Protein AF-A0A954VQG3-F1 (afdb_monomer_lite)

Radius of gyration: 25.9 Å; chains: 1; bounding box: 72×49×70 Å

Foldseek 3Di:
DLVQLVPFFPWKWKDQDPPHPLIDIDDPPQKAWDCQDPVSQQDDDPPPDQCLLSLLLCCLQPVVSRSDMGGRPPCSPVPDDDDGMDMDGDGNDDDPVCVVVDDPVPDDPPDDDHDQKDKAKWDKDAFAPPDQWAWTARDPVCRQQKEFPDWDWKWKAFPVGDIATADAPPDPCCVVCVPRFKYKYKDKDWDDDDPPHDTDIIIIMGIDGPVRDPDDGGGIIMIIMTMMGRAQVQQVWDADPQPPADDDPDDDPDPGDGDPDRDDHDQDQDDDPNVVVLVVLVVVLLVDPCADFPCNLVSVLSPSVSSNSVPDLLSNLLSVQFPHKHKDWDWDFAPPDPPRDIFIEIEIETEGACVSHDPPPNVSSQVSVLSSVQQSDDARYWYKYFYHYPPDDDTPDTDGIHHHPDDRD

pLDDT: mean 84.69, std 11.33, range [44.84, 97.56]

Sequence (409 aa):
LYELLLTQVVGVGVATSPKSPSARLLPSGAIEPVGFELHQGLVDYPPQSFVGYRLLSEYFAFPQKFLFFDVHLNGTFAKQQGSQLELYFYLKERWQDLEPHIQADSVQLNATPIVNLFSKRAEPIRLTHFDASYTITPDARRPVAHEVYSIDSVDAISSDGEQLEFLPFYSFRHVHEKNSRAFWHATRRVLKSDKEIEFGHELDISFVDLEFNPLEPGSWTIDIETTCTNRNLPSHMPFGGGQPFLQLEVGGAVDRVVCLTKPTPAFRPPIGQALRWKAVSHLSLNHLSLVDDELGATALRELLKVYDFRMDEITANSIIGLINAQSKPILGRIPGDRSGGMCRGLQTTLTFDESKYSAGNMYLFASILDRFLALYCNINSFNQTSALTSKRKGVQYRWPARGGLQRIL

Structure (mmCIF, N/CA/C/O backbone):
data_AF-A0A954VQG3-F1
#
_entry.id   AF-A0A954VQG3-F1
#
loop_
_atom_site.group_PDB
_atom_site.id
_atom_site.type_symbol
_atom_site.label_atom_id
_atom_site.label_alt_id
_atom_site.label_comp_id
_atom_site.label_asym_id
_atom_site.label_entity_id
_atom_site.label_seq_id
_atom_site.pdbx_PDB_ins_code
_atom_site.Cartn_x
_atom_site.Cartn_y
_atom_site.Cartn_z
_atom_site.occupancy
_atom_site.B_iso_or_equiv
_atom_site.auth_seq_id
_atom_site.auth_comp_id
_atom_site.auth_asym_id
_atom_site.auth_atom_id
_atom_site.pdbx_PDB_model_num
ATOM 1 N N . LEU A 1 1 ? -16.570 8.041 11.201 1.00 89.94 1 LEU A N 1
ATOM 2 C CA . LEU A 1 1 ? -17.402 6.828 11.014 1.00 89.94 1 LEU A CA 1
ATOM 3 C C . LEU A 1 1 ? -16.581 5.538 11.091 1.00 89.94 1 LEU A C 1
ATOM 5 O O . LEU A 1 1 ? -16.827 4.772 12.009 1.00 89.94 1 LEU A O 1
ATOM 9 N N . TYR A 1 2 ? -15.596 5.323 10.207 1.00 92.94 2 TYR A N 1
ATOM 10 C CA . TYR A 1 2 ? -14.759 4.106 10.172 1.00 92.94 2 TYR A CA 1
ATOM 11 C C . TYR A 1 2 ? -14.201 3.679 11.545 1.00 92.94 2 TYR A C 1
ATOM 13 O O . TYR A 1 2 ? -14.437 2.561 11.992 1.00 92.94 2 TYR A O 1
ATOM 21 N N . GLU A 1 3 ? -13.552 4.600 12.267 1.00 93.12 3 GLU A N 1
ATOM 22 C CA . GLU A 1 3 ? -13.055 4.354 13.630 1.00 93.12 3 GLU A CA 1
ATOM 23 C C . GLU A 1 3 ? -14.152 3.839 14.578 1.00 93.12 3 GLU A C 1
ATOM 25 O O . GLU A 1 3 ? -13.934 2.888 15.329 1.00 93.12 3 GLU A O 1
ATOM 30 N N . LEU A 1 4 ? -15.344 4.443 14.547 1.00 92.12 4 LEU A N 1
ATOM 31 C CA . LEU A 1 4 ? -16.439 4.068 15.442 1.00 92.12 4 LEU A CA 1
ATOM 32 C C . LEU A 1 4 ? -16.978 2.676 15.117 1.00 92.12 4 LEU A C 1
ATOM 34 O O . LEU A 1 4 ? -17.260 1.913 16.039 1.00 92.12 4 LEU A O 1
ATOM 38 N N . LEU A 1 5 ? -17.071 2.327 13.830 1.00 92.88 5 LEU A N 1
ATOM 39 C CA . LEU A 1 5 ? -17.507 0.997 13.399 1.00 92.88 5 LEU A CA 1
ATOM 40 C C . LEU A 1 5 ? -16.586 -0.108 13.935 1.00 92.88 5 LEU A C 1
ATOM 42 O O . LEU A 1 5 ? -17.060 -1.178 14.300 1.00 92.88 5 LEU A O 1
ATOM 46 N N . LEU A 1 6 ? -15.286 0.170 14.050 1.00 92.88 6 LEU A N 1
ATOM 47 C CA . LEU A 1 6 ? -14.295 -0.815 14.487 1.00 92.88 6 LEU A CA 1
ATOM 48 C C . LEU A 1 6 ? -14.009 -0.808 15.995 1.00 92.88 6 LEU A C 1
ATOM 50 O O . LEU A 1 6 ? -13.458 -1.776 16.514 1.00 92.88 6 LEU A O 1
ATOM 54 N N . THR A 1 7 ? -14.356 0.263 16.714 1.00 91.38 7 THR A N 1
ATOM 55 C CA . THR A 1 7 ? -13.998 0.419 18.142 1.00 91.38 7 THR A CA 1
ATOM 56 C C . THR A 1 7 ? -15.200 0.542 19.080 1.00 91.38 7 THR A C 1
ATOM 58 O O . THR A 1 7 ? -15.137 0.118 20.245 1.00 91.38 7 THR A O 1
ATOM 61 N N . GLN A 1 8 ? -16.306 1.105 18.589 1.00 92.12 8 GLN A N 1
ATOM 62 C CA . GLN A 1 8 ? -17.476 1.458 19.392 1.00 92.12 8 GLN A CA 1
ATOM 63 C C . GLN A 1 8 ? -18.693 0.572 19.132 1.00 92.12 8 GLN A C 1
ATOM 65 O O . GLN A 1 8 ? -19.656 0.677 19.884 1.00 92.12 8 GLN A O 1
ATOM 70 N N . VAL A 1 9 ? -18.681 -0.312 18.130 1.00 93.44 9 VAL A N 1
ATOM 71 C CA . VAL A 1 9 ? -19.806 -1.230 17.891 1.00 93.44 9 VAL A CA 1
ATOM 72 C C . VAL A 1 9 ? -19.902 -2.272 19.011 1.00 93.44 9 VAL A C 1
ATOM 74 O O . VAL A 1 9 ? -18.933 -2.968 19.312 1.00 93.44 9 VAL A O 1
ATOM 77 N N . VAL A 1 10 ? -21.081 -2.384 19.627 1.00 92.81 10 VAL A N 1
ATOM 78 C CA . VAL A 1 10 ? -21.411 -3.422 20.625 1.00 92.81 10 VAL A CA 1
ATOM 79 C C . VAL A 1 10 ? -22.102 -4.632 20.012 1.00 92.81 10 VAL A C 1
ATOM 81 O O . VAL A 1 10 ? -22.046 -5.723 20.572 1.00 92.81 10 VAL A O 1
ATOM 84 N N . GLY A 1 11 ? -22.752 -4.452 18.865 1.00 91.38 11 GLY A N 1
ATOM 85 C CA . GLY A 1 11 ? -23.451 -5.513 18.159 1.00 91.38 11 GLY A CA 1
ATOM 86 C C . GLY A 1 11 ? -23.928 -5.054 16.790 1.00 91.38 11 GLY A C 1
ATOM 87 O O . GLY A 1 11 ? -24.151 -3.863 16.565 1.00 91.38 11 GLY A O 1
ATOM 88 N N . VAL A 1 12 ? -24.093 -6.019 15.888 1.00 92.62 12 VAL A N 1
ATOM 89 C CA . VAL A 1 12 ? -24.641 -5.792 14.549 1.00 92.62 12 VAL A CA 1
ATOM 90 C C . VAL A 1 12 ? -25.935 -6.578 14.422 1.00 92.62 12 VAL A C 1
ATOM 92 O O . VAL A 1 12 ? -25.928 -7.807 14.497 1.00 92.62 12 VAL A O 1
ATOM 95 N N . GLY A 1 13 ? -27.047 -5.867 14.275 1.00 90.25 13 GLY A N 1
ATOM 96 C CA . GLY A 1 13 ? -28.341 -6.450 13.952 1.00 90.25 13 GLY A CA 1
ATOM 97 C C . GLY A 1 13 ? -28.520 -6.545 12.447 1.00 90.25 13 GLY A C 1
ATOM 98 O O . GLY A 1 13 ? -28.106 -5.653 11.713 1.00 90.25 13 GLY A O 1
ATOM 99 N N . VAL A 1 14 ? -29.159 -7.609 11.983 1.00 89.19 14 VAL A N 1
ATOM 100 C CA . VAL A 1 14 ? -29.556 -7.751 10.586 1.00 89.19 14 VAL A CA 1
ATOM 101 C C . VAL A 1 14 ? -31.027 -8.098 10.505 1.00 89.19 14 VAL A C 1
ATOM 103 O O . VAL A 1 14 ? -31.487 -9.011 11.194 1.00 89.19 14 VAL A O 1
ATOM 106 N N . ALA A 1 15 ? -31.757 -7.382 9.656 1.00 87.06 15 ALA A N 1
ATOM 107 C CA . ALA A 1 15 ? -33.180 -7.590 9.438 1.00 87.06 15 ALA A CA 1
ATOM 108 C C . ALA A 1 15 ? -33.575 -7.269 7.990 1.00 87.06 15 ALA A C 1
ATOM 110 O O . ALA A 1 15 ? -32.834 -6.627 7.254 1.00 87.06 15 ALA A O 1
ATOM 111 N N . THR A 1 16 ? -34.762 -7.711 7.577 1.00 83.88 16 THR A N 1
ATOM 112 C CA . THR A 1 16 ? -35.377 -7.327 6.292 1.00 83.88 16 THR A CA 1
ATOM 113 C C . THR A 1 16 ? -36.215 -6.050 6.393 1.00 83.88 16 THR A C 1
ATOM 115 O O . THR A 1 16 ? -36.570 -5.464 5.377 1.00 83.88 16 THR A O 1
ATOM 118 N N . SER A 1 17 ? -36.564 -5.638 7.615 1.00 81.50 17 SER A N 1
ATOM 119 C CA . SER A 1 17 ? -37.231 -4.374 7.936 1.00 81.50 17 SER A CA 1
ATOM 120 C C . SER A 1 17 ? -37.097 -4.072 9.439 1.00 81.50 17 SER A C 1
ATOM 122 O O . SER A 1 17 ? -36.857 -5.007 10.217 1.00 81.50 17 SER A O 1
ATOM 124 N N . PRO A 1 18 ? -37.355 -2.831 9.900 1.00 75.00 18 PRO A N 1
ATOM 125 C CA . PRO A 1 18 ? -37.205 -2.455 11.311 1.00 75.00 18 PRO A CA 1
ATOM 126 C C . PRO A 1 18 ? -38.116 -3.220 12.280 1.00 75.00 18 PRO A C 1
ATOM 128 O O . PRO A 1 18 ? -37.837 -3.301 13.473 1.00 75.00 18 PRO A O 1
ATOM 131 N N . LYS A 1 19 ? -39.228 -3.774 11.781 1.00 76.19 19 LYS A N 1
ATOM 132 C CA . LYS A 1 19 ? -40.198 -4.558 12.566 1.00 76.19 19 LYS A CA 1
ATOM 133 C C . LYS A 1 19 ? -40.144 -6.051 12.243 1.00 76.19 19 LYS A C 1
ATOM 135 O O . LYS A 1 19 ? -41.069 -6.784 12.589 1.00 76.19 19 LYS A O 1
ATOM 140 N N . SER A 1 20 ? -39.105 -6.503 11.541 1.00 73.38 20 SER A N 1
ATOM 141 C CA . SER A 1 20 ? -39.032 -7.887 11.095 1.00 73.38 20 SER A CA 1
ATOM 142 C C . SER A 1 20 ? -38.865 -8.842 12.284 1.00 73.38 20 SER A C 1
ATOM 144 O O . SER A 1 20 ? -37.910 -8.699 13.052 1.00 73.38 20 SER A O 1
ATOM 146 N N . PRO A 1 21 ? -39.728 -9.865 12.427 1.00 70.50 21 PRO A N 1
ATOM 147 C CA . PRO A 1 21 ? -39.576 -10.879 13.470 1.00 70.50 21 PRO A CA 1
ATOM 148 C C . PRO A 1 21 ? -38.350 -11.776 13.235 1.00 70.50 21 PRO A C 1
ATOM 150 O O . PRO A 1 21 ? -37.974 -12.548 14.114 1.00 70.50 21 PRO A O 1
ATOM 153 N N . SER A 1 22 ? -37.722 -11.693 12.056 1.00 74.88 22 SER A N 1
ATOM 154 C CA . SER A 1 22 ? -36.529 -12.456 11.689 1.00 74.88 22 SER A CA 1
ATOM 155 C C . SER A 1 22 ? -35.216 -11.713 11.963 1.00 74.88 22 SER A C 1
ATOM 157 O O . SER A 1 22 ? -34.177 -12.143 11.457 1.00 74.88 22 SER A O 1
ATOM 159 N N . ALA A 1 23 ? -35.243 -10.629 12.751 1.00 81.69 23 ALA A N 1
ATOM 160 C CA . ALA A 1 23 ? -34.042 -9.901 13.142 1.00 81.69 23 ALA A CA 1
ATOM 161 C C . ALA A 1 23 ? -33.058 -10.812 13.898 1.00 81.69 23 ALA A C 1
ATOM 163 O O . ALA A 1 23 ? -33.430 -11.562 14.806 1.00 81.69 23 ALA A O 1
ATOM 164 N N . ARG A 1 24 ? -31.784 -10.765 13.509 1.00 86.38 24 ARG A N 1
ATOM 165 C CA . ARG A 1 24 ? -30.709 -11.585 14.082 1.00 86.38 24 ARG A CA 1
ATOM 166 C C . ARG A 1 24 ? -29.546 -10.694 14.473 1.00 86.38 24 ARG A C 1
ATOM 168 O O . ARG A 1 24 ? -29.220 -9.758 13.754 1.00 86.38 24 ARG A O 1
ATOM 175 N N . LEU A 1 25 ? -28.898 -11.015 15.585 1.00 88.50 25 LEU A N 1
ATOM 176 C CA . LEU A 1 25 ? -27.613 -10.421 15.934 1.00 88.50 25 LEU A CA 1
ATOM 177 C C . LEU A 1 25 ? -26.494 -11.277 15.341 1.00 88.50 25 LEU A C 1
ATOM 179 O O . LEU A 1 25 ? -26.511 -12.502 15.478 1.00 88.50 25 LEU A O 1
ATOM 183 N N . LEU A 1 26 ? -25.535 -10.629 14.687 1.00 89.75 26 LEU A N 1
ATOM 184 C CA . LEU A 1 26 ? -24.295 -11.270 14.267 1.00 89.75 26 LEU A CA 1
ATOM 185 C C . LEU A 1 26 ? -23.403 -11.534 15.491 1.00 89.75 26 LEU A C 1
ATOM 187 O O . LEU A 1 26 ? -23.499 -10.814 16.492 1.00 89.75 26 LEU A O 1
ATOM 191 N N . PRO A 1 27 ? -22.533 -12.557 15.440 1.00 86.81 27 PRO A N 1
ATOM 192 C CA . PRO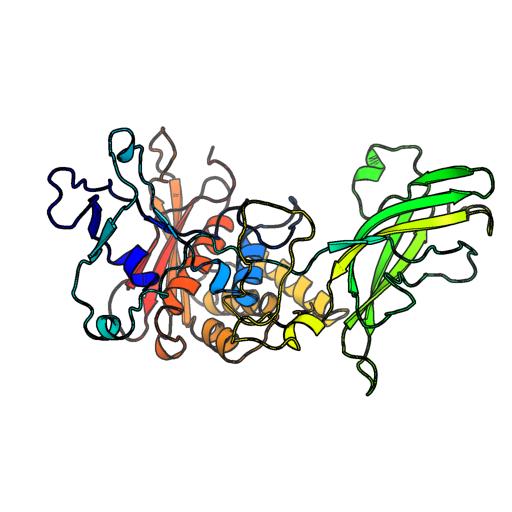 A 1 27 ? -21.599 -12.818 16.527 1.00 86.81 27 PRO A CA 1
ATOM 193 C C . PRO A 1 27 ? -20.593 -11.674 16.704 1.00 86.81 27 PRO A C 1
ATOM 195 O O . PRO A 1 27 ? -20.376 -10.845 15.819 1.00 86.81 27 PRO A O 1
ATOM 198 N N . SER A 1 28 ? -19.936 -11.650 17.864 1.00 83.62 28 SER A N 1
ATOM 199 C CA . SER A 1 28 ? -18.823 -10.735 18.119 1.00 83.62 28 SER A CA 1
ATOM 200 C C . SER A 1 28 ? -17.723 -10.908 17.068 1.00 83.62 28 SER A C 1
ATOM 202 O O . SER A 1 28 ? -17.363 -12.041 16.752 1.00 83.62 28 SER A O 1
ATOM 204 N N . GLY A 1 29 ? -17.164 -9.801 16.574 1.00 83.00 29 GLY A N 1
ATOM 205 C CA . GLY A 1 29 ? -16.139 -9.829 15.524 1.00 83.00 29 GLY A CA 1
ATOM 206 C C . GLY A 1 29 ? -16.697 -9.928 14.102 1.00 83.00 29 GLY A C 1
ATOM 207 O O . GLY A 1 29 ? -15.945 -10.195 13.179 1.00 83.00 29 GLY A O 1
ATOM 208 N N . ALA A 1 30 ? -17.998 -9.697 13.903 1.00 89.31 30 ALA A N 1
ATOM 209 C CA . ALA A 1 30 ? -18.590 -9.692 12.567 1.00 89.31 30 ALA A CA 1
ATOM 210 C C . ALA A 1 30 ? -18.103 -8.549 11.662 1.00 89.31 30 ALA A C 1
ATOM 212 O O . ALA A 1 30 ? -18.365 -8.607 10.471 1.00 89.31 30 ALA A O 1
ATOM 213 N N . ILE A 1 31 ? -17.443 -7.518 12.199 1.00 93.69 31 ILE A N 1
ATOM 214 C CA . ILE A 1 31 ? -16.873 -6.420 11.411 1.00 93.69 31 ILE A CA 1
ATOM 215 C C . ILE A 1 31 ? -15.359 -6.569 11.403 1.00 93.69 31 ILE A C 1
ATOM 217 O O . ILE A 1 31 ? -14.742 -6.593 12.472 1.00 93.69 31 ILE A O 1
ATOM 221 N N . GLU A 1 32 ? -14.767 -6.606 10.216 1.00 92.75 32 GLU A N 1
ATOM 222 C CA . GLU A 1 32 ? -13.321 -6.713 10.054 1.00 92.75 32 GLU A CA 1
ATOM 223 C C . GLU A 1 32 ? -12.779 -5.613 9.138 1.00 92.75 32 GLU A C 1
ATOM 225 O O . GLU A 1 32 ? -13.381 -5.318 8.110 1.00 92.75 32 GLU A O 1
ATOM 230 N N . PRO A 1 33 ? -11.651 -4.972 9.487 1.00 94.62 33 PRO A N 1
ATOM 231 C CA . PRO A 1 33 ? -11.026 -3.993 8.611 1.00 94.62 33 PRO A CA 1
ATOM 232 C C . PRO A 1 33 ? -10.376 -4.673 7.398 1.00 94.62 33 PRO A C 1
ATOM 234 O O . PRO A 1 33 ? -9.734 -5.713 7.532 1.00 94.62 33 PRO A O 1
ATOM 237 N N . VAL A 1 34 ? -10.462 -4.027 6.238 1.00 94.94 34 VAL A N 1
ATOM 238 C CA . VAL A 1 34 ? -9.917 -4.504 4.959 1.00 94.94 34 VAL A CA 1
ATOM 239 C C . VAL A 1 34 ? -8.780 -3.589 4.497 1.00 94.94 34 VAL A C 1
ATOM 241 O O . VAL A 1 34 ? -8.747 -2.399 4.802 1.00 94.94 34 VAL A O 1
ATOM 244 N N . GLY A 1 35 ? -7.822 -4.160 3.767 1.00 92.81 35 GLY A N 1
ATOM 245 C CA . GLY A 1 35 ? -6.674 -3.470 3.171 1.00 92.81 35 GLY A CA 1
ATOM 246 C C . GLY A 1 35 ? -5.320 -3.880 3.757 1.00 92.81 35 GLY A C 1
ATOM 247 O O . GLY A 1 35 ? -4.288 -3.449 3.246 1.00 92.81 35 GLY A O 1
ATOM 248 N N . PHE A 1 36 ? -5.309 -4.714 4.801 1.00 91.88 36 PHE A N 1
ATOM 249 C CA . PHE A 1 36 ? -4.107 -5.078 5.561 1.00 91.88 36 PHE A CA 1
ATOM 250 C C . PHE A 1 36 ? -3.520 -6.447 5.187 1.00 91.88 36 PHE A C 1
ATOM 252 O O . PHE A 1 36 ? -2.353 -6.703 5.483 1.00 91.88 36 PHE A O 1
ATOM 259 N N . GLU A 1 37 ? -4.302 -7.323 4.553 1.00 89.75 37 GLU A N 1
ATOM 260 C CA . GLU A 1 37 ? -3.866 -8.681 4.216 1.00 89.75 37 GLU A CA 1
ATOM 261 C C . GLU A 1 37 ? -2.964 -8.721 2.971 1.00 89.75 37 GLU A C 1
ATOM 263 O O . GLU A 1 37 ? -2.971 -7.821 2.126 1.00 89.75 37 GLU A O 1
ATOM 268 N N . LEU A 1 38 ? -2.189 -9.804 2.817 1.00 87.38 38 LEU A N 1
ATOM 269 C CA . LEU A 1 38 ? -1.230 -9.946 1.712 1.00 87.38 38 LEU A CA 1
ATOM 270 C C . LEU A 1 38 ? -1.899 -9.805 0.332 1.00 87.38 38 LEU A C 1
ATOM 272 O O . LEU A 1 38 ? -1.407 -9.044 -0.504 1.00 87.38 38 LEU A O 1
ATOM 276 N N . HIS A 1 39 ? -3.035 -10.480 0.141 1.00 89.69 39 HIS A N 1
ATOM 277 C CA . HIS A 1 39 ? -3.825 -10.495 -1.097 1.00 89.69 39 HIS A CA 1
ATOM 278 C C . HIS A 1 39 ? -4.609 -9.197 -1.350 1.00 89.69 39 HIS A C 1
ATOM 280 O O . HIS A 1 39 ? -5.166 -9.021 -2.424 1.00 89.69 39 HIS A O 1
ATOM 286 N N . GLN A 1 40 ? -4.649 -8.287 -0.374 1.00 92.06 40 GLN A N 1
ATOM 287 C CA . GLN A 1 40 ? -5.317 -6.988 -0.483 1.00 92.06 40 GLN A CA 1
ATOM 288 C C . GLN A 1 40 ? -4.331 -5.884 -0.901 1.00 92.06 40 GLN A C 1
ATOM 290 O O . GLN A 1 40 ? -4.621 -4.706 -0.723 1.00 92.06 40 GLN A O 1
ATOM 295 N N . GLY A 1 41 ? -3.132 -6.231 -1.386 1.00 91.06 41 GLY A N 1
ATOM 296 C CA . GLY A 1 41 ? -2.134 -5.283 -1.902 1.00 91.06 41 GLY A CA 1
ATOM 297 C C . GLY A 1 41 ? -2.609 -4.542 -3.155 1.00 91.06 41 GLY A C 1
ATOM 298 O O . GLY A 1 41 ? -3.341 -5.110 -3.953 1.00 91.06 41 GLY A O 1
ATOM 299 N N . LEU A 1 42 ? -2.187 -3.287 -3.329 1.00 90.00 42 LEU A N 1
ATOM 300 C CA . LEU A 1 42 ? -2.418 -2.510 -4.558 1.00 90.00 42 LEU A CA 1
ATOM 301 C C . LEU A 1 42 ? -1.263 -2.604 -5.542 1.00 90.00 42 LEU A C 1
ATOM 303 O O . LEU A 1 42 ? -1.464 -2.461 -6.742 1.00 90.00 42 LEU A O 1
ATOM 307 N N . VAL A 1 43 ? -0.053 -2.763 -5.017 1.00 83.12 43 VAL A N 1
ATOM 308 C CA . VAL A 1 43 ? 1.165 -2.836 -5.814 1.00 83.12 43 VAL A CA 1
ATOM 309 C C . VAL A 1 43 ? 1.775 -4.215 -5.675 1.00 83.12 43 VAL A C 1
ATOM 311 O O . VAL A 1 43 ? 1.833 -4.770 -4.567 1.00 83.12 43 VAL A O 1
ATOM 314 N N . ASP A 1 44 ? 2.254 -4.735 -6.799 1.00 77.94 44 ASP A N 1
ATOM 315 C CA . ASP A 1 44 ? 3.060 -5.940 -6.805 1.00 77.94 44 ASP A CA 1
ATOM 316 C C . ASP A 1 44 ? 4.303 -5.703 -5.958 1.00 77.94 44 ASP A C 1
ATOM 318 O O . ASP A 1 44 ? 4.988 -4.680 -6.052 1.00 77.94 44 ASP A O 1
ATOM 322 N N . TYR A 1 45 ? 4.556 -6.644 -5.059 1.00 79.69 45 TYR A N 1
ATOM 323 C CA . TYR A 1 45 ? 5.659 -6.558 -4.123 1.00 79.69 45 TYR A CA 1
ATOM 324 C C . TYR A 1 45 ? 6.435 -7.866 -4.189 1.00 79.69 45 TYR A C 1
ATOM 326 O O . TYR A 1 45 ? 5.815 -8.928 -4.072 1.00 79.69 45 TYR A O 1
ATOM 334 N N . PRO A 1 46 ? 7.765 -7.828 -4.391 1.00 79.75 46 PRO A N 1
ATOM 335 C CA . PRO A 1 46 ? 8.543 -9.048 -4.510 1.00 79.75 46 PRO A CA 1
ATOM 336 C C . PRO A 1 46 ? 8.339 -9.943 -3.278 1.00 79.75 46 PRO A C 1
ATOM 338 O O . PRO A 1 46 ? 8.414 -9.439 -2.155 1.00 79.75 46 PRO A O 1
ATOM 341 N N . PRO A 1 47 ? 8.149 -11.268 -3.439 1.00 74.31 47 PRO A N 1
ATOM 342 C CA . PRO A 1 47 ? 7.947 -12.183 -2.308 1.00 74.31 47 PRO A CA 1
ATOM 343 C C . PRO A 1 47 ? 9.095 -12.173 -1.288 1.00 74.31 47 PRO A C 1
ATOM 345 O O . PRO A 1 47 ? 8.908 -12.508 -0.124 1.00 74.31 47 PRO A O 1
ATOM 348 N N . GLN A 1 48 ? 10.288 -11.783 -1.744 1.00 75.31 48 GLN A N 1
ATOM 349 C CA . GLN A 1 48 ? 11.515 -11.670 -0.954 1.00 75.31 48 GLN A CA 1
ATOM 350 C C . GLN A 1 48 ? 11.533 -10.411 -0.065 1.00 75.31 48 GLN A C 1
ATOM 352 O O . GLN A 1 48 ? 12.406 -10.261 0.787 1.00 75.31 48 GLN A O 1
ATOM 357 N N . SER A 1 49 ? 10.627 -9.457 -0.299 1.00 80.69 49 SER A N 1
ATOM 358 C CA . SER A 1 49 ? 10.606 -8.165 0.380 1.00 80.69 49 SER A CA 1
ATOM 359 C C . SER A 1 49 ? 9.663 -8.175 1.583 1.00 80.69 49 SER A C 1
ATOM 361 O O . SER A 1 49 ? 8.610 -8.809 1.586 1.00 80.69 49 SER A O 1
ATOM 363 N N . PHE A 1 50 ? 10.024 -7.425 2.625 1.00 83.12 50 PHE A N 1
ATOM 364 C CA . PHE A 1 50 ? 9.222 -7.344 3.842 1.00 83.12 50 PHE A CA 1
ATOM 365 C C . PHE A 1 50 ? 7.899 -6.598 3.607 1.00 83.12 50 PHE A C 1
ATOM 367 O O . PHE A 1 50 ? 7.871 -5.386 3.389 1.00 83.12 50 PHE A O 1
ATOM 374 N N . VAL A 1 51 ? 6.784 -7.324 3.706 1.00 84.56 51 VAL A N 1
ATOM 375 C CA . VAL A 1 51 ? 5.424 -6.833 3.406 1.00 84.56 51 VAL A CA 1
ATOM 376 C C . VAL A 1 51 ? 5.011 -5.637 4.272 1.00 84.56 51 VAL A C 1
ATOM 378 O O . VAL A 1 51 ? 4.225 -4.803 3.826 1.00 84.56 51 VAL A O 1
ATOM 381 N N . GLY A 1 52 ? 5.556 -5.487 5.485 1.00 86.50 52 GLY A N 1
ATOM 382 C CA . GLY A 1 52 ? 5.241 -4.337 6.338 1.00 86.50 52 GLY A CA 1
ATOM 383 C C . GLY A 1 52 ? 5.604 -2.995 5.692 1.00 86.50 52 GLY A C 1
ATOM 384 O O . GLY A 1 52 ? 4.877 -2.019 5.858 1.00 86.50 52 GLY A O 1
ATOM 385 N N . TYR A 1 53 ? 6.659 -2.948 4.875 1.00 87.75 53 TYR A N 1
ATOM 386 C CA . TYR A 1 53 ? 7.036 -1.739 4.135 1.00 87.75 53 TYR A CA 1
ATOM 387 C C . TYR A 1 53 ? 6.058 -1.395 3.008 1.00 87.75 53 TYR A C 1
ATOM 389 O O . TYR A 1 53 ? 5.867 -0.216 2.694 1.00 87.75 53 TYR A O 1
ATOM 397 N N . ARG A 1 54 ? 5.389 -2.403 2.433 1.00 91.12 54 ARG A N 1
ATOM 398 C CA . ARG A 1 54 ? 4.297 -2.189 1.478 1.00 91.12 54 ARG A CA 1
ATOM 399 C C . ARG A 1 54 ? 3.143 -1.446 2.147 1.00 91.12 54 ARG A C 1
ATOM 401 O O . ARG A 1 54 ? 2.691 -0.451 1.597 1.00 91.12 54 ARG A O 1
ATOM 408 N N . LEU A 1 55 ? 2.739 -1.858 3.355 1.00 92.38 55 LEU A N 1
ATOM 409 C CA . LEU A 1 55 ? 1.656 -1.196 4.100 1.00 92.38 55 LEU A CA 1
ATOM 410 C C . LEU A 1 55 ? 1.951 0.288 4.354 1.00 92.38 55 LEU A C 1
ATOM 412 O O . LEU A 1 55 ? 1.070 1.123 4.169 1.00 92.38 55 LEU A O 1
ATOM 416 N N . LEU A 1 56 ? 3.191 0.624 4.732 1.00 92.50 56 LEU A N 1
ATOM 417 C CA . LEU A 1 56 ? 3.607 2.020 4.908 1.00 92.50 56 LEU A CA 1
ATOM 418 C C . LEU A 1 56 ? 3.525 2.798 3.589 1.00 92.50 56 LEU A C 1
ATOM 420 O O . LEU A 1 56 ? 2.939 3.877 3.546 1.00 92.50 56 LEU A O 1
ATOM 424 N N . SER A 1 57 ? 4.070 2.228 2.511 1.00 91.31 57 SER A N 1
ATOM 425 C CA . SER A 1 57 ? 4.070 2.849 1.180 1.00 91.31 57 SER A CA 1
ATOM 426 C C . SER A 1 57 ? 2.647 3.110 0.676 1.00 91.31 57 SER A C 1
ATOM 428 O O . SER A 1 57 ? 2.347 4.196 0.189 1.00 91.31 57 SER A O 1
ATOM 430 N N . GLU A 1 58 ? 1.755 2.131 0.828 1.00 93.75 58 GLU A N 1
ATOM 431 C CA . GLU A 1 58 ? 0.351 2.230 0.426 1.00 93.75 58 GLU A CA 1
ATOM 432 C C . GLU A 1 58 ? -0.423 3.230 1.283 1.00 93.75 58 GLU A C 1
ATOM 434 O O . GLU A 1 58 ? -1.236 3.974 0.745 1.00 93.75 58 GLU A O 1
ATOM 439 N N . TYR A 1 59 ? -0.164 3.286 2.594 1.00 93.94 59 TYR A N 1
ATOM 440 C CA . TYR A 1 59 ? -0.810 4.255 3.480 1.00 93.94 59 TYR A CA 1
ATOM 441 C C . TYR A 1 59 ? -0.431 5.686 3.117 1.00 93.94 59 TYR A C 1
ATOM 443 O O . TYR A 1 59 ? -1.311 6.536 2.991 1.00 93.94 59 TYR A O 1
ATOM 451 N N . PHE A 1 60 ? 0.863 5.949 2.918 1.00 92.38 60 PHE A N 1
ATOM 452 C CA . PHE A 1 60 ? 1.298 7.279 2.517 1.00 92.38 60 PHE A CA 1
ATOM 453 C C . PHE A 1 60 ? 0.798 7.618 1.114 1.00 92.38 60 PHE A C 1
ATOM 455 O O . PHE A 1 60 ? 0.319 8.724 0.914 1.00 92.38 60 PHE A O 1
ATOM 462 N N . ALA A 1 61 ? 0.816 6.690 0.155 1.00 91.88 61 ALA A N 1
ATOM 463 C CA . ALA A 1 61 ? 0.337 6.969 -1.199 1.00 91.88 61 ALA A CA 1
ATOM 464 C C . ALA A 1 61 ? -1.190 7.174 -1.270 1.00 91.88 61 ALA A C 1
ATOM 466 O O . ALA A 1 61 ? -1.656 8.168 -1.833 1.00 91.88 61 ALA A O 1
ATOM 467 N N . PHE A 1 62 ? -1.973 6.254 -0.701 1.00 93.25 62 PHE A N 1
ATOM 468 C CA . PHE A 1 62 ? -3.426 6.198 -0.857 1.00 93.25 62 PHE A CA 1
ATOM 469 C C . PHE A 1 62 ? -4.127 5.629 0.397 1.00 93.25 62 PHE A C 1
ATOM 471 O O . PHE A 1 62 ? -4.560 4.471 0.410 1.00 93.25 62 PHE A O 1
ATOM 478 N N . PRO A 1 63 ? -4.292 6.436 1.466 1.00 92.62 63 PRO A N 1
ATOM 479 C CA . PRO A 1 63 ? -4.839 5.967 2.742 1.00 92.62 63 PRO A CA 1
ATOM 480 C C . PRO A 1 63 ? -6.287 5.461 2.639 1.00 92.62 63 PRO A C 1
ATOM 482 O O . PRO A 1 63 ? -6.699 4.615 3.432 1.00 92.62 63 PRO A O 1
ATOM 485 N N . GLN A 1 64 ? -7.054 5.922 1.644 1.00 93.25 64 GLN A N 1
ATOM 486 C CA . GLN A 1 64 ? -8.437 5.498 1.400 1.00 93.25 64 GLN A CA 1
ATOM 487 C C . GLN A 1 64 ? -8.567 3.992 1.147 1.00 93.25 64 GLN A C 1
ATOM 489 O O . GLN A 1 64 ? -9.615 3.422 1.440 1.00 93.25 64 GLN A O 1
ATOM 494 N N . LYS A 1 65 ? -7.500 3.328 0.680 1.00 94.38 65 LYS A N 1
ATOM 495 C CA . LYS A 1 65 ? -7.435 1.865 0.554 1.00 94.38 65 LYS A CA 1
ATOM 496 C C . LYS A 1 65 ? -7.823 1.139 1.849 1.00 94.38 65 LYS A C 1
ATOM 498 O O . LYS A 1 65 ? -8.413 0.068 1.804 1.00 94.38 65 LYS A O 1
ATOM 503 N N . PHE A 1 66 ? -7.486 1.712 3.001 1.00 95.25 66 PHE A N 1
ATOM 504 C CA . PHE A 1 66 ? -7.709 1.096 4.308 1.00 95.25 66 PHE A CA 1
ATOM 505 C C . PHE A 1 66 ? -9.056 1.471 4.936 1.00 95.25 66 PHE A C 1
ATOM 507 O O . PHE A 1 66 ? -9.354 1.044 6.046 1.00 95.25 66 PHE A O 1
ATOM 514 N N . LEU A 1 67 ? -9.883 2.265 4.248 1.00 94.94 67 LEU A N 1
ATOM 515 C CA . LEU A 1 67 ? -11.216 2.664 4.714 1.00 94.94 67 LEU A CA 1
ATOM 516 C C . LEU A 1 67 ? -12.314 1.669 4.304 1.00 94.94 67 LEU A C 1
ATOM 518 O O . LEU A 1 67 ? -13.488 2.028 4.249 1.00 94.94 67 LEU A O 1
ATOM 522 N N . PHE A 1 68 ? -11.936 0.419 4.041 1.00 96.00 68 PHE A N 1
ATOM 523 C CA . PHE A 1 68 ? -12.849 -0.681 3.753 1.00 96.00 68 PHE A CA 1
ATOM 524 C C . PHE A 1 68 ? -13.030 -1.555 4.997 1.00 96.00 68 PHE A C 1
ATOM 526 O O . PHE A 1 68 ? -12.116 -1.705 5.815 1.00 96.00 68 PHE A O 1
ATOM 533 N N . PHE A 1 69 ? -14.216 -2.133 5.145 1.00 95.38 69 PHE A N 1
ATOM 534 C CA . PHE A 1 69 ? -14.512 -3.110 6.183 1.00 95.38 69 PHE A CA 1
ATOM 535 C C . PHE A 1 69 ? -15.485 -4.158 5.647 1.00 95.38 69 PHE A C 1
ATOM 537 O O . PHE A 1 69 ? -16.399 -3.829 4.891 1.00 95.38 69 PHE A O 1
ATOM 544 N N . ASP A 1 70 ? -15.299 -5.397 6.078 1.00 94.69 70 ASP A N 1
ATOM 545 C CA . ASP A 1 70 ? -16.186 -6.510 5.778 1.00 94.69 70 ASP A CA 1
ATOM 546 C C . ASP A 1 70 ? -17.178 -6.712 6.920 1.00 94.69 70 ASP A C 1
ATOM 548 O O . ASP A 1 70 ? -16.867 -6.476 8.091 1.00 94.69 70 ASP A O 1
ATOM 552 N N . VAL A 1 71 ? -18.382 -7.171 6.571 1.00 93.44 71 VAL A N 1
ATOM 553 C CA . VAL A 1 71 ? -19.392 -7.619 7.532 1.00 93.44 71 VAL A CA 1
ATOM 554 C C . VAL A 1 71 ? -19.686 -9.096 7.289 1.00 93.44 71 VAL A C 1
ATOM 556 O O . VAL A 1 71 ? -20.325 -9.470 6.306 1.00 93.44 71 VAL A O 1
ATOM 559 N N . HIS A 1 72 ? -19.238 -9.947 8.207 1.00 90.69 72 HIS A N 1
ATOM 560 C CA . HIS A 1 72 ? -19.393 -11.396 8.129 1.00 90.69 72 HIS A CA 1
ATOM 561 C C . HIS A 1 72 ? -20.809 -11.825 8.487 1.00 90.69 72 HIS A C 1
ATOM 563 O O . HIS A 1 72 ? -21.234 -11.850 9.643 1.00 90.69 72 HIS A O 1
ATOM 569 N N . LEU A 1 73 ? -21.542 -12.206 7.449 1.00 86.44 73 LEU A N 1
ATOM 570 C CA . LEU A 1 73 ? -22.956 -12.551 7.499 1.00 86.44 73 LEU A CA 1
ATOM 571 C C . LEU A 1 73 ? -23.242 -14.001 7.949 1.00 86.44 73 LEU A C 1
ATOM 573 O O . LEU A 1 73 ? -24.406 -14.346 8.148 1.00 86.44 73 LEU A O 1
ATOM 577 N N . ASN A 1 74 ? -22.220 -14.852 8.118 1.00 74.88 74 ASN A N 1
ATOM 578 C CA . ASN A 1 74 ? -22.260 -16.202 8.723 1.00 74.88 74 ASN A CA 1
ATOM 579 C C . ASN A 1 74 ? -23.461 -17.093 8.348 1.00 74.88 74 ASN A C 1
ATOM 581 O O . ASN A 1 74 ? -24.022 -17.791 9.190 1.00 74.88 74 ASN A O 1
ATOM 585 N N . GLY A 1 75 ? -23.889 -17.069 7.083 1.00 68.56 75 GLY A N 1
ATOM 586 C CA . GLY A 1 75 ? -24.984 -17.921 6.603 1.00 68.56 75 GLY A CA 1
ATOM 587 C C . GLY A 1 75 ? -26.355 -17.619 7.225 1.00 68.56 75 GLY A C 1
ATOM 588 O O . GLY A 1 75 ? -27.309 -18.362 6.994 1.00 68.56 75 GLY A O 1
ATOM 589 N N . THR A 1 76 ? -26.491 -16.508 7.958 1.00 65.19 76 THR A N 1
ATOM 590 C CA . THR A 1 76 ? -27.720 -16.105 8.673 1.00 65.19 76 THR A CA 1
ATOM 591 C C . THR A 1 76 ? -28.917 -15.867 7.727 1.00 65.19 76 THR A C 1
ATOM 593 O O . THR A 1 76 ? -30.057 -15.716 8.168 1.00 65.19 76 THR A O 1
ATOM 596 N N . PHE A 1 77 ? -28.665 -15.882 6.412 1.00 64.06 77 PHE A N 1
ATOM 597 C CA . PHE A 1 77 ? -29.574 -15.489 5.334 1.00 64.06 77 PHE A CA 1
ATOM 598 C C . PHE A 1 77 ? -30.121 -16.642 4.500 1.00 64.06 77 PHE A C 1
ATOM 600 O O . PHE A 1 77 ? -31.015 -16.404 3.696 1.00 64.06 77 PHE A O 1
ATOM 607 N N . ALA A 1 78 ? -29.670 -17.887 4.705 1.00 59.78 78 ALA A N 1
ATOM 608 C CA . ALA A 1 78 ? -30.028 -19.023 3.842 1.00 59.78 78 ALA A CA 1
ATOM 609 C C . ALA A 1 78 ? -31.544 -19.338 3.762 1.00 59.78 78 ALA A C 1
ATOM 611 O O . ALA A 1 78 ? -31.952 -20.202 2.992 1.00 59.78 78 ALA A O 1
ATOM 612 N N . LYS A 1 79 ? -32.389 -18.664 4.559 1.00 61.03 79 LYS A N 1
ATOM 613 C CA . LYS A 1 79 ? -33.851 -18.842 4.600 1.00 61.03 79 LYS A CA 1
ATOM 614 C C . LYS A 1 79 ? -34.663 -17.540 4.482 1.00 61.03 79 LYS A C 1
ATOM 616 O O . LYS A 1 79 ? -35.874 -17.582 4.675 1.00 61.03 79 LYS A O 1
ATOM 621 N N . GLN A 1 80 ? -34.035 -16.390 4.232 1.00 64.00 80 GLN A N 1
ATOM 622 C CA . GLN A 1 80 ? -34.745 -15.104 4.144 1.00 64.00 80 GLN A CA 1
ATOM 623 C C . GLN A 1 80 ? -35.272 -14.892 2.713 1.00 64.00 80 GLN A C 1
ATOM 625 O O . GLN A 1 80 ? -34.535 -15.086 1.751 1.00 64.00 80 GLN A O 1
ATOM 630 N N . GLN A 1 81 ? -36.540 -14.499 2.571 1.00 62.69 81 GLN A N 1
ATOM 631 C CA . GLN A 1 81 ? -37.148 -14.105 1.294 1.00 62.69 81 GLN A CA 1
ATOM 632 C C . GLN A 1 81 ? -37.216 -12.575 1.211 1.00 62.69 81 GLN A C 1
ATOM 634 O O . GLN A 1 81 ? -37.664 -11.934 2.161 1.00 62.69 81 GLN A O 1
ATOM 639 N N . GLY A 1 82 ? -36.787 -11.990 0.090 1.00 72.25 82 GLY A N 1
ATOM 640 C CA . GLY A 1 82 ? -36.865 -10.547 -0.160 1.00 72.25 82 GLY A CA 1
ATOM 641 C C . GLY A 1 82 ? -35.687 -10.001 -0.969 1.00 72.25 82 GLY A C 1
ATOM 642 O O . GLY A 1 82 ? -34.725 -10.716 -1.237 1.00 72.25 82 GLY A O 1
ATOM 643 N N . SER A 1 83 ? -35.775 -8.726 -1.351 1.00 79.69 83 SER A N 1
ATOM 644 C CA . SER A 1 83 ? -34.757 -8.000 -2.130 1.00 79.69 83 SER A CA 1
ATOM 645 C C . SER A 1 83 ? -34.020 -6.919 -1.329 1.00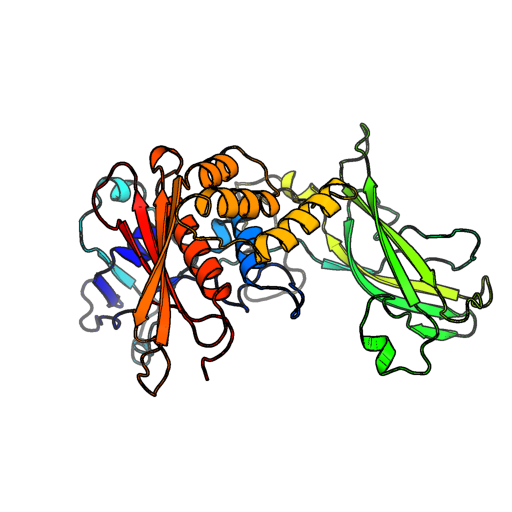 79.69 83 SER A C 1
ATOM 647 O O . SER A 1 83 ? -33.208 -6.194 -1.895 1.00 79.69 83 SER A O 1
ATOM 649 N N . GLN A 1 84 ? -34.316 -6.777 -0.034 1.00 84.31 84 GLN A N 1
ATOM 650 C CA . GLN A 1 84 ? -33.754 -5.739 0.829 1.00 84.31 84 GLN A CA 1
ATOM 651 C C . GLN A 1 84 ? -33.208 -6.342 2.121 1.00 84.31 84 GLN A C 1
ATOM 653 O O . GLN A 1 84 ? -33.809 -7.242 2.714 1.00 84.31 84 GLN A O 1
ATOM 658 N N . LEU A 1 85 ? -32.068 -5.806 2.550 1.00 85.69 85 LEU A N 1
ATOM 659 C CA . LEU A 1 85 ? -31.402 -6.153 3.791 1.00 85.69 85 LEU A CA 1
ATOM 660 C C . LEU A 1 85 ? -30.973 -4.878 4.514 1.00 85.69 85 LEU A C 1
ATOM 662 O O . LEU A 1 85 ? -30.382 -3.990 3.906 1.00 85.69 85 LEU A O 1
ATOM 666 N N . GLU A 1 86 ? -31.245 -4.807 5.810 1.00 89.38 86 GLU A N 1
ATOM 667 C CA . GLU A 1 86 ? -30.879 -3.687 6.670 1.00 89.38 86 GLU A CA 1
ATOM 668 C C . GLU A 1 86 ? -29.892 -4.155 7.740 1.00 89.38 86 GLU A C 1
ATOM 670 O O . GLU A 1 86 ? -30.151 -5.116 8.473 1.00 89.38 86 GLU A O 1
ATOM 675 N N . LEU A 1 87 ? -28.755 -3.460 7.825 1.00 91.00 87 LEU A N 1
ATOM 676 C CA . LEU A 1 87 ? -27.728 -3.662 8.843 1.00 91.00 87 LEU A CA 1
ATOM 677 C C . LEU A 1 87 ? -27.813 -2.543 9.884 1.00 91.00 87 LEU A C 1
ATOM 679 O O . LEU A 1 87 ? -27.747 -1.361 9.554 1.00 91.00 87 LEU A O 1
ATOM 683 N N . TYR A 1 88 ? -27.921 -2.931 11.150 1.00 92.19 88 TYR A N 1
ATOM 684 C CA . TYR A 1 88 ? -28.017 -2.042 12.300 1.00 92.19 88 TYR A CA 1
ATOM 685 C C . TYR A 1 88 ? -26.733 -2.126 13.116 1.00 92.19 88 TYR A C 1
ATOM 687 O O . TYR A 1 88 ? -26.453 -3.150 13.737 1.00 92.19 88 TYR A O 1
ATOM 695 N N . PHE A 1 89 ? -25.962 -1.044 13.143 1.00 92.94 89 PHE A N 1
ATOM 696 C CA . PHE A 1 89 ? -24.728 -0.950 13.921 1.00 92.94 89 PHE A CA 1
ATOM 697 C C . PHE A 1 89 ? -25.012 -0.249 15.249 1.00 92.94 89 PHE A C 1
ATOM 699 O O . PHE A 1 89 ? -25.194 0.967 15.292 1.00 92.94 89 PHE A O 1
ATOM 706 N N . TYR A 1 90 ? -25.058 -1.009 16.343 1.00 92.38 90 TYR A N 1
ATOM 707 C CA . TYR A 1 90 ? -25.282 -0.445 17.673 1.00 92.38 90 TYR A CA 1
ATOM 708 C C . TYR A 1 90 ? -23.956 0.033 18.259 1.00 92.38 90 TYR A C 1
ATOM 710 O O . TYR A 1 90 ? -23.031 -0.763 18.413 1.00 92.38 90 TYR A O 1
ATOM 718 N N . LEU A 1 91 ? -23.858 1.322 18.590 1.00 92.56 91 LEU A N 1
ATOM 719 C CA . LEU A 1 91 ? -22.669 1.926 19.197 1.00 92.56 91 LEU A CA 1
ATOM 720 C C . LEU A 1 91 ? -22.791 1.975 20.730 1.00 92.56 91 LEU A C 1
ATOM 722 O O . LEU A 1 91 ? -23.894 2.092 21.258 1.00 92.56 91 LEU A O 1
ATOM 726 N N . LYS A 1 92 ? -21.655 1.915 21.439 1.00 92.38 92 LYS A N 1
ATOM 727 C CA . LYS A 1 92 ? -21.567 2.026 22.912 1.00 92.38 92 LYS A CA 1
ATOM 728 C C . LYS A 1 92 ? -22.167 3.326 23.442 1.00 92.38 92 LYS A C 1
ATOM 730 O O . LYS A 1 92 ? -22.805 3.332 24.488 1.00 92.38 92 LYS A O 1
ATOM 735 N N . GLU A 1 93 ? -21.931 4.415 22.721 1.00 89.62 93 GLU A N 1
ATOM 736 C CA . GLU A 1 93 ? -22.296 5.772 23.113 1.00 89.62 93 GLU A CA 1
ATOM 737 C C . GLU A 1 93 ? -22.924 6.514 21.933 1.00 89.62 93 GLU A C 1
ATOM 739 O O . GLU A 1 93 ? -22.733 6.151 20.767 1.00 89.62 93 GLU A O 1
ATOM 744 N N . ARG A 1 94 ? -23.677 7.573 22.240 1.00 86.62 94 ARG A N 1
ATOM 745 C CA . ARG A 1 94 ? -24.266 8.450 21.228 1.00 86.62 94 ARG A CA 1
ATOM 746 C C . ARG A 1 94 ? -23.247 9.497 20.781 1.00 86.62 94 ARG A C 1
ATOM 748 O O . ARG A 1 94 ? -22.719 10.232 21.605 1.00 86.62 94 ARG A O 1
ATOM 755 N N . TRP A 1 95 ? -23.071 9.631 19.469 1.00 86.12 95 TRP A N 1
ATOM 756 C CA . TRP A 1 95 ? -22.158 10.595 18.850 1.00 86.12 95 TRP A CA 1
ATOM 757 C C . TRP A 1 95 ? -22.939 11.695 18.125 1.00 86.12 95 TRP A C 1
ATOM 759 O O . TRP A 1 95 ? -23.150 11.616 16.916 1.00 86.12 95 TRP A O 1
ATOM 769 N N . GLN A 1 96 ? -23.392 12.708 18.873 1.00 84.88 96 GLN A N 1
ATOM 770 C CA . GLN A 1 96 ? -24.243 13.788 18.345 1.00 84.88 96 GLN A CA 1
ATOM 771 C C . GLN A 1 96 ? -23.572 14.578 17.213 1.00 84.88 96 GLN A C 1
ATOM 773 O O . GLN A 1 96 ? -24.243 14.945 16.257 1.00 84.88 96 GLN A O 1
ATOM 778 N N . ASP A 1 97 ? -22.251 14.762 17.267 1.00 84.88 97 ASP A N 1
ATOM 779 C CA . ASP A 1 97 ? -21.508 15.497 16.234 1.00 84.88 97 ASP A CA 1
ATOM 780 C C . ASP A 1 97 ? -21.424 14.742 14.898 1.00 84.88 97 ASP A C 1
ATOM 782 O O . ASP A 1 97 ? -21.253 15.347 13.839 1.00 84.88 97 ASP A O 1
ATOM 786 N N . LEU A 1 98 ? -21.545 13.409 14.920 1.00 84.75 98 LEU A N 1
ATOM 787 C CA . LEU A 1 98 ? -21.483 12.589 13.710 1.00 84.75 98 LEU A CA 1
ATOM 788 C C . LEU A 1 98 ? -22.837 12.512 12.995 1.00 84.75 98 LEU A C 1
ATOM 790 O O . LEU A 1 98 ? -22.858 12.409 11.773 1.00 84.75 98 LEU A O 1
ATOM 794 N N . GLU A 1 99 ? -23.946 12.575 13.737 1.00 85.12 99 GLU A N 1
ATOM 795 C CA . GLU A 1 99 ? -25.315 12.396 13.227 1.00 85.12 99 GLU A CA 1
ATOM 796 C C . GLU A 1 99 ? -25.629 13.279 11.994 1.00 85.12 99 GLU A C 1
ATOM 798 O O . GLU A 1 99 ? -26.107 12.730 11.001 1.00 85.12 99 GLU A O 1
ATOM 803 N N . PRO A 1 100 ? -25.267 14.582 11.951 1.00 89.31 100 PRO A N 1
ATOM 804 C CA . PRO A 1 100 ? -25.514 15.441 10.785 1.00 89.31 100 PRO A CA 1
ATOM 805 C C . PRO A 1 100 ? -24.647 15.128 9.557 1.00 89.31 100 PRO A C 1
ATOM 807 O O . PRO A 1 100 ? -24.952 15.581 8.456 1.00 89.31 100 PRO A O 1
ATOM 810 N N . HIS A 1 101 ? -23.543 14.400 9.739 1.00 88.56 101 HIS A N 1
ATOM 811 C CA . HIS A 1 101 ? -22.562 14.114 8.690 1.00 88.56 101 HIS A CA 1
ATOM 812 C C . HIS A 1 101 ? -22.787 12.754 8.017 1.00 88.56 101 HIS A C 1
ATOM 814 O O . HIS A 1 101 ? -22.109 12.445 7.039 1.00 88.56 101 HIS A O 1
ATOM 820 N N . ILE A 1 102 ? -23.709 11.932 8.529 1.00 90.94 102 ILE A N 1
ATOM 821 C CA . ILE A 1 102 ? -24.054 10.644 7.923 1.00 90.94 102 ILE A CA 1
ATOM 822 C C . ILE A 1 102 ? -25.094 10.880 6.828 1.00 90.94 102 ILE A C 1
ATOM 824 O O . ILE A 1 102 ? -26.205 11.337 7.081 1.00 90.94 102 ILE A O 1
ATOM 828 N N . GLN A 1 103 ? -24.724 10.525 5.606 1.00 92.88 103 GLN A N 1
ATOM 829 C CA . GLN A 1 103 ? -25.547 10.622 4.407 1.00 92.88 103 GLN A CA 1
ATOM 830 C C . GLN A 1 103 ? -25.710 9.242 3.760 1.00 92.88 103 GLN A C 1
ATOM 832 O O . GLN A 1 103 ? -24.986 8.297 4.080 1.00 92.88 103 GLN A O 1
ATOM 837 N N . ALA A 1 104 ? -26.663 9.116 2.834 1.00 90.69 104 ALA A N 1
ATOM 838 C CA . ALA A 1 104 ? -26.929 7.857 2.131 1.00 90.69 104 ALA A CA 1
ATOM 839 C C . ALA A 1 104 ? -25.715 7.342 1.334 1.00 90.69 104 ALA A C 1
ATOM 841 O O . ALA A 1 104 ? -25.607 6.147 1.085 1.00 90.69 104 ALA A O 1
ATOM 842 N N . ASP A 1 105 ? -24.797 8.232 0.961 1.00 89.56 105 ASP A N 1
ATOM 843 C CA . ASP A 1 105 ? -23.575 7.936 0.220 1.00 89.56 105 ASP A CA 1
ATOM 844 C C . ASP A 1 105 ? -22.329 7.762 1.110 1.00 89.56 105 ASP A C 1
ATOM 846 O O . ASP A 1 105 ? -21.248 7.487 0.588 1.00 89.56 105 ASP A O 1
ATOM 850 N N . SER A 1 106 ? -22.470 7.860 2.440 1.00 91.69 106 SER A N 1
ATOM 851 C CA . SER A 1 106 ? -21.363 7.708 3.401 1.00 91.69 106 SER A CA 1
ATOM 852 C C . SER A 1 106 ? -20.764 6.301 3.440 1.00 91.69 106 SER A C 1
ATOM 854 O O . SER A 1 106 ? -19.642 6.123 3.913 1.00 91.69 106 SER A O 1
ATOM 856 N N . VAL A 1 107 ? -21.509 5.301 2.966 1.00 93.19 107 VAL A N 1
ATOM 857 C CA . VAL A 1 107 ? -21.042 3.926 2.779 1.00 93.19 107 VAL A CA 1
ATOM 858 C C . VAL A 1 107 ? -21.398 3.512 1.359 1.00 93.19 107 VAL A C 1
ATOM 860 O O . VAL A 1 107 ? -22.557 3.578 0.963 1.00 93.19 107 VAL A O 1
ATOM 863 N N . GLN A 1 108 ? -20.396 3.083 0.599 1.00 92.88 108 GLN A N 1
ATOM 864 C CA . GLN A 1 108 ? -20.555 2.628 -0.778 1.00 92.88 108 GLN A CA 1
ATOM 865 C C . GLN A 1 108 ? -20.267 1.132 -0.856 1.00 92.88 108 GLN A C 1
ATOM 867 O O . GLN A 1 108 ? -19.271 0.654 -0.312 1.00 92.88 108 GLN A O 1
ATOM 872 N N . LEU A 1 109 ? -21.135 0.402 -1.550 1.00 91.88 109 LEU A N 1
ATOM 873 C CA . LEU A 1 109 ? -20.894 -0.986 -1.940 1.00 91.88 109 LEU A CA 1
ATOM 874 C C . LEU A 1 109 ? -20.309 -1.017 -3.357 1.00 91.88 109 LEU A C 1
ATOM 876 O O . LEU A 1 109 ? -20.435 -0.048 -4.102 1.00 91.88 109 LEU A O 1
ATOM 880 N N . ASN A 1 110 ? -19.699 -2.140 -3.746 1.00 91.69 110 ASN A N 1
ATOM 881 C CA . ASN A 1 110 ? -19.111 -2.330 -5.082 1.00 91.69 110 ASN A CA 1
ATOM 882 C C . ASN A 1 110 ? -18.024 -1.297 -5.436 1.00 91.69 110 ASN A C 1
ATOM 884 O O . ASN A 1 110 ? -17.835 -0.949 -6.600 1.00 91.69 110 ASN A O 1
ATOM 888 N N . ALA A 1 111 ? -17.310 -0.802 -4.427 1.00 92.31 111 ALA A N 1
ATOM 889 C CA . ALA A 1 111 ? -16.155 0.061 -4.605 1.00 92.31 111 ALA A CA 1
ATOM 890 C C . ALA A 1 111 ? -14.871 -0.769 -4.507 1.00 92.31 111 ALA A C 1
ATOM 892 O O . ALA A 1 111 ? -14.765 -1.663 -3.671 1.00 92.31 111 ALA A O 1
ATOM 893 N N . THR A 1 112 ? -13.880 -0.450 -5.334 1.00 93.12 112 THR A N 1
ATOM 894 C CA . THR A 1 112 ? -12.530 -1.008 -5.223 1.00 93.12 112 THR A CA 1
ATOM 895 C C . THR A 1 112 ? -11.508 0.074 -5.557 1.00 93.12 112 THR A C 1
ATOM 897 O O . THR A 1 112 ? -11.755 0.882 -6.459 1.00 93.12 112 THR A O 1
ATOM 900 N N . PRO A 1 113 ? -10.364 0.135 -4.854 1.00 94.50 113 PRO A N 1
ATOM 901 C CA . PRO A 1 113 ? -9.231 0.919 -5.326 1.00 94.50 113 PRO A CA 1
ATOM 902 C C . PRO A 1 113 ? -8.752 0.386 -6.685 1.00 94.50 113 PRO A C 1
ATOM 904 O O . PRO A 1 113 ? -8.826 -0.813 -6.953 1.00 94.50 113 PRO A O 1
ATOM 907 N N . ILE A 1 114 ? -8.251 1.286 -7.529 1.00 91.94 114 ILE A N 1
ATOM 908 C CA . ILE A 1 114 ? -7.656 0.959 -8.829 1.00 91.94 114 ILE A CA 1
ATOM 909 C C . ILE A 1 114 ? -6.285 1.623 -8.941 1.00 91.94 114 ILE A C 1
ATOM 911 O O . ILE A 1 114 ? -6.077 2.721 -8.421 1.00 91.94 114 ILE A O 1
ATOM 915 N N . VAL A 1 115 ? -5.358 0.965 -9.631 1.00 93.00 115 VAL A N 1
ATOM 916 C CA . VAL A 1 115 ? -4.025 1.498 -9.933 1.00 93.00 115 VAL A CA 1
ATOM 917 C C . VAL A 1 115 ? -3.900 1.620 -11.444 1.00 93.00 115 VAL A C 1
ATOM 919 O O . VAL A 1 115 ? -4.318 0.731 -12.178 1.00 93.00 115 VAL A O 1
ATOM 922 N N . ASN A 1 116 ? -3.346 2.736 -11.916 1.00 93.44 116 ASN A N 1
ATOM 923 C CA . ASN A 1 116 ? -3.179 2.981 -13.343 1.00 93.44 116 ASN A CA 1
ATOM 924 C C . ASN A 1 116 ? -1.949 2.247 -13.904 1.00 93.44 116 ASN A C 1
ATOM 926 O O . ASN A 1 116 ? -0.900 2.867 -14.111 1.00 93.44 116 ASN A O 1
ATOM 930 N N . LEU A 1 117 ? -2.091 0.939 -14.106 1.00 94.06 117 LEU A N 1
ATOM 931 C CA . LEU A 1 117 ? -1.109 0.061 -14.736 1.00 94.06 117 LEU A CA 1
ATOM 932 C C . LEU A 1 117 ? -1.792 -0.754 -15.836 1.00 94.06 117 LEU A C 1
ATOM 934 O O . LEU A 1 117 ? -2.889 -1.268 -15.634 1.00 94.06 117 LEU A O 1
ATOM 938 N N . PHE A 1 118 ? -1.148 -0.863 -16.992 1.00 94.00 118 PHE A N 1
ATOM 939 C CA . PHE A 1 118 ? -1.644 -1.638 -18.128 1.00 94.00 118 PHE A CA 1
ATOM 940 C C . PHE A 1 118 ? -0.478 -2.237 -18.913 1.00 94.00 118 PHE A C 1
ATOM 942 O O . PHE A 1 118 ? 0.593 -1.632 -18.997 1.00 94.00 118 PHE A O 1
ATOM 949 N N . SER A 1 119 ? -0.692 -3.409 -19.507 1.00 95.56 119 SER A N 1
ATOM 950 C CA . SER A 1 119 ? 0.296 -4.030 -20.390 1.00 95.56 119 SER A CA 1
ATOM 951 C C . SER A 1 119 ? 0.361 -3.284 -21.724 1.00 95.56 119 SER A C 1
ATOM 953 O O . SER A 1 119 ? -0.662 -2.874 -22.281 1.00 95.56 119 SER A O 1
ATOM 955 N N . LYS A 1 120 ? 1.574 -3.072 -22.228 1.00 95.88 120 LYS A N 1
ATOM 956 C CA . LYS A 1 120 ? 1.839 -2.471 -23.531 1.00 95.88 120 LYS A CA 1
ATOM 957 C C . LYS A 1 120 ? 3.158 -2.994 -24.088 1.00 95.88 120 LYS A C 1
ATOM 959 O O . LYS A 1 120 ? 4.190 -2.972 -23.418 1.00 95.88 120 LYS A O 1
ATOM 964 N N . ARG A 1 121 ? 3.127 -3.412 -25.349 1.00 96.94 121 ARG A N 1
ATOM 965 C CA . ARG A 1 121 ? 4.329 -3.728 -26.121 1.00 96.94 121 ARG A CA 1
ATOM 966 C C . ARG A 1 121 ? 5.042 -2.433 -26.505 1.00 96.94 121 ARG A C 1
ATOM 968 O O . ARG A 1 121 ? 4.387 -1.510 -26.993 1.00 96.94 121 ARG A O 1
ATOM 975 N N . ALA A 1 122 ? 6.340 -2.354 -26.231 1.00 97.00 122 ALA A N 1
ATOM 976 C CA . ALA A 1 122 ? 7.155 -1.200 -26.592 1.00 97.00 122 ALA A CA 1
ATOM 977 C C . ALA A 1 122 ? 7.508 -1.203 -28.089 1.00 97.00 122 ALA A C 1
ATOM 979 O O . ALA A 1 122 ? 7.355 -2.208 -28.781 1.00 97.00 122 ALA A O 1
ATOM 980 N N . GLU A 1 123 ? 7.987 -0.066 -28.587 1.00 96.62 123 GLU A N 1
ATOM 981 C CA . GLU A 1 123 ? 8.525 0.049 -29.939 1.00 96.62 123 GLU A CA 1
ATOM 982 C C . GLU A 1 123 ? 9.734 -0.890 -30.108 1.00 96.62 123 GLU A C 1
ATOM 984 O O . GLU A 1 123 ? 10.604 -0.922 -29.229 1.00 96.62 123 GLU A O 1
ATOM 989 N N . PRO A 1 124 ? 9.815 -1.639 -31.222 1.00 95.19 124 PRO A N 1
ATOM 990 C CA . PRO A 1 124 ? 10.878 -2.610 -31.435 1.00 95.19 124 PRO A CA 1
ATOM 991 C C . PRO A 1 124 ? 12.241 -1.925 -31.546 1.00 95.19 124 PRO A C 1
ATOM 993 O O . PRO A 1 124 ? 12.398 -0.906 -32.225 1.00 95.19 124 PRO A O 1
ATOM 996 N N . ILE A 1 125 ? 13.255 -2.517 -30.917 1.00 93.19 125 ILE A N 1
ATOM 997 C CA . ILE A 1 125 ? 14.619 -1.980 -30.905 1.00 93.19 125 ILE A CA 1
ATOM 998 C C . ILE A 1 125 ? 15.488 -2.833 -31.820 1.00 93.19 125 ILE A C 1
ATOM 1000 O O . ILE A 1 125 ? 15.681 -4.022 -31.583 1.00 93.19 125 ILE A O 1
ATOM 1004 N N . ARG A 1 126 ? 16.068 -2.233 -32.861 1.00 90.69 126 ARG A N 1
ATOM 1005 C CA . ARG A 1 126 ? 17.063 -2.928 -33.683 1.00 90.69 126 ARG A CA 1
ATOM 1006 C C . ARG A 1 126 ? 18.398 -2.979 -32.943 1.00 90.69 126 ARG A C 1
ATOM 1008 O O . ARG A 1 126 ? 18.988 -1.933 -32.668 1.00 90.69 126 ARG A O 1
ATOM 1015 N N . LEU A 1 127 ? 18.898 -4.181 -32.667 1.00 86.69 127 LEU A N 1
ATOM 1016 C CA . LEU A 1 127 ? 20.153 -4.363 -31.945 1.00 86.69 127 LEU A CA 1
ATOM 1017 C C . LEU A 1 127 ? 21.343 -4.149 -32.892 1.00 86.69 127 LEU A C 1
ATOM 1019 O O . LEU A 1 127 ? 21.655 -4.986 -33.740 1.00 86.69 127 LEU A O 1
ATOM 1023 N N . THR A 1 128 ? 21.992 -2.992 -32.772 1.00 82.44 128 THR A N 1
ATOM 1024 C CA . THR A 1 128 ? 23.129 -2.606 -33.630 1.00 82.44 128 THR A CA 1
ATOM 1025 C C . THR A 1 128 ? 24.477 -2.649 -32.913 1.00 82.44 128 THR A C 1
ATOM 1027 O O . THR A 1 128 ? 25.511 -2.646 -33.571 1.00 82.44 128 THR A O 1
ATOM 1030 N N . HIS A 1 129 ? 24.468 -2.685 -31.578 1.00 80.00 129 HIS A N 1
ATOM 1031 C CA . HIS A 1 129 ? 25.641 -2.565 -30.703 1.00 80.00 129 HIS A CA 1
ATOM 1032 C C . HIS A 1 129 ? 26.460 -1.268 -30.878 1.00 80.00 129 HIS A C 1
ATOM 1034 O O . HIS A 1 129 ? 27.581 -1.190 -30.380 1.00 80.00 129 HIS A O 1
ATOM 1040 N N . PHE A 1 130 ? 25.909 -0.233 -31.528 1.00 82.31 130 PHE A N 1
ATOM 1041 C CA . PHE A 1 130 ? 26.545 1.092 -31.582 1.00 82.31 130 PHE A CA 1
ATOM 1042 C C . PHE A 1 130 ? 26.367 1.887 -30.286 1.00 82.31 130 PHE A C 1
ATOM 1044 O O . PHE A 1 130 ? 27.255 2.650 -29.911 1.00 82.31 130 PHE A O 1
ATOM 1051 N N . ASP A 1 131 ? 25.252 1.666 -29.589 1.00 84.81 131 ASP A N 1
ATOM 1052 C CA . ASP A 1 131 ? 24.945 2.295 -28.310 1.00 84.81 131 ASP A CA 1
ATOM 1053 C C . ASP A 1 131 ? 25.093 1.297 -27.156 1.00 84.81 131 ASP A C 1
ATOM 1055 O O . ASP A 1 131 ? 24.747 0.117 -27.269 1.00 84.81 131 ASP A O 1
ATOM 1059 N N . ALA A 1 132 ? 25.578 1.786 -26.011 1.00 85.81 132 ALA A N 1
ATOM 1060 C CA . ALA A 1 132 ? 25.709 0.988 -24.788 1.00 85.81 132 ALA A CA 1
ATOM 1061 C C . ALA A 1 132 ? 24.351 0.658 -24.136 1.00 85.81 132 ALA A C 1
ATOM 1063 O O . ALA A 1 132 ? 24.233 -0.288 -23.352 1.00 85.81 132 ALA A O 1
ATOM 1064 N N . SER A 1 133 ? 23.325 1.455 -24.428 1.00 91.94 133 SER A N 1
ATOM 1065 C CA . SER A 1 133 ? 21.974 1.303 -23.897 1.00 91.94 133 SER A CA 1
ATOM 1066 C C . SER A 1 133 ? 20.957 1.913 -24.852 1.00 91.94 133 SER A C 1
ATOM 1068 O O . SER A 1 133 ? 21.240 2.934 -25.474 1.00 91.94 133 SER A O 1
ATOM 1070 N N . TYR A 1 134 ? 19.761 1.340 -24.896 1.00 93.44 134 TYR A N 1
ATOM 1071 C CA . TYR A 1 134 ? 18.660 1.768 -25.754 1.00 93.44 134 TYR A CA 1
ATOM 1072 C C . TYR A 1 134 ? 17.484 2.232 -24.897 1.00 93.44 134 TYR A C 1
ATOM 1074 O O . TYR A 1 134 ? 17.146 1.579 -23.913 1.00 93.44 134 TYR A O 1
ATOM 1082 N N . THR A 1 135 ? 16.831 3.336 -25.254 1.00 94.00 135 THR A N 1
ATOM 1083 C CA . THR A 1 135 ? 15.655 3.814 -24.513 1.00 94.00 135 THR A CA 1
ATOM 1084 C C . THR A 1 135 ? 14.416 3.006 -24.885 1.00 94.00 135 THR A C 1
ATOM 1086 O O . THR A 1 135 ? 14.033 2.938 -26.053 1.00 94.00 135 THR A O 1
ATOM 1089 N N . ILE A 1 136 ? 13.743 2.440 -23.884 1.00 95.38 136 ILE A N 1
ATOM 1090 C CA . ILE A 1 136 ? 12.474 1.741 -24.080 1.00 95.38 136 ILE A CA 1
ATOM 1091 C C . ILE A 1 136 ? 11.371 2.779 -24.276 1.00 95.38 136 ILE A C 1
ATOM 1093 O O . ILE A 1 136 ? 11.054 3.553 -23.370 1.00 95.38 136 ILE A O 1
ATOM 1097 N N . THR A 1 137 ? 10.760 2.765 -25.459 1.00 94.75 137 THR A N 1
ATOM 1098 C CA . THR A 1 137 ? 9.689 3.695 -25.832 1.00 94.75 137 THR A CA 1
ATOM 1099 C C . THR A 1 137 ? 8.368 2.937 -25.945 1.00 94.75 137 THR A C 1
ATOM 1101 O O . THR A 1 137 ? 8.229 2.141 -26.863 1.00 94.75 137 THR A O 1
ATOM 1104 N N . PRO A 1 138 ? 7.373 3.162 -25.064 1.00 94.19 138 PRO A N 1
ATOM 1105 C CA . PRO A 1 138 ? 6.093 2.454 -25.157 1.00 94.19 138 PRO A CA 1
ATOM 1106 C C . PRO A 1 138 ? 5.251 2.812 -26.387 1.00 94.19 138 PRO A C 1
ATOM 1108 O O . PRO A 1 138 ? 4.508 1.978 -26.886 1.00 94.19 138 PRO A O 1
ATOM 1111 N N . ASP A 1 139 ? 5.279 4.075 -26.821 1.00 92.75 139 ASP A N 1
ATOM 1112 C CA . ASP A 1 139 ? 4.534 4.562 -27.992 1.00 92.75 139 ASP A CA 1
ATOM 1113 C C . ASP A 1 139 ? 5.258 5.776 -28.575 1.00 92.75 139 ASP A C 1
ATOM 1115 O O . ASP A 1 139 ? 5.229 6.863 -27.984 1.00 92.75 139 ASP A O 1
ATOM 1119 N N . ALA A 1 140 ? 5.896 5.615 -29.734 1.00 90.88 140 ALA A N 1
ATOM 1120 C CA . ALA A 1 140 ? 6.670 6.689 -30.358 1.00 90.88 140 ALA A CA 1
ATOM 1121 C C . ALA A 1 140 ? 5.800 7.889 -30.766 1.00 90.88 140 ALA A C 1
ATOM 1123 O O . ALA A 1 140 ? 6.290 9.014 -30.865 1.00 90.88 140 ALA A O 1
ATOM 1124 N N . ARG A 1 141 ? 4.491 7.685 -30.971 1.00 91.50 141 ARG A N 1
ATOM 1125 C CA . ARG A 1 141 ? 3.556 8.760 -31.347 1.00 91.50 141 ARG A CA 1
ATOM 1126 C C . ARG A 1 141 ? 3.135 9.603 -30.149 1.00 91.50 141 ARG A C 1
ATOM 1128 O O . ARG A 1 141 ? 2.600 10.696 -30.325 1.00 91.50 141 ARG A O 1
ATOM 1135 N N . ARG A 1 142 ? 3.307 9.080 -28.931 1.00 86.94 142 ARG A N 1
ATOM 1136 C CA . ARG A 1 142 ? 2.914 9.728 -27.673 1.00 86.94 142 ARG A CA 1
ATOM 1137 C C . ARG A 1 142 ? 4.000 9.548 -26.601 1.00 86.94 142 ARG A C 1
ATOM 1139 O O . ARG A 1 142 ? 3.717 8.986 -25.540 1.00 86.94 142 ARG A O 1
ATOM 1146 N N . PRO A 1 143 ? 5.219 10.073 -26.824 1.00 79.25 143 PRO A N 1
ATOM 1147 C CA . PRO A 1 143 ? 6.379 9.797 -25.970 1.00 79.25 143 PRO A CA 1
ATOM 1148 C C . PRO A 1 143 ? 6.209 10.293 -24.525 1.00 79.25 143 PRO A C 1
ATOM 1150 O O . PRO A 1 143 ? 6.742 9.704 -23.590 1.00 79.25 143 PRO A O 1
ATOM 1153 N N . VAL A 1 144 ? 5.411 11.344 -24.314 1.00 80.44 144 VAL A N 1
ATOM 1154 C CA . VAL A 1 144 ? 5.139 11.909 -22.980 1.00 80.44 144 VAL A CA 1
ATOM 1155 C C . VAL A 1 144 ? 3.905 11.315 -22.294 1.00 80.44 144 VAL A C 1
ATOM 1157 O O . VAL A 1 144 ? 3.656 11.617 -21.131 1.00 80.44 144 VAL A O 1
ATOM 1160 N N . ALA A 1 145 ? 3.116 10.480 -22.978 1.00 85.62 145 ALA A N 1
ATOM 1161 C CA . ALA A 1 145 ? 1.863 9.963 -22.422 1.00 85.62 145 ALA A CA 1
ATOM 1162 C C . ALA A 1 145 ? 2.056 8.730 -21.536 1.00 85.62 145 ALA A C 1
ATOM 1164 O O . ALA A 1 145 ? 1.183 8.422 -20.724 1.00 85.62 145 ALA A O 1
ATOM 1165 N N . HIS A 1 146 ? 3.167 8.014 -21.713 1.00 90.88 146 HIS A N 1
ATOM 1166 C CA . HIS A 1 146 ? 3.422 6.739 -21.061 1.00 90.88 146 HIS A CA 1
ATOM 1167 C C . HIS A 1 146 ? 4.766 6.740 -20.334 1.00 90.88 146 HIS A C 1
ATOM 1169 O O . HIS A 1 146 ? 5.732 7.382 -20.748 1.00 90.88 146 HIS A O 1
ATOM 1175 N N . GLU A 1 147 ? 4.822 6.030 -19.217 1.00 92.19 147 GLU A N 1
ATOM 1176 C CA . GLU A 1 147 ? 6.049 5.737 -18.478 1.00 92.19 147 GLU A CA 1
ATOM 1177 C C . GLU A 1 147 ? 6.088 4.240 -18.192 1.00 92.19 147 GLU A C 1
ATOM 1179 O O . GLU A 1 147 ? 5.087 3.666 -17.759 1.00 92.19 147 GLU A O 1
ATOM 1184 N N . VAL A 1 148 ? 7.237 3.618 -18.463 1.00 94.31 148 VAL A N 1
ATOM 1185 C CA . VAL A 1 148 ? 7.455 2.189 -18.218 1.00 94.31 148 VAL A CA 1
ATOM 1186 C C . VAL A 1 148 ? 7.543 1.959 -16.711 1.00 94.31 148 VAL A C 1
ATOM 1188 O O . VAL A 1 148 ? 8.441 2.486 -16.046 1.00 94.31 148 VAL A O 1
ATOM 1191 N N . TYR A 1 149 ? 6.626 1.166 -16.165 1.00 93.44 149 TYR A N 1
ATOM 1192 C CA . TYR A 1 149 ? 6.632 0.732 -14.771 1.00 93.44 149 TYR A CA 1
ATOM 1193 C C . TYR A 1 149 ? 7.599 -0.444 -14.581 1.00 93.44 149 TYR A C 1
ATOM 1195 O O . TYR A 1 149 ? 8.570 -0.306 -13.832 1.00 93.44 149 TYR A O 1
ATOM 1203 N N . SER A 1 150 ? 7.409 -1.530 -15.334 1.00 93.31 150 SER A N 1
ATOM 1204 C CA . SER A 1 150 ? 8.267 -2.723 -15.349 1.00 93.31 150 SER A CA 1
ATOM 1205 C C . SER A 1 150 ? 8.499 -3.235 -16.769 1.00 93.31 150 SER A C 1
ATOM 1207 O O . SER A 1 150 ? 7.730 -2.945 -17.685 1.00 93.31 150 SER A O 1
ATOM 1209 N N . ILE A 1 151 ? 9.594 -3.978 -16.928 1.00 95.19 151 ILE A N 1
ATOM 1210 C CA . ILE A 1 151 ? 9.846 -4.830 -18.090 1.00 95.19 151 ILE A CA 1
ATOM 1211 C C . ILE A 1 151 ? 9.381 -6.226 -17.695 1.00 95.19 151 ILE A C 1
ATOM 1213 O O . ILE A 1 151 ? 9.834 -6.739 -16.667 1.00 95.19 151 ILE A O 1
ATOM 1217 N N . ASP A 1 152 ? 8.492 -6.803 -18.493 1.00 94.12 152 ASP A N 1
ATOM 1218 C CA . ASP A 1 152 ? 7.826 -8.064 -18.179 1.00 94.12 152 ASP A CA 1
ATOM 1219 C C . ASP A 1 152 ? 8.484 -9.227 -18.944 1.00 94.12 152 ASP A C 1
ATOM 1221 O O . ASP A 1 152 ? 8.790 -10.256 -18.338 1.00 94.12 152 ASP A O 1
ATOM 1225 N N . SER A 1 153 ? 8.812 -9.028 -20.228 1.00 94.81 153 SER A N 1
ATOM 1226 C CA . SER A 1 153 ? 9.649 -9.933 -21.032 1.00 94.81 153 SER A CA 1
ATOM 1227 C C . SER A 1 153 ? 10.518 -9.166 -22.035 1.00 94.81 153 SER A C 1
ATOM 1229 O O . SER A 1 153 ? 10.248 -8.005 -22.360 1.00 94.81 153 SER A O 1
ATOM 1231 N N . VAL A 1 154 ? 11.593 -9.812 -22.491 1.00 95.38 154 VAL A N 1
ATOM 1232 C CA . VAL A 1 154 ? 12.510 -9.285 -23.507 1.00 95.38 154 VAL A CA 1
ATOM 1233 C C . VAL A 1 154 ? 12.890 -10.425 -24.436 1.00 95.38 154 VAL A C 1
ATOM 1235 O O . VAL A 1 154 ? 13.615 -11.334 -24.037 1.00 95.38 154 VAL A O 1
ATOM 1238 N N . ASP A 1 155 ? 12.441 -10.340 -25.678 1.00 93.44 155 ASP A N 1
ATOM 1239 C CA . ASP A 1 155 ? 12.628 -11.371 -26.689 1.00 93.44 155 ASP A CA 1
ATOM 1240 C C . ASP A 1 155 ? 13.341 -10.775 -27.902 1.00 93.44 155 ASP A C 1
ATOM 1242 O O . ASP A 1 155 ? 13.097 -9.635 -28.290 1.00 93.44 155 ASP A O 1
ATOM 1246 N N . ALA A 1 156 ? 14.243 -11.527 -28.518 1.00 91.12 156 ALA A N 1
ATOM 1247 C CA . ALA A 1 156 ? 14.920 -11.130 -29.742 1.00 91.12 156 ALA A CA 1
ATOM 1248 C C . ALA A 1 156 ? 14.516 -12.042 -30.889 1.00 91.12 156 ALA A C 1
ATOM 1250 O O . ALA A 1 156 ? 14.483 -13.261 -30.742 1.00 91.12 156 ALA A O 1
ATOM 1251 N N . ILE A 1 157 ? 14.244 -11.440 -32.042 1.00 91.31 157 ILE A N 1
ATOM 1252 C CA . ILE A 1 157 ? 13.838 -12.134 -33.262 1.00 91.31 157 ILE A CA 1
ATOM 1253 C C . ILE A 1 157 ? 14.871 -11.835 -34.347 1.00 91.31 157 ILE A C 1
ATOM 1255 O O . ILE A 1 157 ? 15.138 -10.662 -34.636 1.00 91.31 157 ILE A O 1
ATOM 1259 N N . SER A 1 158 ? 15.459 -12.878 -34.933 1.00 88.50 158 SER A N 1
ATOM 1260 C CA . SER A 1 158 ? 16.399 -12.742 -36.044 1.00 88.50 158 SER A CA 1
ATOM 1261 C C . SER A 1 158 ? 15.677 -12.580 -37.386 1.00 88.50 158 SER A C 1
ATOM 1263 O O . SER A 1 158 ? 14.498 -12.916 -37.523 1.00 88.50 158 SER A O 1
ATOM 1265 N N . SER A 1 159 ? 16.386 -12.107 -38.416 1.00 84.19 159 SER A N 1
ATOM 1266 C CA . SER A 1 159 ? 15.864 -12.073 -39.794 1.00 84.19 159 SER A CA 1
ATOM 1267 C C . SER A 1 159 ? 15.444 -13.446 -40.325 1.00 84.19 159 SER A C 1
ATOM 1269 O O . SER A 1 159 ? 14.547 -13.525 -41.163 1.00 84.19 159 SER A O 1
ATOM 1271 N N . ASP A 1 160 ? 16.069 -14.507 -39.816 1.00 84.81 160 ASP A N 1
ATOM 1272 C CA . ASP A 1 160 ? 15.843 -15.891 -40.237 1.00 84.81 160 ASP A CA 1
ATOM 1273 C C . ASP A 1 160 ? 14.743 -16.575 -39.402 1.00 84.81 160 ASP A C 1
ATOM 1275 O O . ASP A 1 160 ? 14.421 -17.743 -39.618 1.00 84.81 160 ASP A O 1
ATOM 1279 N N . GLY A 1 161 ? 14.130 -15.834 -38.469 1.00 83.62 161 GLY A N 1
ATOM 1280 C CA . GLY A 1 161 ? 13.040 -16.298 -37.614 1.00 83.62 161 GLY A CA 1
ATOM 1281 C C . GLY A 1 161 ? 13.491 -17.017 -36.342 1.00 83.62 161 GLY A C 1
ATOM 1282 O O . GLY A 1 161 ? 12.644 -17.560 -35.632 1.00 83.62 161 GLY A O 1
ATOM 1283 N N . GLU A 1 162 ? 14.789 -17.020 -36.030 1.00 85.94 162 GLU A N 1
ATOM 1284 C CA . GLU A 1 162 ? 15.267 -17.511 -34.737 1.00 85.94 162 GLU A CA 1
ATOM 1285 C C . GLU A 1 162 ? 14.779 -16.592 -33.616 1.00 85.94 162 GLU A C 1
ATOM 1287 O O . GLU A 1 162 ? 14.730 -15.370 -33.773 1.00 85.94 162 GLU A O 1
ATOM 1292 N N . GLN A 1 163 ? 14.417 -17.186 -32.481 1.00 88.31 163 GLN A N 1
ATOM 1293 C CA . GLN A 1 163 ? 13.959 -16.467 -31.299 1.00 88.31 163 GLN A CA 1
ATOM 1294 C C . GLN A 1 163 ? 14.878 -16.758 -30.121 1.00 88.31 163 GLN A C 1
ATOM 1296 O O . GLN A 1 163 ? 15.271 -17.904 -29.898 1.00 88.31 163 GLN A O 1
ATOM 1301 N N . LEU A 1 164 ? 15.201 -15.714 -29.367 1.00 87.62 164 LEU A N 1
ATOM 1302 C CA . LEU A 1 164 ? 16.066 -15.787 -28.200 1.00 87.62 164 LEU A CA 1
ATOM 1303 C C . LEU A 1 164 ? 15.485 -14.933 -27.072 1.00 87.62 164 LEU A C 1
ATOM 1305 O O . LEU A 1 164 ? 15.379 -13.717 -27.211 1.00 87.62 164 LEU A O 1
ATOM 1309 N N . GLU A 1 165 ? 15.143 -15.560 -25.950 1.00 89.69 165 GLU A N 1
ATOM 1310 C CA . GLU A 1 165 ? 14.720 -14.852 -24.738 1.00 89.69 165 GLU A CA 1
ATOM 1311 C C . GLU A 1 165 ? 15.949 -14.273 -24.019 1.00 89.69 165 GLU A C 1
ATOM 1313 O O . GLU A 1 165 ? 16.951 -14.965 -23.812 1.00 89.69 165 GLU A O 1
ATOM 1318 N N . PHE A 1 166 ? 15.868 -13.007 -23.603 1.00 89.25 166 PHE A N 1
ATOM 1319 C CA . PHE A 1 166 ? 16.856 -12.391 -22.727 1.00 89.25 166 PHE A CA 1
ATOM 1320 C C . PHE A 1 166 ? 16.366 -12.408 -21.278 1.00 89.25 166 PHE A C 1
ATOM 1322 O O . PHE A 1 166 ? 15.296 -11.893 -20.946 1.00 89.25 166 PHE A O 1
ATOM 1329 N N . LEU A 1 167 ? 17.209 -12.897 -20.371 1.00 89.44 167 LEU A N 1
ATOM 1330 C CA . LEU A 1 167 ? 16.882 -12.960 -18.948 1.00 89.44 167 LEU A CA 1
ATOM 1331 C C . LEU A 1 167 ? 17.356 -11.715 -18.177 1.00 89.44 167 LEU A C 1
ATOM 1333 O O . LEU A 1 167 ? 18.407 -11.149 -18.486 1.00 89.44 167 LEU A O 1
ATOM 1337 N N . PRO A 1 168 ? 16.667 -11.301 -17.097 1.00 88.88 168 PRO A N 1
ATOM 1338 C CA . PRO A 1 168 ? 17.138 -10.195 -16.269 1.00 88.88 168 PRO A CA 1
ATOM 1339 C C . PRO A 1 168 ? 18.479 -10.532 -15.599 1.00 88.88 168 PRO A C 1
ATOM 1341 O O . PRO A 1 168 ? 18.589 -11.533 -14.884 1.00 88.88 168 PRO A O 1
ATOM 1344 N N . PHE A 1 169 ? 19.480 -9.661 -15.751 1.00 84.19 169 PHE A N 1
ATOM 1345 C CA . PHE A 1 169 ? 20.852 -9.870 -15.271 1.00 84.19 169 PHE A CA 1
ATOM 1346 C C . PHE A 1 169 ? 20.950 -10.084 -13.752 1.00 84.19 169 PHE A C 1
ATOM 1348 O O . PHE A 1 169 ? 21.765 -10.877 -13.296 1.00 84.19 169 PHE A O 1
ATOM 1355 N N . TYR A 1 170 ? 20.090 -9.451 -12.952 1.00 76.06 170 TYR A N 1
ATOM 1356 C CA . TYR A 1 170 ? 20.060 -9.630 -11.491 1.00 76.06 170 TYR A CA 1
ATOM 1357 C C . TYR A 1 170 ? 19.020 -10.659 -11.009 1.00 76.06 170 TYR A C 1
ATOM 1359 O O . TYR A 1 170 ? 18.570 -10.596 -9.865 1.00 76.06 170 TYR A O 1
ATOM 1367 N N . SER A 1 171 ? 18.607 -11.603 -11.860 1.00 70.31 171 SER A N 1
ATOM 1368 C CA . SER A 1 171 ? 17.684 -12.673 -11.466 1.00 70.31 171 SER A CA 1
ATOM 1369 C C . SER A 1 171 ? 18.412 -13.911 -10.921 1.00 70.31 171 SER A C 1
ATOM 1371 O O . SER A 1 171 ? 19.534 -14.222 -11.298 1.00 70.31 171 SER A O 1
ATOM 1373 N N . PHE A 1 172 ? 17.751 -14.673 -10.043 1.00 58.75 172 PHE A N 1
ATOM 1374 C CA . PHE A 1 172 ? 18.254 -15.977 -9.579 1.00 58.75 172 PHE A CA 1
ATOM 1375 C C . PHE A 1 172 ? 18.018 -17.113 -10.598 1.00 58.75 172 PHE A C 1
ATOM 1377 O O . PHE A 1 172 ? 18.402 -18.253 -10.336 1.00 58.75 172 PHE A O 1
ATOM 1384 N N . ARG A 1 173 ? 17.394 -16.829 -11.756 1.00 56.28 173 ARG A N 1
ATOM 1385 C CA . ARG A 1 173 ? 17.084 -17.835 -12.793 1.00 56.28 173 ARG A CA 1
ATOM 1386 C C . ARG A 1 173 ? 18.344 -18.407 -13.458 1.00 56.28 173 ARG A C 1
ATOM 1388 O O . ARG A 1 173 ? 18.333 -19.558 -13.886 1.00 56.28 173 ARG A O 1
ATOM 1395 N N . HIS A 1 174 ? 19.455 -17.667 -13.411 1.00 55.25 174 HIS A N 1
ATOM 1396 C CA . HIS A 1 174 ? 20.765 -18.041 -13.969 1.00 55.25 174 HIS A CA 1
ATOM 1397 C C . HIS A 1 174 ? 21.315 -19.376 -13.469 1.00 55.25 174 HIS A C 1
ATOM 1399 O O . HIS A 1 174 ? 22.122 -20.010 -14.139 1.00 55.25 174 HIS A O 1
ATOM 1405 N N . VAL A 1 175 ? 20.904 -19.811 -12.275 1.00 52.62 175 VAL A N 1
ATOM 1406 C CA . VAL A 1 175 ? 21.427 -21.039 -11.657 1.00 52.62 175 VAL A CA 1
ATOM 1407 C C . VAL A 1 175 ? 20.842 -22.299 -12.308 1.00 52.62 175 VAL A C 1
ATOM 1409 O O . VAL A 1 175 ? 21.485 -23.350 -12.294 1.00 52.62 175 VAL A O 1
ATOM 1412 N N . HIS A 1 176 ? 19.646 -22.209 -12.895 1.00 52.75 176 HIS A N 1
ATOM 1413 C CA . HIS A 1 176 ? 18.953 -23.360 -13.478 1.00 52.75 176 HIS A CA 1
ATOM 1414 C C . HIS A 1 176 ? 19.135 -23.479 -14.996 1.00 52.75 176 HIS A C 1
ATOM 1416 O O . HIS A 1 176 ? 19.119 -24.594 -15.516 1.00 52.75 176 HIS A O 1
ATOM 1422 N N . GLU A 1 177 ? 19.404 -22.376 -15.694 1.00 57.91 177 GLU A N 1
ATOM 1423 C CA . GLU A 1 177 ? 19.603 -22.359 -17.145 1.00 57.91 177 GLU A CA 1
ATOM 1424 C C . GLU A 1 177 ? 21.083 -22.221 -17.509 1.00 57.91 177 GLU A C 1
ATOM 1426 O O . GLU A 1 177 ? 21.567 -21.157 -17.882 1.00 57.91 177 GLU A O 1
ATOM 1431 N N . LYS A 1 178 ? 21.818 -23.338 -17.443 1.00 53.50 178 LYS A N 1
ATOM 1432 C CA . LYS A 1 178 ? 23.257 -23.402 -17.779 1.00 53.50 178 LYS A CA 1
ATOM 1433 C C . LYS A 1 178 ? 23.615 -22.976 -19.215 1.00 53.50 178 LYS A C 1
ATOM 1435 O O . LYS A 1 178 ? 24.798 -22.857 -19.511 1.00 53.50 178 LYS A O 1
ATOM 1440 N N . ASN A 1 179 ? 22.624 -22.764 -20.083 1.00 57.12 179 ASN A N 1
ATOM 1441 C CA . ASN A 1 179 ? 22.808 -22.415 -21.492 1.00 57.12 179 ASN A CA 1
ATOM 1442 C C . ASN A 1 179 ? 22.295 -21.014 -21.863 1.00 57.12 179 ASN A C 1
ATOM 1444 O O . ASN A 1 179 ? 22.414 -20.645 -23.030 1.00 57.12 179 ASN A O 1
ATOM 1448 N N . SER A 1 180 ? 21.729 -20.237 -20.930 1.00 62.91 180 SER A N 1
ATOM 1449 C CA . SER A 1 180 ? 21.300 -18.874 -21.261 1.00 62.91 180 SER A CA 1
ATOM 1450 C C . SER A 1 180 ? 22.523 -17.957 -21.359 1.00 62.91 180 SER A C 1
ATOM 1452 O O . SER A 1 180 ? 23.292 -17.828 -20.406 1.00 62.91 180 SER A O 1
ATOM 1454 N N . ARG A 1 181 ? 22.737 -17.375 -22.544 1.00 73.31 181 ARG A N 1
ATOM 1455 C CA . ARG A 1 181 ? 23.867 -16.480 -22.871 1.00 73.31 181 ARG A CA 1
ATOM 1456 C C . ARG A 1 181 ? 23.437 -15.022 -23.052 1.00 73.31 181 ARG A C 1
ATOM 1458 O O . ARG A 1 181 ? 24.260 -14.163 -23.337 1.00 73.31 181 ARG A O 1
ATOM 1465 N N . ALA A 1 182 ? 22.146 -14.735 -22.912 1.00 84.62 182 ALA A N 1
ATOM 1466 C CA . ALA A 1 182 ? 21.567 -13.447 -23.258 1.00 84.62 182 ALA A CA 1
ATOM 1467 C C . ALA A 1 182 ? 20.888 -12.832 -22.036 1.00 84.62 182 ALA A C 1
ATOM 1469 O O . ALA A 1 182 ? 19.874 -13.327 -21.544 1.00 84.62 182 ALA A O 1
ATOM 1470 N N . PHE A 1 183 ? 21.460 -11.739 -21.538 1.00 88.00 183 PHE A N 1
ATOM 1471 C CA . PHE A 1 183 ? 20.966 -11.040 -20.362 1.00 88.00 183 PHE A CA 1
ATOM 1472 C C . PHE A 1 183 ? 20.657 -9.587 -20.667 1.00 88.00 183 PHE A C 1
ATOM 1474 O O . PHE A 1 183 ? 21.293 -8.958 -21.511 1.00 88.00 183 PHE A O 1
ATOM 1481 N N . TRP A 1 184 ? 19.707 -9.023 -19.934 1.00 91.06 184 TRP A N 1
ATOM 1482 C CA . TRP A 1 184 ? 19.421 -7.598 -19.984 1.00 91.06 184 TRP A CA 1
ATOM 1483 C C . TRP A 1 184 ? 19.538 -6.949 -18.611 1.00 91.06 184 TRP A C 1
ATOM 1485 O O . TRP A 1 184 ? 19.257 -7.542 -17.568 1.00 91.06 184 TRP A O 1
ATOM 1495 N N . HIS A 1 185 ? 19.939 -5.686 -18.610 1.00 91.50 185 HIS A N 1
ATOM 1496 C CA . HIS A 1 185 ? 19.951 -4.827 -17.439 1.00 91.50 185 HIS A CA 1
ATOM 1497 C C . HIS A 1 185 ? 19.300 -3.494 -17.794 1.00 91.50 185 HIS A C 1
ATOM 1499 O O . HIS A 1 185 ? 19.628 -2.898 -18.816 1.00 91.50 185 HIS A O 1
ATOM 1505 N N . ALA A 1 186 ? 18.398 -3.012 -16.940 1.00 93.00 186 ALA A N 1
ATOM 1506 C CA . ALA A 1 186 ? 17.690 -1.762 -17.165 1.00 93.00 186 ALA A CA 1
ATOM 1507 C C . ALA A 1 186 ? 18.077 -0.703 -16.130 1.00 93.00 186 ALA A C 1
ATOM 1509 O O . ALA A 1 186 ? 18.128 -0.975 -14.931 1.00 93.00 186 ALA A O 1
ATOM 1510 N N . THR A 1 187 ? 18.300 0.525 -16.592 1.00 91.25 187 THR A N 1
ATOM 1511 C CA . THR A 1 187 ? 18.602 1.681 -15.744 1.00 91.25 187 THR A CA 1
ATOM 1512 C C . THR A 1 187 ? 17.529 2.739 -15.917 1.00 91.25 187 THR A C 1
ATOM 1514 O O . THR A 1 187 ? 17.190 3.134 -17.029 1.00 91.25 187 THR A O 1
ATOM 1517 N N . ARG A 1 188 ? 16.991 3.228 -14.798 1.00 90.56 188 ARG A N 1
ATOM 1518 C CA . ARG A 1 188 ? 15.987 4.291 -14.800 1.00 90.56 188 ARG A CA 1
ATOM 1519 C C . ARG A 1 188 ? 16.662 5.655 -14.708 1.00 90.56 188 ARG A C 1
ATOM 1521 O O . ARG A 1 188 ? 17.454 5.888 -13.792 1.00 90.56 188 ARG A O 1
ATOM 1528 N N . ARG A 1 189 ? 16.314 6.569 -15.613 1.00 87.75 189 ARG A N 1
ATOM 1529 C CA . ARG A 1 189 ? 16.809 7.951 -15.630 1.00 87.75 189 ARG A CA 1
ATOM 1530 C C . ARG A 1 189 ? 15.683 8.958 -15.451 1.00 87.75 189 ARG A C 1
ATOM 1532 O O . ARG A 1 189 ? 14.549 8.735 -15.864 1.00 87.75 189 ARG A O 1
ATOM 1539 N N . VAL A 1 190 ? 16.011 10.076 -14.812 1.00 84.00 190 VAL A N 1
ATOM 1540 C CA . VAL A 1 190 ? 15.074 11.178 -14.584 1.00 84.00 190 VAL A CA 1
ATOM 1541 C C . VAL A 1 190 ? 15.021 12.057 -15.825 1.00 84.00 190 VAL A C 1
ATOM 1543 O O . VAL A 1 190 ? 16.043 12.609 -16.234 1.00 84.00 190 VAL A O 1
ATOM 1546 N N . LEU A 1 191 ? 13.826 12.239 -16.377 1.00 78.25 191 LEU A N 1
ATOM 1547 C CA . LEU A 1 191 ? 13.549 13.330 -17.300 1.00 78.25 191 LEU A CA 1
ATOM 1548 C C . LEU A 1 191 ? 13.363 14.605 -16.483 1.00 78.25 191 LEU A C 1
ATOM 1550 O O . LEU A 1 191 ? 12.410 14.733 -15.708 1.00 78.25 191 LEU A O 1
ATOM 1554 N N . LYS A 1 192 ? 14.287 15.554 -16.639 1.00 67.50 192 LYS A N 1
ATOM 1555 C CA . LYS A 1 192 ? 14.078 16.898 -16.099 1.00 67.50 192 LYS A CA 1
ATOM 1556 C C . LYS A 1 192 ? 12.927 17.539 -16.860 1.00 67.50 192 LYS A C 1
ATOM 1558 O O . LYS A 1 192 ? 12.883 17.454 -18.083 1.00 67.50 192 LYS A O 1
ATOM 1563 N N . SER A 1 193 ? 12.016 18.168 -16.124 1.00 65.44 193 SER A N 1
ATOM 1564 C CA . SER A 1 193 ? 10.966 18.948 -16.758 1.00 65.44 193 SER A CA 1
ATOM 1565 C C . SER A 1 193 ? 11.598 20.129 -17.489 1.00 65.44 193 SER A C 1
ATOM 1567 O O . SER A 1 193 ? 12.353 20.895 -16.890 1.00 65.44 193 SER A O 1
ATOM 1569 N N . ASP A 1 194 ? 11.295 20.242 -18.776 1.00 62.19 194 ASP A N 1
ATOM 1570 C CA . ASP A 1 194 ? 11.406 21.489 -19.528 1.00 62.19 194 ASP A CA 1
ATOM 1571 C C . ASP A 1 194 ? 9.978 21.966 -19.836 1.00 62.19 194 ASP A C 1
ATOM 1573 O O . ASP A 1 194 ? 9.026 21.211 -19.630 1.00 62.19 194 ASP A O 1
ATOM 1577 N N . LYS A 1 195 ? 9.792 23.200 -20.312 1.00 57.38 195 LYS A N 1
ATOM 1578 C CA . LYS A 1 195 ? 8.465 23.818 -20.528 1.00 57.38 195 LYS A CA 1
ATOM 1579 C C . LYS A 1 195 ? 7.480 22.957 -21.342 1.00 57.38 195 LYS A C 1
ATOM 1581 O O . LYS A 1 195 ? 6.279 23.183 -21.242 1.00 57.38 195 LYS A O 1
ATOM 1586 N N . GLU A 1 196 ? 7.974 21.991 -22.117 1.00 55.09 196 GLU A N 1
ATOM 1587 C CA . GLU A 1 196 ? 7.186 21.087 -22.964 1.00 55.09 196 GLU A CA 1
ATOM 1588 C C . GLU A 1 196 ? 7.041 19.655 -22.416 1.00 55.09 196 GLU A C 1
ATOM 1590 O O . GLU A 1 196 ? 6.132 18.936 -22.829 1.00 55.09 196 GLU A O 1
ATOM 1595 N N . ILE A 1 197 ? 7.904 19.221 -21.487 1.00 61.44 197 ILE A N 1
ATOM 1596 C CA . ILE A 1 197 ? 7.935 17.838 -20.990 1.00 61.44 197 ILE A CA 1
ATOM 1597 C C . ILE A 1 197 ? 7.719 17.837 -19.482 1.00 61.44 197 ILE A C 1
ATOM 1599 O O . ILE A 1 197 ? 8.508 18.380 -18.705 1.00 61.44 197 ILE A O 1
ATOM 1603 N N . GLU A 1 198 ? 6.640 17.188 -19.058 1.00 67.81 198 GLU A N 1
ATOM 1604 C CA . GLU A 1 198 ? 6.363 16.977 -17.645 1.00 67.81 198 GLU A CA 1
ATOM 1605 C C . GLU A 1 198 ? 7.371 15.993 -17.032 1.00 67.81 198 GLU A C 1
ATOM 1607 O O . GLU A 1 198 ? 7.801 15.028 -17.670 1.00 67.81 198 GLU A O 1
ATOM 1612 N N . PHE A 1 199 ? 7.740 16.238 -15.774 1.00 75.56 199 PHE A N 1
ATOM 1613 C CA . PHE A 1 199 ? 8.655 15.392 -15.013 1.00 75.56 199 PHE A CA 1
ATOM 1614 C C . PHE A 1 199 ? 8.227 13.914 -15.028 1.00 75.56 199 PHE A C 1
ATOM 1616 O O . PHE A 1 199 ? 7.077 13.577 -14.733 1.00 75.56 199 PHE A O 1
ATOM 1623 N N . GLY A 1 200 ? 9.175 13.024 -15.316 1.00 83.06 200 GLY A N 1
ATOM 1624 C CA . GLY A 1 200 ? 8.937 11.585 -15.377 1.00 83.06 200 GLY A CA 1
ATOM 1625 C C . GLY A 1 200 ? 10.229 10.778 -15.385 1.00 83.06 200 GLY A C 1
ATOM 1626 O O . GLY A 1 200 ? 11.326 11.328 -15.252 1.00 83.06 200 GLY A O 1
ATOM 1627 N N . HIS A 1 201 ? 10.102 9.466 -15.554 1.00 87.25 201 HIS A N 1
ATOM 1628 C CA . HIS A 1 201 ? 11.250 8.596 -15.772 1.00 87.25 201 HIS A CA 1
ATOM 1629 C C . HIS A 1 201 ? 11.239 7.972 -17.159 1.00 87.25 201 HIS A C 1
ATOM 1631 O O . HIS A 1 201 ? 10.186 7.640 -17.701 1.00 87.25 201 HIS A O 1
ATOM 1637 N N . GLU A 1 202 ? 12.438 7.743 -17.676 1.00 89.69 202 GLU A N 1
ATOM 1638 C CA . GLU A 1 202 ? 12.682 6.871 -18.818 1.00 89.69 202 GLU A CA 1
ATOM 1639 C C . GLU A 1 202 ? 13.505 5.668 -18.369 1.00 89.69 202 GLU A C 1
ATOM 1641 O O . GLU A 1 202 ? 14.209 5.716 -17.352 1.00 89.69 202 GLU A O 1
ATOM 1646 N N . LEU A 1 203 ? 13.354 4.570 -19.100 1.00 93.12 203 LEU A N 1
ATOM 1647 C CA . LEU A 1 203 ? 14.023 3.315 -18.816 1.00 93.12 203 LEU A CA 1
ATOM 1648 C C . LEU A 1 203 ? 14.909 2.978 -20.009 1.00 93.12 203 LEU A C 1
ATOM 1650 O O . LEU A 1 203 ? 14.408 2.804 -21.117 1.00 93.12 203 LEU A O 1
ATOM 1654 N N . ASP A 1 204 ? 16.212 2.909 -19.770 1.00 94.50 204 ASP A N 1
ATOM 1655 C CA . ASP A 1 204 ? 17.176 2.464 -20.768 1.00 94.50 204 ASP A CA 1
ATOM 1656 C C . ASP A 1 204 ? 17.534 1.002 -20.494 1.00 94.50 204 ASP A C 1
ATOM 1658 O O . ASP A 1 204 ? 17.717 0.616 -19.337 1.00 94.50 204 ASP A O 1
ATOM 1662 N N . ILE A 1 205 ? 17.639 0.194 -21.543 1.00 94.62 205 ILE A N 1
ATOM 1663 C CA . ILE A 1 205 ? 17.995 -1.223 -21.488 1.00 94.62 205 ILE A CA 1
ATOM 1664 C C . ILE A 1 205 ? 19.346 -1.464 -22.156 1.00 94.62 205 ILE A C 1
ATOM 1666 O O . ILE A 1 205 ? 19.633 -0.950 -23.236 1.00 94.62 205 ILE A O 1
ATOM 1670 N N . SER A 1 206 ? 20.178 -2.259 -21.497 1.00 92.12 206 SER A N 1
ATOM 1671 C CA . SER A 1 206 ? 21.464 -2.739 -21.989 1.00 92.12 206 SER A CA 1
ATOM 1672 C C . SER A 1 206 ? 21.432 -4.255 -22.078 1.00 92.12 206 SER A C 1
ATOM 1674 O O . SER A 1 206 ? 20.872 -4.921 -21.206 1.00 92.12 206 SER A O 1
ATOM 1676 N N . PHE A 1 207 ? 22.080 -4.790 -23.104 1.00 88.75 207 PHE A N 1
ATOM 1677 C CA . PHE A 1 207 ? 22.173 -6.221 -23.365 1.00 88.75 207 PHE A CA 1
ATOM 1678 C C . PHE A 1 207 ? 23.589 -6.699 -23.053 1.00 88.75 207 PHE A C 1
ATOM 1680 O O . PHE A 1 207 ? 24.563 -6.043 -23.424 1.00 88.75 207 PHE A O 1
ATOM 1687 N N . VAL A 1 208 ? 23.699 -7.811 -22.333 1.00 82.75 208 VAL A N 1
ATOM 1688 C CA . VAL A 1 208 ? 24.953 -8.347 -21.804 1.00 82.75 208 VAL A CA 1
ATOM 1689 C C . VAL A 1 208 ? 24.999 -9.849 -22.060 1.00 82.75 208 VAL A C 1
ATOM 1691 O O . VAL A 1 208 ? 24.023 -10.552 -21.818 1.00 82.75 208 VAL A O 1
ATOM 1694 N N . ASP A 1 209 ? 26.154 -10.333 -22.495 1.00 79.00 209 ASP A N 1
ATOM 1695 C CA . ASP A 1 209 ? 26.519 -11.750 -22.479 1.00 79.00 209 ASP A CA 1
ATOM 1696 C C . ASP A 1 209 ? 27.622 -11.954 -21.428 1.00 79.00 209 ASP A C 1
ATOM 1698 O O . ASP A 1 209 ? 28.520 -11.119 -21.287 1.00 79.00 209 ASP A O 1
ATOM 1702 N N . LEU A 1 210 ? 27.555 -13.053 -20.676 1.00 72.00 210 LEU A N 1
ATOM 1703 C CA . LEU A 1 210 ? 28.549 -13.422 -19.664 1.00 72.00 210 LEU A CA 1
ATOM 1704 C C . LEU A 1 210 ? 29.914 -13.746 -20.278 1.00 72.00 210 LEU A C 1
ATOM 1706 O O . LEU A 1 210 ? 30.935 -13.569 -19.614 1.00 72.00 210 LEU A O 1
ATOM 1710 N N . GLU A 1 211 ? 29.938 -14.203 -21.530 1.00 73.44 211 GLU A N 1
ATOM 1711 C CA . GLU A 1 211 ? 31.174 -14.471 -22.272 1.00 73.44 211 GLU A CA 1
ATOM 1712 C C . GLU A 1 211 ? 31.709 -13.214 -22.983 1.00 73.44 211 GLU A C 1
ATOM 1714 O O . GLU A 1 211 ? 32.763 -13.272 -23.613 1.00 73.44 211 GLU A O 1
ATOM 1719 N N . PHE A 1 212 ? 31.018 -12.070 -22.856 1.00 65.56 212 PHE A N 1
ATOM 1720 C CA . PHE A 1 212 ? 31.301 -10.824 -23.577 1.00 65.56 212 PHE A CA 1
ATOM 1721 C C . PHE A 1 212 ? 31.395 -11.008 -25.100 1.00 65.56 212 PHE A C 1
ATOM 1723 O O . PHE A 1 212 ? 32.073 -10.230 -25.776 1.00 65.56 212 PHE A O 1
ATOM 1730 N N . ASN A 1 213 ? 30.693 -12.001 -25.652 1.00 68.31 213 ASN A N 1
ATOM 1731 C CA . ASN A 1 213 ? 30.576 -12.174 -27.088 1.00 68.31 213 ASN A CA 1
ATOM 1732 C C . ASN A 1 213 ? 29.348 -11.384 -27.558 1.00 68.31 213 ASN A C 1
ATOM 1734 O O . ASN A 1 213 ? 28.218 -11.768 -27.252 1.00 68.31 213 ASN A O 1
ATOM 1738 N N . PRO A 1 214 ? 29.517 -10.253 -28.269 1.00 64.06 214 PRO A N 1
ATOM 1739 C CA . PRO A 1 214 ? 28.366 -9.571 -28.837 1.00 64.06 214 PRO A CA 1
ATOM 1740 C C . PRO A 1 214 ? 27.662 -10.539 -29.795 1.00 64.06 214 PRO A C 1
ATOM 1742 O O . PRO A 1 214 ? 28.301 -11.101 -30.686 1.00 64.06 214 PRO A O 1
ATOM 1745 N N . LEU A 1 215 ? 26.354 -10.738 -29.598 1.00 65.81 215 LEU A N 1
ATOM 1746 C CA . LEU A 1 215 ? 25.505 -11.396 -30.591 1.00 65.81 215 LEU A CA 1
ATOM 1747 C C . LEU A 1 215 ? 25.718 -10.708 -31.945 1.00 65.81 215 LEU A C 1
ATOM 1749 O O . LEU A 1 215 ? 25.988 -9.505 -31.984 1.00 65.81 215 LEU A O 1
ATOM 1753 N N . GLU A 1 216 ? 25.640 -11.461 -33.045 1.00 65.00 216 GLU A N 1
ATOM 1754 C CA . GLU A 1 216 ? 25.957 -10.922 -34.371 1.00 65.00 216 GLU A CA 1
ATOM 1755 C C . GLU A 1 216 ? 25.211 -9.595 -34.629 1.00 65.00 216 GLU A C 1
ATOM 1757 O O . GLU A 1 216 ? 23.974 -9.564 -34.610 1.00 65.00 216 GLU A O 1
ATOM 1762 N N . PRO A 1 217 ? 25.934 -8.474 -34.831 1.00 59.81 217 PRO A N 1
ATOM 1763 C CA . PRO A 1 217 ? 25.299 -7.171 -34.962 1.00 59.81 217 PRO A CA 1
ATOM 1764 C C . PRO A 1 217 ? 24.376 -7.094 -36.179 1.00 59.81 217 PRO A C 1
ATOM 1766 O O . PRO A 1 217 ? 24.766 -7.421 -37.299 1.00 59.81 217 PRO A O 1
ATOM 1769 N N . GLY A 1 218 ? 23.165 -6.564 -35.980 1.00 60.38 218 GLY A N 1
ATOM 1770 C CA . GLY A 1 218 ? 22.272 -6.166 -37.069 1.00 60.38 218 GLY A CA 1
ATOM 1771 C C . GLY A 1 218 ? 21.285 -7.220 -37.580 1.00 60.38 218 GLY A C 1
ATOM 1772 O O . GLY A 1 218 ? 20.462 -6.845 -38.424 1.00 60.38 218 GLY A O 1
ATOM 1773 N N . SER A 1 219 ? 21.315 -8.456 -37.062 1.00 73.50 219 SER A N 1
ATOM 1774 C CA . SER A 1 219 ? 20.340 -9.517 -37.374 1.00 73.50 219 SER A CA 1
ATOM 1775 C C . SER A 1 219 ? 19.152 -9.575 -36.407 1.00 73.50 219 SER A C 1
ATOM 1777 O O . SER A 1 219 ? 18.118 -10.114 -36.786 1.00 73.50 219 SER A O 1
ATOM 1779 N N . TRP A 1 220 ? 19.251 -8.974 -35.213 1.00 87.19 220 TRP A N 1
ATOM 1780 C CA . TRP A 1 220 ? 18.238 -9.088 -34.155 1.00 87.19 220 TRP A CA 1
ATOM 1781 C C . TRP A 1 220 ? 17.364 -7.838 -33.993 1.00 87.19 220 TRP A C 1
ATOM 1783 O O . TRP A 1 220 ? 17.850 -6.704 -33.914 1.00 87.19 220 TRP A O 1
ATOM 1793 N N . THR A 1 221 ? 16.058 -8.065 -33.878 1.00 93.06 221 THR A N 1
ATOM 1794 C CA . THR A 1 221 ? 15.067 -7.075 -33.440 1.00 93.06 221 THR A CA 1
ATOM 1795 C C . THR A 1 221 ? 14.551 -7.474 -32.067 1.00 93.06 221 THR A C 1
ATOM 1797 O O . THR A 1 221 ? 14.071 -8.591 -31.899 1.00 93.06 221 THR A O 1
ATOM 1800 N N . ILE A 1 222 ? 14.661 -6.570 -31.098 1.00 93.94 222 ILE A N 1
ATOM 1801 C CA . ILE A 1 222 ? 14.204 -6.786 -29.729 1.00 93.94 222 ILE A CA 1
ATOM 1802 C C . ILE A 1 222 ? 12.748 -6.349 -29.603 1.00 93.94 222 ILE A C 1
ATOM 1804 O O . ILE A 1 222 ? 12.404 -5.202 -29.903 1.00 93.94 222 ILE A O 1
ATOM 1808 N N . ASP A 1 223 ? 11.927 -7.270 -29.127 1.00 95.81 223 ASP A N 1
ATOM 1809 C CA . ASP A 1 223 ? 10.540 -7.102 -28.730 1.00 95.81 223 ASP A CA 1
ATOM 1810 C C . ASP A 1 223 ? 10.474 -7.080 -27.197 1.00 95.81 223 ASP A C 1
ATOM 1812 O O . ASP A 1 223 ? 11.093 -7.903 -26.520 1.00 95.81 223 ASP A O 1
ATOM 1816 N N . ILE A 1 224 ? 9.786 -6.087 -26.635 1.00 97.19 224 ILE A N 1
ATOM 1817 C CA . ILE A 1 224 ? 9.743 -5.878 -25.184 1.00 97.19 224 ILE A CA 1
ATOM 1818 C C . ILE A 1 224 ? 8.291 -5.724 -24.752 1.00 97.19 224 ILE A C 1
ATOM 1820 O O . ILE A 1 224 ? 7.606 -4.774 -25.153 1.00 97.19 224 ILE A O 1
ATOM 1824 N N . GLU A 1 225 ? 7.843 -6.620 -23.879 1.00 97.56 225 GLU A N 1
ATOM 1825 C CA . GLU A 1 225 ? 6.574 -6.470 -23.177 1.00 97.56 225 GLU A CA 1
ATOM 1826 C C . GLU A 1 225 ? 6.796 -5.690 -21.883 1.00 97.56 225 GLU A C 1
ATOM 1828 O O . GLU A 1 225 ? 7.718 -5.956 -21.106 1.00 97.56 225 GLU A O 1
ATOM 1833 N N . THR A 1 226 ? 5.969 -4.669 -21.670 1.00 97.06 226 THR A N 1
ATOM 1834 C CA . THR A 1 226 ? 6.101 -3.771 -20.525 1.00 97.06 226 THR A CA 1
ATOM 1835 C C . THR A 1 226 ? 4.768 -3.555 -19.840 1.00 97.06 226 THR A C 1
ATOM 1837 O O . THR A 1 226 ? 3.723 -3.471 -20.487 1.00 97.06 226 THR A O 1
ATOM 1840 N N . THR A 1 227 ? 4.819 -3.320 -18.537 1.00 96.44 227 THR A N 1
ATOM 1841 C CA . THR A 1 227 ? 3.720 -2.690 -17.820 1.00 96.44 227 THR A CA 1
ATOM 1842 C C . THR A 1 227 ? 3.980 -1.191 -17.800 1.00 96.44 227 THR A C 1
ATOM 1844 O O . THR A 1 227 ? 5.062 -0.728 -17.433 1.00 96.44 227 THR A O 1
ATOM 1847 N N . CYS A 1 228 ? 2.987 -0.411 -18.207 1.00 95.25 228 CYS A N 1
ATOM 1848 C CA . CYS A 1 228 ? 3.061 1.034 -18.364 1.00 95.25 228 CYS A CA 1
ATOM 1849 C C . CYS A 1 228 ? 2.046 1.756 -17.473 1.00 95.25 228 CYS A C 1
ATOM 1851 O O . CYS A 1 228 ? 1.045 1.192 -17.041 1.00 95.25 228 CYS A O 1
ATOM 1853 N N . THR A 1 229 ? 2.286 3.046 -17.245 1.00 94.25 229 THR A N 1
ATOM 1854 C CA . THR A 1 229 ? 1.342 3.977 -16.611 1.00 94.25 229 THR A CA 1
ATOM 1855 C C . THR A 1 229 ? 1.184 5.248 -17.449 1.00 94.25 229 THR A C 1
ATOM 1857 O O . THR A 1 229 ? 2.040 5.556 -18.279 1.00 94.25 229 THR A O 1
ATOM 1860 N N . ASN A 1 230 ? 0.117 6.032 -17.240 1.00 92.44 230 ASN A N 1
ATOM 1861 C CA . ASN A 1 230 ? -0.114 7.295 -17.965 1.00 92.44 230 ASN A CA 1
ATOM 1862 C C . ASN A 1 230 ? 0.557 8.529 -17.332 1.00 92.44 230 ASN A C 1
ATOM 1864 O O . ASN A 1 230 ? 0.055 9.647 -17.472 1.00 92.44 230 ASN A O 1
ATOM 1868 N N . ARG A 1 231 ? 1.664 8.352 -16.604 1.00 90.50 231 ARG A N 1
ATOM 1869 C CA . ARG A 1 231 ? 2.348 9.437 -15.877 1.00 90.50 231 ARG A CA 1
ATOM 1870 C C . ARG A 1 231 ? 1.361 10.234 -15.005 1.00 90.50 231 ARG A C 1
ATOM 1872 O O . ARG A 1 231 ? 0.593 9.651 -14.246 1.00 90.50 231 ARG A O 1
ATOM 1879 N N . ASN A 1 232 ? 1.376 11.562 -15.119 1.00 87.62 232 ASN A N 1
ATOM 1880 C CA . ASN A 1 232 ? 0.523 12.473 -14.356 1.00 87.62 232 ASN A CA 1
ATOM 1881 C C . ASN A 1 232 ? -0.770 12.848 -15.106 1.00 87.62 232 ASN A C 1
ATOM 1883 O O . ASN A 1 232 ? -1.593 13.591 -14.567 1.00 87.62 232 ASN A O 1
ATOM 1887 N N . LEU A 1 233 ? -1.009 12.305 -16.310 1.00 88.62 233 LEU A N 1
ATOM 1888 C CA . LEU A 1 233 ? -2.240 12.569 -17.063 1.00 88.62 233 LEU A CA 1
ATOM 1889 C C . LEU A 1 233 ? -3.511 12.292 -16.243 1.00 88.62 233 LEU A C 1
ATOM 1891 O O . LEU A 1 233 ? -4.420 13.124 -16.297 1.00 88.62 233 LEU A O 1
ATOM 1895 N N . PRO A 1 234 ? -3.596 11.216 -15.427 1.00 89.62 234 PRO A N 1
ATOM 1896 C CA . PRO A 1 234 ? -4.795 10.974 -14.638 1.00 89.62 234 PRO A CA 1
ATOM 1897 C C . PRO A 1 234 ? -5.138 12.100 -13.664 1.00 89.62 234 PRO A C 1
ATOM 1899 O O . PRO A 1 234 ? -6.312 12.416 -13.493 1.00 89.62 234 PRO A O 1
ATOM 1902 N N . SER A 1 235 ? -4.136 12.756 -13.069 1.00 88.50 235 SER A N 1
ATOM 1903 C CA . SER A 1 235 ? -4.373 13.863 -12.132 1.00 88.50 235 SER A CA 1
ATOM 1904 C C . SER A 1 235 ? -4.886 15.148 -12.791 1.00 88.50 235 SER A C 1
ATOM 1906 O O . SER A 1 235 ? -5.466 16.000 -12.105 1.00 88.50 235 SER A O 1
ATOM 1908 N N . HIS A 1 236 ? -4.714 15.271 -14.110 1.00 87.88 236 HIS A N 1
ATOM 1909 C CA . HIS A 1 236 ? -5.215 16.383 -14.919 1.00 87.88 236 HIS A CA 1
ATOM 1910 C C . HIS A 1 236 ? -6.632 16.150 -15.451 1.00 87.88 236 HIS A C 1
ATOM 1912 O O . HIS A 1 236 ? -7.250 17.087 -15.958 1.00 87.88 236 HIS A O 1
ATOM 1918 N N . MET A 1 237 ? -7.169 14.932 -15.326 1.00 89.69 237 MET A N 1
ATOM 1919 C CA . MET A 1 237 ? -8.538 14.655 -15.745 1.00 89.69 237 MET A CA 1
ATOM 1920 C C . MET A 1 237 ? -9.548 15.452 -14.901 1.00 89.69 237 MET A C 1
ATOM 1922 O O . MET A 1 237 ? -9.348 15.628 -13.690 1.00 89.69 237 MET A O 1
ATOM 1926 N N . PRO A 1 238 ? -10.650 15.928 -15.514 1.00 91.44 238 PRO A N 1
ATOM 1927 C CA . PRO A 1 238 ? -11.743 16.523 -14.763 1.00 91.44 238 PRO A CA 1
ATOM 1928 C C . PRO A 1 238 ? -12.318 15.500 -13.778 1.00 91.44 238 PRO A C 1
ATOM 1930 O O . PRO A 1 238 ? -12.365 14.302 -14.056 1.00 91.44 238 PRO A O 1
ATOM 1933 N N . PHE A 1 239 ? -12.763 15.982 -12.621 1.00 93.50 239 PHE A N 1
ATOM 1934 C CA . PHE A 1 239 ? -13.342 15.151 -11.572 1.00 93.50 239 PHE A CA 1
ATOM 1935 C C . PHE A 1 239 ? -14.623 15.786 -11.037 1.00 93.50 239 PHE A C 1
ATOM 1937 O O . PHE A 1 239 ? -14.678 17.000 -10.837 1.00 93.50 239 PHE A O 1
ATOM 1944 N N . GLY A 1 240 ? -15.632 14.953 -10.785 1.00 89.62 240 GLY A N 1
ATOM 1945 C CA . GLY A 1 240 ? -16.965 15.382 -10.366 1.00 89.62 240 GLY A CA 1
ATOM 1946 C C . GLY A 1 240 ? -17.967 15.403 -11.522 1.00 89.62 240 GLY A C 1
ATOM 1947 O O . GLY A 1 240 ? -17.599 15.340 -12.693 1.00 89.62 240 GLY A O 1
ATOM 1948 N N . GLY A 1 241 ? -19.264 15.415 -11.200 1.00 87.12 241 GLY A N 1
ATOM 1949 C CA . GLY A 1 241 ? -20.332 15.416 -12.211 1.00 87.12 241 GLY A CA 1
ATOM 1950 C C . GLY A 1 241 ? -20.348 14.183 -13.130 1.00 87.12 241 GLY A C 1
ATOM 1951 O O . GLY A 1 241 ? -20.824 14.273 -14.256 1.00 87.12 241 GLY A O 1
ATOM 1952 N N . GLY A 1 242 ? -19.801 13.049 -12.677 1.00 84.25 242 GLY A N 1
ATOM 1953 C CA . GLY A 1 242 ? -19.654 11.828 -13.480 1.00 84.25 242 GLY A CA 1
ATOM 1954 C C . GLY A 1 242 ? -18.343 11.722 -14.270 1.00 84.25 242 GLY A C 1
ATOM 1955 O O . GLY A 1 242 ? -18.178 10.758 -15.009 1.00 84.25 242 GLY A O 1
ATOM 1956 N N . GLN A 1 243 ? -17.418 12.676 -14.109 1.00 88.75 243 GLN A N 1
ATOM 1957 C CA . GLN A 1 243 ? -16.070 12.627 -14.684 1.00 88.75 243 GLN A CA 1
ATOM 1958 C C . GLN A 1 243 ? -15.046 11.979 -13.727 1.00 88.75 243 GLN A C 1
ATOM 1960 O O . GLN A 1 243 ? -15.171 12.153 -12.507 1.00 88.75 243 GLN A O 1
ATOM 1965 N N . PRO A 1 244 ? -13.992 11.325 -14.254 1.00 90.19 244 PRO A N 1
ATOM 1966 C CA . PRO A 1 244 ? -13.778 11.016 -15.671 1.00 90.19 244 PRO A CA 1
ATOM 1967 C C . PRO A 1 244 ? -14.739 9.928 -16.171 1.00 90.19 244 PRO A C 1
ATOM 1969 O O . PRO A 1 244 ? -15.142 9.048 -15.411 1.00 90.19 244 PRO A O 1
ATOM 1972 N N . PHE A 1 245 ? -15.086 9.972 -17.458 1.00 87.50 245 PHE A N 1
ATOM 1973 C CA . PHE A 1 245 ? -15.852 8.896 -18.085 1.00 87.50 245 PHE A CA 1
ATOM 1974 C C . PHE A 1 245 ? -14.966 7.670 -18.305 1.00 87.50 245 PHE A C 1
ATOM 1976 O O . PHE A 1 245 ? -14.039 7.698 -19.114 1.00 87.50 245 PHE A O 1
ATOM 1983 N N . LEU A 1 246 ? -15.273 6.592 -17.589 1.00 88.06 246 LEU A N 1
ATOM 1984 C CA . LEU A 1 246 ? -14.592 5.311 -17.717 1.00 88.06 246 LEU A CA 1
ATOM 1985 C C . LEU A 1 246 ? -15.444 4.357 -18.554 1.00 88.06 246 LEU A C 1
ATOM 1987 O O . LEU A 1 246 ? -16.650 4.233 -18.340 1.00 88.06 246 LEU A O 1
ATOM 1991 N N . GLN A 1 247 ? -14.801 3.688 -19.506 1.00 86.19 247 GLN A N 1
ATOM 1992 C CA . GLN A 1 247 ? -15.410 2.659 -20.341 1.00 86.19 247 GLN A CA 1
ATOM 1993 C C . GLN A 1 247 ? -14.765 1.317 -20.028 1.00 86.19 247 GLN A C 1
ATOM 1995 O O . GLN A 1 247 ? -13.564 1.240 -19.772 1.00 86.19 247 GLN A O 1
ATOM 2000 N N . LEU A 1 248 ? -15.576 0.265 -20.043 1.00 85.56 248 LEU A N 1
ATOM 2001 C CA . LEU A 1 248 ? -15.081 -1.093 -19.890 1.00 85.56 248 LEU A CA 1
ATOM 2002 C C . LEU A 1 248 ? -14.430 -1.531 -21.199 1.00 85.56 248 LEU A C 1
ATOM 2004 O O . LEU A 1 248 ? -15.034 -1.405 -22.262 1.00 85.56 248 LEU A O 1
ATOM 2008 N N . GLU A 1 249 ? -13.217 -2.066 -21.108 1.00 83.25 249 GLU A N 1
ATOM 2009 C CA . GLU A 1 249 ? -12.525 -2.661 -22.254 1.00 83.25 249 GLU A CA 1
ATOM 2010 C C . GLU A 1 249 ? -13.222 -3.949 -22.716 1.00 83.25 249 GLU A C 1
ATOM 2012 O O . GLU A 1 249 ? -13.364 -4.203 -23.911 1.00 83.25 249 GLU A O 1
ATOM 2017 N N . VAL A 1 250 ? -13.732 -4.725 -21.757 1.00 83.56 250 VAL A N 1
ATOM 2018 C CA . VAL A 1 250 ? -14.516 -5.940 -21.986 1.00 83.56 250 VAL A CA 1
ATOM 2019 C C . VAL A 1 250 ? -15.863 -5.787 -21.285 1.00 83.56 250 VAL A C 1
ATOM 2021 O O . VAL A 1 250 ? -15.921 -5.371 -20.129 1.00 83.56 250 VAL A O 1
ATOM 2024 N N . GLY A 1 251 ? -16.955 -6.101 -21.987 1.00 79.38 251 GLY A N 1
ATOM 2025 C CA . GLY A 1 251 ? -18.310 -5.997 -21.440 1.00 79.38 251 GLY A CA 1
ATOM 2026 C C . GLY A 1 251 ? -18.526 -6.837 -20.173 1.00 79.38 251 GLY A C 1
ATOM 2027 O O . GLY A 1 251 ? -17.784 -7.771 -19.880 1.00 79.38 251 GLY A O 1
ATOM 2028 N N . GLY A 1 252 ? -19.579 -6.523 -19.421 1.00 82.12 252 GLY A N 1
ATOM 2029 C CA . GLY A 1 252 ? -19.930 -7.229 -18.191 1.00 82.12 252 GLY A CA 1
ATOM 2030 C C . GLY A 1 252 ? -21.218 -6.695 -17.572 1.00 82.12 252 GLY A C 1
ATOM 2031 O O . GLY A 1 252 ? -21.807 -5.740 -18.076 1.00 82.12 252 GLY A O 1
ATOM 2032 N N . ALA A 1 253 ? -21.656 -7.301 -16.466 1.00 85.94 253 ALA A N 1
ATOM 2033 C CA . ALA A 1 253 ? -22.825 -6.865 -15.694 1.00 85.94 253 ALA A CA 1
ATOM 2034 C C . ALA A 1 253 ? -22.511 -5.618 -14.841 1.00 85.94 253 ALA A C 1
ATOM 2036 O O . ALA A 1 253 ? -22.636 -5.630 -13.618 1.00 85.94 253 ALA A O 1
ATOM 2037 N N . VAL A 1 254 ? -22.049 -4.552 -15.493 1.00 86.94 254 VAL A N 1
ATOM 2038 C CA . VAL A 1 254 ? -21.670 -3.279 -14.879 1.00 86.94 254 VAL A CA 1
ATOM 2039 C C . VAL A 1 254 ? -22.350 -2.169 -15.670 1.00 86.94 254 VAL A C 1
ATOM 2041 O O . VAL A 1 254 ? -22.049 -1.965 -16.841 1.00 86.94 254 VAL A O 1
ATOM 2044 N N . ASP A 1 255 ? -23.274 -1.462 -15.022 1.00 86.25 255 ASP A N 1
ATOM 2045 C CA . ASP A 1 255 ? -24.023 -0.358 -15.635 1.00 86.25 255 ASP A CA 1
ATOM 2046 C C . ASP A 1 255 ? -23.132 0.876 -15.852 1.00 86.25 255 ASP A C 1
ATOM 2048 O O . ASP A 1 255 ? -23.103 1.474 -16.926 1.00 86.25 255 ASP A O 1
ATOM 2052 N N . ARG A 1 256 ? -22.344 1.243 -14.832 1.00 88.00 256 ARG A N 1
ATOM 2053 C CA . ARG A 1 256 ? -21.455 2.407 -14.876 1.00 88.00 256 ARG A CA 1
ATOM 2054 C C . ARG A 1 256 ? -20.286 2.267 -13.910 1.00 88.00 256 ARG A C 1
ATOM 2056 O O . ARG A 1 256 ? -20.450 1.771 -12.799 1.00 88.00 256 ARG A O 1
ATOM 2063 N N . VAL A 1 257 ? -19.135 2.807 -14.303 1.00 90.19 257 VAL A N 1
ATOM 2064 C CA . VAL A 1 257 ? -17.966 2.987 -13.433 1.00 90.19 257 VAL A CA 1
ATOM 2065 C C . VAL A 1 257 ? -17.820 4.472 -13.102 1.00 90.19 257 VAL A C 1
ATOM 2067 O O . VAL A 1 257 ? -17.857 5.316 -13.995 1.00 90.19 257 VAL A O 1
ATOM 2070 N N . VAL A 1 258 ? -17.682 4.800 -11.816 1.00 91.06 258 VAL A N 1
ATOM 2071 C CA . VAL A 1 258 ? -17.548 6.182 -11.330 1.00 91.06 258 VAL A CA 1
ATOM 2072 C C . VAL A 1 258 ? -16.377 6.265 -10.361 1.00 91.06 258 VAL A C 1
ATOM 2074 O O . VAL A 1 258 ? -16.269 5.457 -9.440 1.00 91.06 258 VAL A O 1
ATOM 2077 N N . CYS A 1 259 ? -15.516 7.267 -10.530 1.00 92.06 259 CYS A N 1
ATOM 2078 C CA . CYS A 1 259 ? -14.483 7.562 -9.545 1.00 92.06 259 CYS A CA 1
ATOM 2079 C C . CYS A 1 259 ? -15.106 8.223 -8.306 1.00 92.06 259 CYS A C 1
ATOM 2081 O O . CYS A 1 259 ? -15.670 9.311 -8.400 1.00 92.06 259 CYS A O 1
ATOM 2083 N N . LEU A 1 260 ? -14.962 7.592 -7.138 1.00 91.69 260 LEU A N 1
ATOM 2084 C CA . LEU A 1 260 ? -15.383 8.169 -5.851 1.00 91.69 260 LEU A CA 1
ATOM 2085 C C . LEU A 1 260 ? -14.416 9.251 -5.351 1.00 91.69 260 LEU A C 1
ATOM 2087 O O . LEU A 1 260 ? -14.801 10.158 -4.619 1.00 91.69 260 LEU A O 1
ATOM 2091 N N . THR A 1 261 ? -13.151 9.166 -5.756 1.00 91.44 261 THR A N 1
ATOM 2092 C CA . THR A 1 261 ? -12.095 10.120 -5.414 1.00 91.44 261 THR A CA 1
ATOM 2093 C C . THR A 1 261 ? -11.360 10.556 -6.668 1.00 91.44 261 THR A C 1
ATOM 2095 O O . THR A 1 261 ? -11.232 9.779 -7.617 1.00 91.44 261 THR A O 1
ATOM 2098 N N . LYS A 1 262 ? -10.831 11.783 -6.662 1.00 92.69 262 LYS A N 1
ATOM 2099 C CA . LYS A 1 262 ? -9.996 12.279 -7.757 1.00 92.69 262 LYS A CA 1
ATOM 2100 C C . LYS A 1 262 ? -8.780 11.353 -7.948 1.00 92.69 262 LYS A C 1
ATOM 2102 O O . LYS A 1 262 ? -8.154 11.009 -6.942 1.00 92.69 262 LYS A O 1
ATOM 2107 N N . PRO A 1 263 ? -8.418 10.979 -9.192 1.00 92.62 263 PRO A N 1
ATOM 2108 C CA . PRO A 1 263 ? -7.176 10.262 -9.453 1.00 92.62 263 PRO A CA 1
ATOM 2109 C C . PRO A 1 263 ? -5.973 11.005 -8.864 1.00 92.62 263 PRO A C 1
ATOM 2111 O O . PRO A 1 263 ? -5.827 12.221 -9.030 1.00 92.62 263 PRO A O 1
ATOM 2114 N N . THR A 1 264 ? -5.122 10.275 -8.152 1.00 91.31 264 THR A N 1
ATOM 2115 C CA . THR A 1 264 ? -3.936 10.838 -7.505 1.00 91.31 264 THR A CA 1
ATOM 2116 C C . THR A 1 264 ? -2.838 11.132 -8.532 1.00 91.31 264 THR A C 1
ATOM 2118 O O . THR A 1 264 ? -2.788 10.479 -9.579 1.00 91.31 264 THR A O 1
ATOM 2121 N N . PRO A 1 265 ? -1.927 12.082 -8.257 1.00 88.94 265 PRO A N 1
ATOM 2122 C CA . PRO A 1 265 ? -0.701 12.206 -9.041 1.00 88.94 265 PRO A CA 1
ATOM 2123 C C . PRO A 1 265 ? 0.179 10.957 -8.877 1.00 88.94 265 PRO A C 1
ATOM 2125 O O . PRO A 1 265 ? 0.031 10.198 -7.915 1.00 88.94 265 PRO A O 1
ATOM 2128 N N . ALA A 1 266 ? 1.115 10.747 -9.804 1.00 88.81 266 ALA A N 1
ATOM 2129 C CA . ALA A 1 266 ? 2.076 9.656 -9.699 1.00 88.81 266 ALA A CA 1
ATOM 2130 C C . ALA A 1 266 ? 3.208 10.023 -8.726 1.00 88.81 266 ALA A C 1
ATOM 2132 O O . ALA A 1 266 ? 3.957 10.978 -8.953 1.00 88.81 266 ALA A O 1
ATOM 2133 N N . PHE A 1 267 ? 3.366 9.234 -7.663 1.00 87.31 267 PHE A N 1
ATOM 2134 C CA . PHE A 1 267 ? 4.475 9.376 -6.720 1.00 87.31 267 PHE A CA 1
ATOM 2135 C C . PHE A 1 267 ? 5.683 8.584 -7.208 1.00 87.31 267 PHE A C 1
ATOM 2137 O O . PHE A 1 267 ? 5.612 7.375 -7.423 1.00 87.31 267 PHE A O 1
ATOM 2144 N N . ARG A 1 268 ? 6.803 9.281 -7.397 1.00 84.00 268 ARG A N 1
ATOM 2145 C CA . ARG A 1 268 ? 8.030 8.723 -7.966 1.00 84.00 268 ARG A CA 1
ATOM 2146 C C . ARG A 1 268 ? 9.101 8.602 -6.883 1.00 84.00 268 ARG A C 1
ATOM 2148 O O . ARG A 1 268 ? 9.349 9.586 -6.184 1.00 84.00 268 ARG A O 1
ATOM 2155 N N . PRO A 1 269 ? 9.754 7.436 -6.724 1.00 79.50 269 PRO A N 1
ATOM 2156 C CA . PRO A 1 269 ? 10.867 7.322 -5.794 1.00 79.50 269 PRO A CA 1
ATOM 2157 C C . PRO A 1 269 ? 12.045 8.189 -6.270 1.00 79.50 269 PRO A C 1
ATOM 2159 O O . PRO A 1 269 ? 12.243 8.343 -7.478 1.00 79.50 269 PRO A O 1
ATOM 2162 N N . PRO A 1 270 ? 12.853 8.742 -5.349 1.00 77.31 270 PRO A N 1
ATOM 2163 C CA . PRO A 1 270 ? 14.069 9.442 -5.737 1.00 77.31 270 PRO A CA 1
ATOM 2164 C C . PRO A 1 270 ? 15.050 8.476 -6.418 1.00 77.31 270 PRO A C 1
ATOM 2166 O O . PRO A 1 270 ? 15.095 7.297 -6.074 1.00 77.31 270 PRO A O 1
ATOM 2169 N N . ILE A 1 271 ? 15.869 8.983 -7.343 1.00 79.31 271 ILE A N 1
ATOM 2170 C CA . ILE A 1 271 ? 16.919 8.221 -8.043 1.00 79.31 271 ILE A CA 1
ATOM 2171 C C . ILE A 1 271 ? 18.305 8.703 -7.585 1.00 79.31 271 ILE A C 1
ATOM 2173 O O . ILE A 1 271 ? 18.473 9.812 -7.075 1.00 79.31 271 ILE A O 1
ATOM 2177 N N . GLY A 1 272 ? 19.324 7.856 -7.742 1.00 77.94 272 GLY A N 1
ATOM 2178 C CA . GLY A 1 272 ? 20.719 8.229 -7.516 1.00 77.94 272 GLY A CA 1
ATOM 2179 C C . GLY A 1 272 ? 21.080 8.304 -6.033 1.00 77.94 272 GLY A C 1
ATOM 2180 O O . GLY A 1 272 ? 20.786 7.389 -5.266 1.00 77.94 272 GLY A O 1
ATOM 2181 N N . GLN A 1 273 ? 21.760 9.377 -5.622 1.00 74.19 273 GLN A N 1
ATOM 2182 C CA . GLN A 1 273 ? 22.322 9.492 -4.271 1.00 74.19 273 GLN A CA 1
ATOM 2183 C C . GLN A 1 273 ? 21.249 9.455 -3.172 1.00 74.19 273 GLN A C 1
ATOM 2185 O O . GLN A 1 273 ? 21.448 8.811 -2.146 1.00 74.19 273 GLN A O 1
ATOM 2190 N N . ALA A 1 274 ? 20.098 10.088 -3.400 1.00 73.94 274 ALA A N 1
ATOM 2191 C CA . ALA A 1 274 ? 18.992 10.085 -2.446 1.00 73.94 274 ALA A CA 1
ATOM 2192 C C . ALA A 1 274 ? 18.404 8.677 -2.239 1.00 73.94 274 ALA A C 1
ATOM 2194 O O . ALA A 1 274 ? 18.099 8.304 -1.108 1.00 73.94 274 ALA A O 1
ATOM 2195 N N . LEU A 1 275 ? 18.316 7.863 -3.301 1.00 78.56 275 LEU A N 1
ATOM 2196 C CA . LEU A 1 275 ? 17.910 6.459 -3.187 1.00 78.56 275 LEU A CA 1
ATOM 2197 C C . LEU A 1 275 ? 18.919 5.647 -2.375 1.00 78.56 275 LEU A C 1
ATOM 2199 O O . LEU A 1 275 ? 18.523 4.870 -1.512 1.00 78.56 275 LEU A O 1
ATOM 2203 N N . ARG A 1 276 ? 20.221 5.851 -2.622 1.00 81.25 276 ARG A N 1
ATOM 2204 C CA . ARG A 1 276 ? 21.293 5.171 -1.877 1.00 81.25 276 ARG A CA 1
ATOM 2205 C C . ARG A 1 276 ? 21.224 5.498 -0.389 1.00 81.25 276 ARG A C 1
ATOM 2207 O O . ARG A 1 276 ? 21.294 4.584 0.420 1.00 81.25 276 ARG A O 1
ATOM 2214 N N . TRP A 1 277 ? 21.024 6.765 -0.026 1.00 74.06 277 TRP A N 1
ATOM 2215 C CA . TRP A 1 277 ? 20.847 7.150 1.375 1.00 74.06 277 TRP A CA 1
ATOM 2216 C C . TRP A 1 277 ? 19.585 6.555 1.989 1.00 74.06 277 TRP A C 1
ATOM 2218 O O . TRP A 1 277 ? 19.670 6.018 3.085 1.00 74.06 277 TRP A O 1
ATOM 2228 N N . LYS A 1 278 ? 18.450 6.554 1.275 1.00 76.06 278 LYS A N 1
ATOM 2229 C CA . LYS A 1 278 ? 17.238 5.858 1.738 1.00 76.06 278 LYS A CA 1
ATOM 2230 C C . LYS A 1 278 ? 17.493 4.365 1.963 1.00 76.06 278 LYS A C 1
ATOM 2232 O O . LYS A 1 278 ? 17.054 3.835 2.977 1.00 76.06 278 LYS A O 1
ATOM 2237 N N . ALA A 1 279 ? 18.230 3.703 1.071 1.00 78.44 279 ALA A N 1
ATOM 2238 C CA . ALA A 1 279 ? 18.604 2.297 1.220 1.00 78.44 279 ALA A CA 1
ATOM 2239 C C . ALA A 1 279 ? 19.534 2.066 2.423 1.00 78.44 279 ALA A C 1
ATOM 2241 O O . ALA A 1 279 ? 19.324 1.125 3.182 1.00 78.44 279 ALA A O 1
ATOM 2242 N N . VAL A 1 280 ? 20.515 2.946 2.646 1.00 77.50 280 VAL A N 1
ATOM 2243 C CA . VAL A 1 280 ? 21.377 2.900 3.837 1.00 77.50 280 VAL A CA 1
ATOM 2244 C C . VAL A 1 280 ? 20.543 3.086 5.102 1.00 77.50 280 VAL A C 1
ATOM 2246 O O . VAL A 1 280 ? 20.607 2.237 5.981 1.00 77.50 280 VAL A O 1
ATOM 2249 N N . SER A 1 281 ? 19.706 4.127 5.175 1.00 72.06 281 SER A N 1
ATOM 2250 C CA . SER A 1 281 ? 18.803 4.360 6.308 1.00 72.06 281 SER A CA 1
ATOM 2251 C C . SER A 1 281 ? 17.929 3.139 6.574 1.00 72.06 281 SER A C 1
ATOM 2253 O O . SER A 1 281 ? 17.826 2.695 7.710 1.00 72.06 281 SER A O 1
ATOM 2255 N N . HIS A 1 282 ? 17.362 2.552 5.522 1.00 75.81 282 HIS A N 1
ATOM 2256 C CA . HIS A 1 282 ? 16.537 1.358 5.605 1.00 75.81 282 HIS A CA 1
ATOM 2257 C C . HIS A 1 282 ? 17.281 0.153 6.205 1.00 75.81 282 HIS A C 1
ATOM 2259 O O . HIS A 1 282 ? 16.785 -0.479 7.134 1.00 75.81 282 HIS A O 1
ATOM 2265 N N . LEU A 1 283 ? 18.492 -0.139 5.720 1.00 73.69 283 LEU A N 1
ATOM 2266 C CA . LEU A 1 283 ? 19.310 -1.246 6.222 1.00 73.69 283 LEU A CA 1
ATOM 2267 C C . LEU A 1 283 ? 19.827 -0.991 7.643 1.00 73.69 283 LEU A C 1
ATOM 2269 O O . LEU A 1 283 ? 19.869 -1.909 8.455 1.00 73.69 283 LEU A O 1
ATOM 2273 N N . SER A 1 284 ? 20.189 0.250 7.970 1.00 65.12 284 SER A N 1
ATOM 2274 C CA . SER A 1 284 ? 20.646 0.624 9.312 1.00 65.12 284 SER A CA 1
ATOM 2275 C C . SER A 1 284 ? 19.523 0.562 10.351 1.00 65.12 284 SER A C 1
ATOM 2277 O O . SER A 1 284 ? 19.773 0.184 11.493 1.00 65.12 284 SER A O 1
ATOM 2279 N N . LEU A 1 285 ? 18.283 0.879 9.964 1.00 61.91 285 LEU A N 1
ATOM 2280 C CA . LEU A 1 285 ? 17.114 0.824 10.847 1.00 61.91 285 LEU A CA 1
ATOM 2281 C C . LEU A 1 285 ? 16.712 -0.610 11.218 1.00 61.91 285 LEU A C 1
ATOM 2283 O O . LEU A 1 285 ? 16.109 -0.798 12.270 1.00 61.91 285 LEU A O 1
ATOM 2287 N N . ASN A 1 286 ? 17.131 -1.617 10.440 1.00 58.69 286 ASN A N 1
ATOM 2288 C CA . ASN A 1 286 ? 16.977 -3.027 10.817 1.00 58.69 286 ASN A CA 1
ATOM 2289 C C . ASN A 1 286 ? 17.836 -3.429 12.032 1.00 58.69 286 ASN A C 1
ATOM 2291 O O . ASN A 1 286 ? 17.557 -4.438 12.676 1.00 58.69 286 ASN A O 1
ATOM 2295 N N . HIS A 1 287 ? 18.865 -2.640 12.365 1.00 51.09 287 HIS A N 1
ATOM 2296 C CA . HIS A 1 287 ? 19.756 -2.877 13.506 1.00 51.09 287 HIS A CA 1
ATOM 2297 C C . HIS A 1 287 ? 19.429 -2.018 14.735 1.00 51.09 287 HIS A C 1
ATOM 2299 O O . HIS A 1 287 ? 19.976 -2.261 15.810 1.00 51.09 287 HIS A O 1
ATOM 2305 N N . LEU A 1 288 ? 18.549 -1.024 14.595 1.00 55.22 288 LEU A N 1
ATOM 2306 C CA . LEU A 1 288 ? 18.086 -0.203 15.708 1.00 55.22 288 LEU A CA 1
ATOM 2307 C C . LEU A 1 288 ? 16.828 -0.830 16.309 1.00 55.22 288 LEU A C 1
ATOM 2309 O O . LEU A 1 288 ? 15.913 -1.238 15.595 1.00 55.22 288 LEU A O 1
ATOM 2313 N N . SER A 1 289 ? 16.764 -0.884 17.639 1.00 65.31 289 SER A N 1
ATOM 2314 C CA . SER A 1 289 ? 15.520 -1.219 18.326 1.00 65.31 289 SER A CA 1
ATOM 2315 C C . SER A 1 289 ? 14.507 -0.109 18.025 1.00 65.31 289 SER A C 1
ATOM 2317 O O . SER A 1 289 ? 14.572 0.981 18.591 1.00 65.31 289 SER A O 1
ATOM 2319 N N . LEU A 1 290 ? 13.584 -0.369 17.090 1.00 65.12 290 LEU A N 1
ATOM 2320 C CA . LEU A 1 290 ? 12.561 0.589 16.635 1.00 65.12 290 LEU A CA 1
ATOM 2321 C C . LEU A 1 290 ? 11.636 1.068 17.764 1.00 65.12 290 LEU A C 1
ATOM 2323 O O . LEU A 1 290 ? 10.825 1.969 17.561 1.00 65.12 290 LEU A O 1
ATOM 2327 N N . VAL A 1 291 ? 11.725 0.448 18.940 1.00 61.91 291 VAL A N 1
ATOM 2328 C CA . VAL A 1 291 ? 10.824 0.684 20.061 1.00 61.91 291 VAL A CA 1
ATOM 2329 C C . VAL A 1 291 ? 11.574 0.729 21.403 1.00 61.91 291 VAL A C 1
ATOM 2331 O O . VAL A 1 291 ? 11.075 0.243 22.417 1.00 61.91 291 VAL A O 1
ATOM 2334 N N . ASP A 1 292 ? 12.788 1.283 21.400 1.00 67.44 292 ASP A N 1
ATOM 2335 C CA . ASP A 1 292 ? 13.564 1.562 22.618 1.00 67.44 292 ASP A CA 1
ATOM 2336 C C . ASP A 1 292 ? 13.175 2.903 23.264 1.00 67.44 292 ASP A C 1
ATOM 2338 O O . ASP A 1 292 ? 12.801 3.846 22.562 1.00 67.44 292 ASP A O 1
ATOM 2342 N N . ASP A 1 293 ? 13.300 3.004 24.589 1.00 61.81 293 ASP A N 1
ATOM 2343 C CA . ASP A 1 293 ? 12.667 4.054 25.401 1.00 61.81 293 ASP A CA 1
ATOM 2344 C C . ASP A 1 293 ? 13.163 5.484 25.111 1.00 61.81 293 ASP A C 1
ATOM 2346 O O . ASP A 1 293 ? 12.410 6.436 25.325 1.00 61.81 293 ASP A O 1
ATOM 2350 N N . GLU A 1 294 ? 14.388 5.658 24.604 1.00 67.75 294 GLU A N 1
ATOM 2351 C CA . GLU A 1 294 ? 14.972 6.987 24.350 1.00 67.75 294 GLU A CA 1
ATOM 2352 C C . GLU A 1 294 ? 14.917 7.425 22.878 1.00 67.75 294 GLU A C 1
ATOM 2354 O O . GLU A 1 294 ? 14.732 8.607 22.582 1.00 67.75 294 GLU A O 1
ATOM 2359 N N . LEU A 1 295 ? 15.071 6.488 21.935 1.00 78.12 295 LEU A N 1
ATOM 2360 C CA . LEU A 1 295 ? 15.240 6.800 20.507 1.00 78.12 295 LEU A CA 1
ATOM 2361 C C . LEU A 1 295 ? 14.221 6.116 19.587 1.00 78.12 295 LEU A C 1
ATOM 2363 O O . LEU A 1 295 ? 14.200 6.427 18.394 1.00 78.12 295 LEU A O 1
ATOM 2367 N N . GLY A 1 296 ? 13.347 5.245 20.105 1.00 82.31 296 GLY A N 1
ATOM 2368 C CA . GLY A 1 296 ? 12.416 4.447 19.301 1.00 82.31 296 GLY A CA 1
ATOM 2369 C C . GLY A 1 296 ? 11.498 5.299 18.425 1.00 82.31 296 GLY A C 1
ATOM 2370 O O . GLY A 1 296 ? 11.409 5.095 17.215 1.00 82.31 296 GLY A O 1
ATOM 2371 N N . ALA A 1 297 ? 10.892 6.345 18.994 1.00 88.56 297 ALA A N 1
ATOM 2372 C CA . ALA A 1 297 ? 10.036 7.252 18.227 1.00 88.56 297 ALA A CA 1
ATOM 2373 C C . ALA A 1 297 ? 10.800 7.995 17.125 1.00 88.56 297 ALA A C 1
ATOM 2375 O O . ALA A 1 297 ? 10.280 8.183 16.029 1.00 88.56 297 ALA A O 1
ATOM 2376 N N . THR A 1 298 ? 12.041 8.403 17.395 1.00 88.00 298 THR A N 1
ATOM 2377 C CA . THR A 1 298 ? 12.890 9.068 16.401 1.00 88.00 298 THR A CA 1
ATOM 2378 C C . THR A 1 298 ? 13.237 8.115 15.263 1.00 88.00 298 THR A C 1
ATOM 2380 O O . THR A 1 298 ? 13.035 8.472 14.105 1.00 88.00 298 THR A O 1
ATOM 2383 N N . ALA A 1 299 ? 13.665 6.891 15.578 1.00 85.56 299 ALA A N 1
ATOM 2384 C CA . ALA A 1 299 ? 13.958 5.865 14.582 1.00 85.56 299 ALA A CA 1
ATOM 2385 C C . ALA A 1 299 ? 12.725 5.535 13.724 1.00 85.56 299 ALA A C 1
ATOM 2387 O O . ALA A 1 299 ? 12.818 5.501 12.497 1.00 85.56 299 ALA A O 1
ATOM 2388 N N . LEU A 1 300 ? 11.552 5.371 14.348 1.00 88.81 300 LEU A N 1
ATOM 2389 C CA . LEU A 1 300 ? 10.309 5.091 13.632 1.00 88.81 300 LEU A CA 1
ATOM 2390 C C . LEU A 1 300 ? 9.887 6.270 12.742 1.00 88.81 300 LEU A C 1
ATOM 2392 O O . LEU A 1 300 ? 9.484 6.050 11.604 1.00 88.81 300 LEU A O 1
ATOM 2396 N N . ARG A 1 301 ? 10.035 7.523 13.192 1.00 91.38 301 ARG A N 1
ATOM 2397 C CA . ARG A 1 301 ? 9.772 8.700 12.343 1.00 91.38 301 ARG A CA 1
ATOM 2398 C C . ARG A 1 301 ? 10.709 8.771 11.139 1.00 91.38 301 ARG A C 1
ATOM 2400 O O . ARG A 1 301 ? 10.239 9.060 10.042 1.00 91.38 301 ARG A O 1
ATOM 2407 N N . GLU A 1 302 ? 12.000 8.495 11.315 1.00 87.12 302 GLU A N 1
ATOM 2408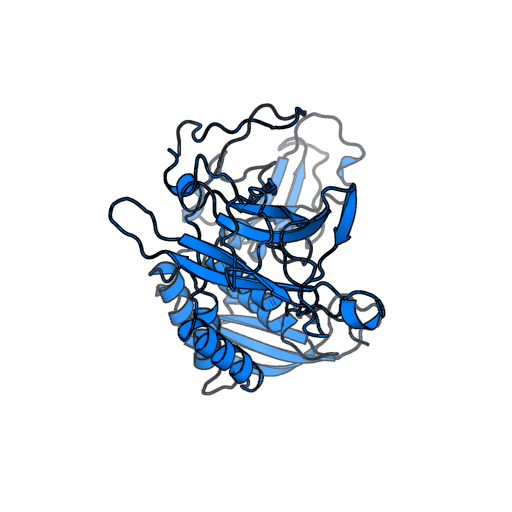 C CA . GLU A 1 302 ? 12.947 8.451 10.194 1.00 87.12 302 GLU A CA 1
ATOM 2409 C C . GLU A 1 302 ? 12.612 7.324 9.214 1.00 87.12 302 GLU A C 1
ATOM 2411 O O . GLU A 1 302 ? 12.611 7.550 8.005 1.00 87.12 302 GLU A O 1
ATOM 2416 N N . LEU A 1 303 ? 12.220 6.147 9.714 1.00 87.94 303 LEU A N 1
ATOM 2417 C CA . LEU A 1 303 ? 11.727 5.060 8.869 1.00 87.94 303 LEU A CA 1
ATOM 2418 C C . LEU A 1 303 ? 10.504 5.496 8.054 1.00 87.94 303 LEU A C 1
ATOM 2420 O O . LEU A 1 303 ? 10.456 5.287 6.846 1.00 87.94 303 LEU A O 1
ATOM 2424 N N . LEU A 1 304 ? 9.518 6.121 8.697 1.00 91.12 304 LEU A N 1
ATOM 2425 C CA . LEU A 1 304 ? 8.286 6.556 8.040 1.00 91.12 304 LEU A CA 1
ATOM 2426 C C . LEU A 1 304 ? 8.556 7.589 6.935 1.00 91.12 304 LEU A C 1
ATOM 2428 O O . LEU A 1 304 ? 7.971 7.490 5.859 1.00 91.12 304 LEU A O 1
ATOM 2432 N N . LYS A 1 305 ? 9.505 8.514 7.139 1.00 89.50 305 LYS A N 1
ATOM 2433 C CA . LYS A 1 305 ? 9.937 9.482 6.110 1.00 89.50 305 LYS A CA 1
ATOM 2434 C C . LYS A 1 305 ? 10.536 8.819 4.867 1.00 89.50 305 LYS A C 1
ATOM 2436 O O . LYS A 1 305 ? 10.459 9.381 3.775 1.00 89.50 305 LYS A O 1
ATOM 2441 N N . VAL A 1 306 ? 11.135 7.631 4.993 1.00 87.88 306 VAL A N 1
ATOM 2442 C CA . VAL A 1 306 ? 11.640 6.883 3.827 1.00 87.88 306 VAL A CA 1
ATOM 2443 C C . VAL A 1 306 ? 10.487 6.508 2.889 1.00 87.88 306 VAL A C 1
ATOM 2445 O O . VAL A 1 306 ? 10.673 6.570 1.669 1.00 87.88 306 VAL A O 1
ATOM 2448 N N . TYR A 1 307 ? 9.312 6.201 3.445 1.00 88.75 307 TYR A N 1
ATOM 2449 C CA . TYR A 1 307 ? 8.113 5.754 2.725 1.00 88.75 307 TYR A CA 1
ATOM 2450 C C . TYR A 1 307 ? 7.126 6.862 2.364 1.00 88.75 307 TYR A C 1
ATOM 2452 O O . TYR A 1 307 ? 6.255 6.646 1.523 1.00 88.75 307 TYR A O 1
ATOM 2460 N N . ASP A 1 308 ? 7.263 8.045 2.958 1.00 90.38 308 ASP A N 1
ATOM 2461 C CA . ASP A 1 308 ? 6.488 9.211 2.558 1.00 90.38 308 ASP A CA 1
ATOM 2462 C C . ASP A 1 308 ? 7.025 9.797 1.241 1.00 90.38 308 ASP A C 1
ATOM 2464 O O . ASP A 1 308 ? 7.952 10.610 1.214 1.00 90.38 308 ASP A O 1
ATOM 2468 N N . PHE A 1 309 ? 6.445 9.353 0.125 1.00 84.25 309 PHE A N 1
ATOM 2469 C CA . PHE A 1 309 ? 6.727 9.898 -1.207 1.00 84.25 309 PHE A CA 1
ATOM 2470 C C . PHE A 1 309 ? 5.889 11.135 -1.549 1.00 84.25 309 PHE A C 1
ATOM 2472 O O . PHE A 1 309 ? 6.185 11.802 -2.538 1.00 84.25 309 PHE A O 1
ATOM 2479 N N . ARG A 1 310 ? 4.847 11.437 -0.762 1.00 85.62 310 ARG A N 1
ATOM 2480 C CA . ARG A 1 310 ? 4.007 12.627 -0.956 1.00 85.62 310 ARG A CA 1
ATOM 2481 C C . ARG A 1 310 ? 4.704 13.872 -0.453 1.00 85.62 310 ARG A C 1
ATOM 2483 O O . ARG A 1 310 ? 4.638 14.902 -1.116 1.00 85.62 310 ARG A O 1
ATOM 2490 N N . MET A 1 311 ? 5.365 13.747 0.698 1.00 84.69 311 MET A N 1
ATOM 2491 C CA . MET A 1 311 ? 6.052 14.841 1.380 1.00 84.69 311 MET A CA 1
ATOM 2492 C C . MET A 1 311 ? 5.135 16.063 1.559 1.00 84.69 311 MET A C 1
ATOM 2494 O O . MET A 1 311 ? 5.566 17.201 1.375 1.00 84.69 311 MET A O 1
ATOM 2498 N N . ASP A 1 312 ? 3.858 15.821 1.877 1.00 88.69 312 ASP A N 1
ATOM 2499 C CA . ASP A 1 312 ? 2.878 16.877 2.114 1.00 88.69 312 ASP A CA 1
ATOM 2500 C C . ASP A 1 312 ? 2.743 17.192 3.611 1.00 88.69 312 ASP A C 1
ATOM 2502 O O . ASP A 1 312 ? 3.283 16.508 4.484 1.00 88.69 312 ASP A O 1
ATOM 2506 N N . GLU A 1 313 ? 2.049 18.282 3.932 1.00 90.69 313 GLU A N 1
ATOM 2507 C CA . GLU A 1 313 ? 1.918 18.731 5.319 1.00 90.69 313 GLU A CA 1
ATOM 2508 C C . GLU A 1 313 ? 1.117 17.737 6.181 1.00 90.69 313 GLU A C 1
ATOM 2510 O O . GLU A 1 313 ? 1.362 17.605 7.381 1.00 90.69 313 GLU A O 1
ATOM 2515 N N . ILE A 1 314 ? 0.181 16.998 5.581 1.00 89.88 314 ILE A N 1
ATOM 2516 C CA . ILE A 1 314 ? -0.681 16.043 6.286 1.00 89.88 314 ILE A CA 1
ATOM 2517 C C . ILE A 1 314 ? 0.134 14.809 6.688 1.00 89.88 314 ILE A C 1
ATOM 2519 O O . ILE A 1 314 ? 0.065 14.368 7.842 1.00 89.88 314 ILE A O 1
ATOM 2523 N N . THR A 1 315 ? 0.930 14.259 5.767 1.00 91.56 315 THR A N 1
ATOM 2524 C CA . THR A 1 315 ? 1.811 13.118 6.040 1.00 91.56 315 THR A CA 1
ATOM 2525 C C . THR A 1 315 ? 2.925 13.511 7.003 1.00 91.56 315 THR A C 1
ATOM 2527 O O . THR A 1 315 ? 3.161 12.797 7.980 1.00 91.56 315 THR A O 1
ATOM 2530 N N . ALA A 1 316 ? 3.528 14.691 6.828 1.00 93.00 316 ALA A N 1
ATOM 2531 C CA . ALA A 1 316 ? 4.544 15.212 7.739 1.00 93.00 316 ALA A CA 1
ATOM 2532 C C . ALA A 1 316 ? 4.007 15.399 9.169 1.00 93.00 316 ALA A C 1
ATOM 2534 O O . ALA A 1 316 ? 4.653 14.972 10.130 1.00 93.00 316 ALA A O 1
ATOM 2535 N N . ASN A 1 317 ? 2.808 15.975 9.325 1.00 93.69 317 ASN A N 1
ATOM 2536 C CA . ASN A 1 317 ? 2.158 16.112 10.630 1.00 93.69 317 ASN A CA 1
ATOM 2537 C C . ASN A 1 317 ? 1.828 14.749 11.248 1.00 93.69 317 ASN A C 1
ATOM 2539 O O . ASN A 1 317 ? 2.063 14.564 12.441 1.00 93.69 317 ASN A O 1
ATOM 2543 N N . SER A 1 318 ? 1.372 13.779 10.450 1.00 93.00 318 SER A N 1
ATOM 2544 C CA . SER A 1 318 ? 1.127 12.411 10.929 1.00 93.00 318 SER A CA 1
ATOM 2545 C C . SER A 1 318 ? 2.412 11.753 11.450 1.00 93.00 318 SER A C 1
ATOM 2547 O O . SER A 1 318 ? 2.401 11.086 12.477 1.00 93.00 318 SER A O 1
ATOM 2549 N N . ILE A 1 319 ? 3.555 11.978 10.797 1.00 94.94 319 ILE A N 1
ATOM 2550 C CA . ILE A 1 319 ? 4.845 11.440 11.251 1.00 94.94 319 ILE A CA 1
ATOM 2551 C C . ILE A 1 319 ? 5.313 12.145 12.530 1.00 94.94 319 ILE A C 1
ATOM 2553 O O . ILE A 1 319 ? 5.648 11.489 13.515 1.00 94.94 319 ILE A O 1
ATOM 2557 N N . ILE A 1 320 ? 5.339 13.481 12.543 1.00 95.00 320 ILE A N 1
ATOM 2558 C CA . ILE A 1 320 ? 5.810 14.271 13.696 1.00 95.00 320 ILE A CA 1
ATOM 2559 C C . ILE A 1 320 ? 4.886 14.095 14.908 1.00 95.00 320 ILE A C 1
ATOM 2561 O O . ILE A 1 320 ? 5.345 14.136 16.047 1.00 95.00 320 ILE A O 1
ATOM 2565 N N . GLY A 1 321 ? 3.598 13.847 14.669 1.00 94.75 321 GLY A N 1
ATOM 2566 C CA . GLY A 1 321 ? 2.606 13.581 15.700 1.00 94.75 321 GLY A CA 1
ATOM 2567 C C . GLY A 1 321 ? 2.864 12.303 16.497 1.00 94.75 321 GLY A C 1
ATOM 2568 O O . GLY A 1 321 ? 2.253 12.138 17.546 1.00 94.75 321 GLY A O 1
ATOM 2569 N N . LEU A 1 322 ? 3.738 11.393 16.054 1.00 95.00 322 LEU A N 1
ATOM 2570 C CA . LEU A 1 322 ? 4.231 10.295 16.887 1.00 95.00 322 LEU A CA 1
ATOM 2571 C C . LEU A 1 322 ? 5.305 10.827 17.848 1.00 95.00 322 LEU A C 1
ATOM 2573 O O . LEU A 1 322 ? 6.462 11.008 17.466 1.00 95.00 322 LEU A O 1
ATOM 2577 N N . ILE A 1 323 ? 4.926 11.060 19.105 1.00 93.88 323 ILE A N 1
ATOM 2578 C CA . ILE A 1 323 ? 5.794 11.655 20.130 1.00 93.88 323 ILE A CA 1
ATOM 2579 C C . ILE A 1 323 ? 6.734 10.604 20.720 1.00 93.88 323 ILE A C 1
ATOM 2581 O O . ILE A 1 323 ? 7.934 10.849 20.827 1.00 93.88 323 ILE A O 1
ATOM 2585 N N . ASN A 1 324 ? 6.187 9.449 21.112 1.00 92.69 324 ASN A N 1
ATOM 2586 C CA . ASN A 1 324 ? 6.924 8.403 21.820 1.00 92.69 324 ASN A CA 1
ATOM 2587 C C . ASN A 1 324 ? 6.539 6.999 21.322 1.00 92.69 324 ASN A C 1
ATOM 2589 O O . ASN A 1 324 ? 5.403 6.783 20.897 1.00 92.69 324 ASN A O 1
ATOM 2593 N N . ALA A 1 325 ? 7.470 6.051 21.405 1.00 92.38 325 ALA A N 1
ATOM 2594 C CA . ALA A 1 325 ? 7.281 4.649 21.059 1.00 92.38 325 ALA A CA 1
ATOM 2595 C C . ALA A 1 325 ? 8.137 3.791 21.998 1.00 92.38 325 ALA A C 1
ATOM 2597 O O . ALA A 1 325 ? 9.359 3.839 21.924 1.00 92.38 325 ALA A O 1
ATOM 2598 N N . GLN A 1 326 ? 7.485 3.029 22.874 1.00 91.06 326 GLN A N 1
ATOM 2599 C CA . GLN A 1 326 ? 8.135 2.242 23.927 1.00 91.06 326 GLN A CA 1
ATOM 2600 C C . GLN A 1 326 ? 7.683 0.790 23.875 1.00 91.06 326 GLN A C 1
ATOM 2602 O O . GLN A 1 326 ? 6.494 0.519 23.700 1.00 91.06 326 GLN A O 1
ATOM 2607 N N . SER A 1 327 ? 8.611 -0.147 24.032 1.00 89.31 327 SER A N 1
ATOM 2608 C CA . SER A 1 327 ? 8.310 -1.574 24.100 1.00 89.31 327 SER A CA 1
ATOM 2609 C C . SER A 1 327 ? 8.710 -2.151 25.435 1.00 89.31 327 SER A C 1
ATOM 2611 O O . SER A 1 327 ? 9.802 -1.916 25.936 1.00 89.31 327 SER A O 1
ATOM 2613 N N . LYS A 1 328 ? 7.855 -3.022 25.964 1.00 89.75 328 LYS A N 1
ATOM 2614 C CA . LYS A 1 328 ? 8.210 -3.881 27.092 1.00 89.75 328 LYS A CA 1
ATOM 2615 C C . LYS A 1 328 ? 7.930 -5.345 26.769 1.00 89.75 328 LYS A C 1
ATOM 2617 O O . LYS A 1 328 ? 6.928 -5.638 26.112 1.00 89.75 328 LYS A O 1
ATOM 2622 N N . PRO A 1 329 ? 8.768 -6.280 27.238 1.00 90.31 329 PRO A N 1
ATOM 2623 C CA . PRO A 1 329 ? 8.506 -7.700 27.068 1.00 90.31 329 PRO A CA 1
ATOM 2624 C C . PRO A 1 329 ? 7.269 -8.116 27.869 1.00 90.31 329 PRO A C 1
ATOM 2626 O O . PRO A 1 329 ? 7.110 -7.737 29.030 1.00 90.31 329 PRO A O 1
ATOM 2629 N N . ILE A 1 330 ? 6.409 -8.926 27.256 1.00 91.12 330 ILE A N 1
ATOM 2630 C CA . ILE A 1 330 ? 5.225 -9.511 27.893 1.00 91.12 330 ILE A CA 1
ATOM 2631 C C . ILE A 1 330 ? 5.101 -10.998 27.554 1.00 91.12 330 ILE A C 1
ATOM 2633 O O . ILE A 1 330 ? 5.649 -11.478 26.563 1.00 91.12 330 ILE A O 1
ATOM 2637 N N . LEU A 1 331 ? 4.365 -11.731 28.385 1.00 90.19 331 LEU A N 1
ATOM 2638 C CA . LEU A 1 331 ? 3.918 -13.091 28.094 1.00 90.19 331 LEU A CA 1
ATOM 2639 C C . LEU A 1 331 ? 2.434 -13.039 27.747 1.00 90.19 331 LEU A C 1
ATOM 2641 O O . LEU A 1 331 ? 1.653 -12.402 28.456 1.00 90.19 331 LEU A O 1
ATOM 2645 N N . GLY A 1 332 ? 2.041 -13.689 26.659 1.00 82.94 332 GLY A N 1
ATOM 2646 C CA . GLY A 1 332 ? 0.661 -13.655 26.190 1.00 82.94 332 GLY A CA 1
ATOM 2647 C C . GLY A 1 332 ? 0.299 -14.856 25.334 1.00 82.94 332 GLY A C 1
ATOM 2648 O O . GLY A 1 332 ? 1.162 -15.595 24.861 1.00 82.94 332 GLY A O 1
ATOM 2649 N N . ARG A 1 333 ? -1.007 -15.052 25.158 1.00 76.31 333 ARG A N 1
ATOM 2650 C CA . ARG A 1 333 ? -1.554 -16.030 24.217 1.00 76.31 333 ARG A CA 1
ATOM 2651 C C . ARG A 1 333 ? -1.805 -15.351 22.883 1.00 76.31 333 ARG A C 1
ATOM 2653 O O . ARG A 1 333 ? -2.341 -14.243 22.848 1.00 76.31 333 ARG A O 1
ATOM 2660 N N . ILE A 1 334 ? -1.458 -16.038 21.805 1.00 71.56 334 ILE A N 1
ATOM 2661 C CA . ILE A 1 334 ? -1.658 -15.533 20.451 1.00 71.56 334 ILE A CA 1
ATOM 2662 C C . ILE A 1 334 ? -2.969 -16.114 19.912 1.00 71.56 334 ILE A C 1
ATOM 2664 O O . ILE A 1 334 ? -3.164 -17.331 19.976 1.00 71.56 334 ILE A O 1
ATOM 2668 N N . PRO A 1 335 ? -3.893 -15.279 19.410 1.00 62.22 335 PRO A N 1
ATOM 2669 C CA . PRO A 1 335 ? -5.123 -15.761 18.797 1.00 62.22 335 PRO A CA 1
ATOM 2670 C C . PRO A 1 335 ? -4.813 -16.615 17.557 1.00 62.22 335 PRO A C 1
ATOM 2672 O O . PRO A 1 335 ? -4.081 -16.171 16.679 1.00 62.22 335 PRO A O 1
ATOM 2675 N N . GLY A 1 336 ? -5.388 -17.818 17.468 1.00 60.56 336 GLY A N 1
ATOM 2676 C CA . GLY A 1 336 ? -5.354 -18.648 16.254 1.00 60.56 336 GLY A CA 1
ATOM 2677 C C . GLY A 1 336 ? -4.544 -19.946 16.337 1.00 60.56 336 GLY A C 1
ATOM 2678 O O . GLY A 1 336 ? -4.751 -20.819 15.496 1.00 60.56 336 GLY A O 1
ATOM 2679 N N . ASP A 1 337 ? -3.697 -20.133 17.353 1.00 53.88 337 ASP A N 1
ATOM 2680 C CA . ASP A 1 337 ? -3.072 -21.436 17.603 1.00 53.88 337 ASP A CA 1
ATOM 2681 C C . ASP A 1 337 ? -4.007 -22.318 18.450 1.00 53.88 337 ASP A C 1
ATOM 2683 O O . ASP A 1 337 ? -4.434 -21.944 19.548 1.00 53.88 337 ASP A O 1
ATOM 2687 N N . ARG A 1 338 ? -4.338 -23.506 17.926 1.00 50.59 338 ARG A N 1
ATOM 2688 C CA . ARG A 1 338 ? -5.205 -24.505 18.579 1.00 50.59 338 ARG A CA 1
ATOM 2689 C C . ARG A 1 338 ? -4.625 -25.002 19.910 1.00 50.59 338 ARG A C 1
ATOM 2691 O O . ARG A 1 338 ? -5.355 -25.609 20.689 1.00 50.59 338 ARG A O 1
ATOM 2698 N N . SER A 1 339 ? -3.351 -24.720 20.178 1.00 54.12 339 SER A N 1
ATOM 2699 C CA . SER A 1 339 ? -2.587 -25.283 21.294 1.00 54.12 339 SER A CA 1
ATOM 2700 C C . SER A 1 339 ? -2.507 -24.384 22.536 1.00 54.12 339 SER A C 1
ATOM 2702 O O . SER A 1 339 ? -2.003 -24.818 23.568 1.00 54.12 339 SER A O 1
ATOM 2704 N N . GLY A 1 340 ? -3.010 -23.142 22.494 1.00 57.12 340 GLY A N 1
ATOM 2705 C CA . GLY A 1 340 ? -3.105 -22.283 23.687 1.00 57.12 340 GLY A CA 1
ATOM 2706 C C . GLY A 1 340 ? -1.769 -21.953 24.380 1.00 57.12 340 GLY A C 1
ATOM 2707 O O . GLY A 1 340 ? -1.778 -21.583 25.559 1.00 57.12 340 GLY A O 1
ATOM 2708 N N . GLY A 1 341 ? -0.641 -22.084 23.672 1.00 69.38 341 GLY A N 1
ATOM 2709 C CA . GLY A 1 341 ? 0.699 -21.831 24.198 1.00 69.38 341 GLY A CA 1
ATOM 2710 C C . GLY A 1 341 ? 0.899 -20.375 24.626 1.00 69.38 341 GLY A C 1
ATOM 2711 O O . GLY A 1 341 ? 0.406 -19.441 23.988 1.00 69.38 341 GLY A O 1
ATOM 2712 N N . MET A 1 342 ? 1.617 -20.171 25.734 1.00 79.19 342 MET A N 1
ATOM 2713 C CA . MET A 1 342 ? 2.122 -18.846 26.093 1.00 79.19 342 MET A CA 1
ATOM 2714 C C . MET A 1 342 ? 3.394 -18.576 25.299 1.00 79.19 342 MET A C 1
ATOM 2716 O O . MET A 1 342 ? 4.336 -19.362 25.338 1.00 79.19 342 MET A O 1
ATOM 2720 N N . CYS A 1 343 ? 3.421 -17.445 24.614 1.00 82.06 343 CYS A N 1
ATOM 2721 C CA . CYS A 1 343 ? 4.568 -16.975 23.860 1.00 82.06 343 CYS A CA 1
ATOM 2722 C C . CYS A 1 343 ? 5.134 -15.721 24.542 1.00 82.06 343 CYS A C 1
ATOM 2724 O O . CYS A 1 343 ? 4.413 -14.999 25.242 1.00 82.06 343 CYS A O 1
ATOM 2726 N N . ARG A 1 344 ? 6.432 -15.462 24.366 1.00 87.25 344 ARG A N 1
ATOM 2727 C CA . ARG A 1 344 ? 7.046 -14.187 24.745 1.00 87.25 344 ARG A CA 1
ATOM 2728 C C . ARG A 1 344 ? 6.883 -13.218 23.583 1.00 87.25 344 ARG A C 1
ATOM 2730 O O . ARG A 1 344 ? 7.283 -13.527 22.471 1.00 87.25 344 ARG A O 1
ATOM 2737 N N . GLY A 1 345 ? 6.320 -12.053 23.862 1.00 88.69 345 GLY A N 1
ATOM 2738 C CA . GLY A 1 345 ? 6.111 -10.992 22.888 1.00 88.69 345 GLY A CA 1
ATOM 2739 C C . GLY A 1 345 ? 6.527 -9.631 23.423 1.00 88.69 345 GLY A C 1
ATOM 2740 O O . GLY A 1 345 ? 7.089 -9.507 24.516 1.00 88.69 345 GLY A O 1
ATOM 2741 N N . LEU A 1 346 ? 6.222 -8.603 22.644 1.00 89.69 346 LEU A N 1
ATOM 2742 C CA . LEU A 1 346 ? 6.410 -7.204 23.000 1.00 89.69 346 LEU A CA 1
ATOM 2743 C C . LEU A 1 346 ? 5.051 -6.517 23.118 1.00 89.69 346 LEU A C 1
ATOM 2745 O O . LEU A 1 346 ? 4.152 -6.726 22.306 1.00 89.69 346 LEU A O 1
ATOM 2749 N N . GLN A 1 347 ? 4.902 -5.680 24.139 1.00 92.06 347 GLN A N 1
ATOM 2750 C CA . GLN A 1 347 ? 3.832 -4.699 24.198 1.00 92.06 347 GLN A CA 1
ATOM 2751 C C . GLN A 1 347 ? 4.399 -3.357 23.756 1.00 92.06 347 GLN A C 1
ATOM 2753 O O . GLN A 1 347 ? 5.111 -2.711 24.527 1.00 92.06 347 GLN A O 1
ATOM 2758 N N . THR A 1 348 ? 4.045 -2.940 22.544 1.00 93.06 348 THR A N 1
ATOM 2759 C CA . THR A 1 348 ? 4.424 -1.635 22.009 1.00 93.06 348 THR A CA 1
ATOM 2760 C C . THR A 1 348 ? 3.385 -0.589 22.385 1.00 93.06 348 THR A C 1
ATOM 2762 O O . THR A 1 348 ? 2.186 -0.745 22.156 1.00 93.06 348 THR A O 1
ATOM 2765 N N . THR A 1 349 ? 3.859 0.507 22.954 1.00 95.00 349 THR A N 1
ATOM 2766 C CA . THR A 1 349 ? 3.071 1.641 23.403 1.00 95.00 349 THR A CA 1
ATOM 2767 C C . THR A 1 349 ? 3.460 2.865 22.584 1.00 95.00 349 THR A C 1
ATOM 2769 O O . THR A 1 349 ? 4.585 3.345 22.687 1.00 95.00 349 THR A O 1
ATOM 2772 N N . LEU A 1 350 ? 2.535 3.354 21.760 1.00 95.38 350 LEU A N 1
ATOM 2773 C CA . LEU A 1 350 ? 2.725 4.523 20.903 1.00 95.38 350 LEU A CA 1
ATOM 2774 C C . LEU A 1 350 ? 1.983 5.717 21.501 1.00 95.38 350 LEU A C 1
ATOM 2776 O O . LEU A 1 350 ? 0.789 5.622 21.784 1.00 95.38 350 LEU A O 1
ATOM 2780 N N . THR A 1 351 ? 2.668 6.843 21.674 1.00 95.50 351 THR A N 1
ATOM 2781 C CA . THR A 1 351 ? 2.075 8.078 22.199 1.00 95.50 351 THR A CA 1
ATOM 2782 C C . THR A 1 351 ? 2.007 9.125 21.102 1.00 95.50 351 THR A C 1
ATOM 2784 O O . THR A 1 351 ? 3.030 9.484 20.517 1.00 95.50 351 THR A O 1
ATOM 2787 N N . PHE A 1 352 ? 0.807 9.649 20.868 1.00 96.00 352 PHE A N 1
ATOM 2788 C CA . PHE A 1 352 ? 0.516 10.588 19.793 1.00 96.00 352 PHE A CA 1
ATOM 2789 C C . PHE A 1 352 ? 0.138 11.987 20.306 1.00 96.00 352 PHE A C 1
ATOM 2791 O O . PHE A 1 352 ? -0.516 12.135 21.343 1.00 96.00 352 PHE A O 1
ATOM 2798 N N . ASP A 1 353 ? 0.511 13.023 19.555 1.00 95.06 353 ASP A N 1
ATOM 2799 C CA . ASP A 1 353 ? -0.061 14.364 19.671 1.00 95.06 353 ASP A CA 1
ATOM 2800 C C . ASP A 1 353 ? -1.336 14.442 18.831 1.00 95.06 353 ASP A C 1
ATOM 2802 O O . ASP A 1 353 ? -1.279 14.616 17.616 1.00 95.06 353 ASP A O 1
ATOM 2806 N N . GLU A 1 354 ? -2.495 14.350 19.478 1.00 91.75 354 GLU A N 1
ATOM 2807 C CA . GLU A 1 354 ? -3.797 14.395 18.802 1.00 91.75 354 GLU A CA 1
ATOM 2808 C C . GLU A 1 354 ? -4.005 15.687 17.987 1.00 91.75 354 GLU A C 1
ATOM 2810 O O . GLU A 1 354 ? -4.728 15.674 16.998 1.00 91.75 354 GLU A O 1
ATOM 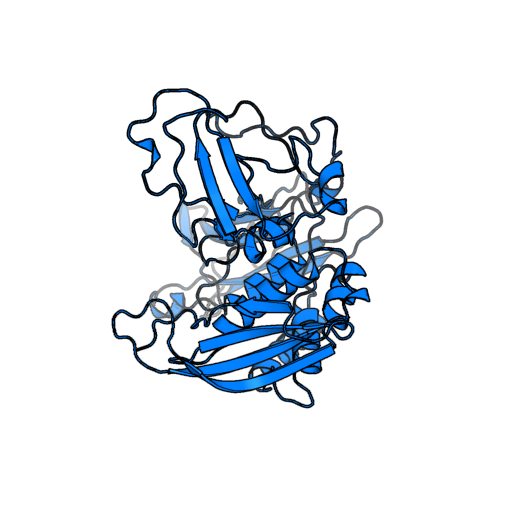2815 N N . SER A 1 355 ? -3.330 16.795 18.332 1.00 92.06 355 SER A N 1
ATOM 2816 C CA . SER A 1 355 ? -3.459 18.057 17.584 1.00 92.06 355 SER A CA 1
ATOM 2817 C C . SER A 1 355 ? -2.870 18.015 16.171 1.00 92.06 355 SER A C 1
ATOM 2819 O O . SER A 1 355 ? -3.153 18.900 15.366 1.00 92.06 355 SER A O 1
ATOM 2821 N N . LYS A 1 356 ? -2.064 16.993 15.863 1.00 92.88 356 LYS A N 1
ATOM 2822 C CA . LYS A 1 356 ? -1.446 16.783 14.548 1.00 92.88 356 LYS A CA 1
ATOM 2823 C C . LYS A 1 356 ? -2.290 15.934 13.603 1.00 92.88 356 LYS A C 1
ATOM 2825 O O . LYS A 1 356 ? -1.904 15.759 12.450 1.00 92.88 356 LYS A O 1
ATOM 2830 N N . TYR A 1 357 ? -3.431 15.428 14.065 1.00 90.44 357 TYR A N 1
ATOM 2831 C CA . TYR A 1 357 ? -4.300 14.551 13.291 1.00 90.44 357 TYR A CA 1
ATOM 2832 C C . TYR A 1 357 ? -5.680 15.177 13.116 1.00 90.44 357 TYR A C 1
ATOM 2834 O O . TYR A 1 357 ? -6.251 15.749 14.041 1.00 90.44 357 TYR A O 1
ATOM 2842 N N . SER A 1 358 ? -6.253 15.014 11.927 1.00 83.44 358 SER A N 1
ATOM 2843 C CA . SER A 1 358 ? -7.692 15.183 11.739 1.00 83.44 358 SER A CA 1
ATOM 2844 C C . SER A 1 358 ? -8.454 14.003 12.361 1.00 83.44 358 SER A C 1
ATOM 2846 O O . SER A 1 358 ? -7.890 12.930 12.605 1.00 83.44 358 SER A O 1
ATOM 2848 N N . ALA A 1 359 ? -9.749 14.195 12.626 1.00 73.44 359 ALA A N 1
ATOM 2849 C CA . ALA A 1 359 ? -10.597 13.190 13.267 1.00 73.44 359 ALA A CA 1
ATOM 2850 C C . ALA A 1 359 ? -10.524 11.826 12.550 1.00 73.44 359 ALA A C 1
ATOM 2852 O O . ALA A 1 359 ? -10.714 11.739 11.338 1.00 73.44 359 ALA A O 1
ATOM 2853 N N . GLY A 1 360 ? -10.246 10.757 13.301 1.00 74.56 360 GLY A N 1
ATOM 2854 C CA . GLY A 1 360 ? -10.144 9.384 12.790 1.00 7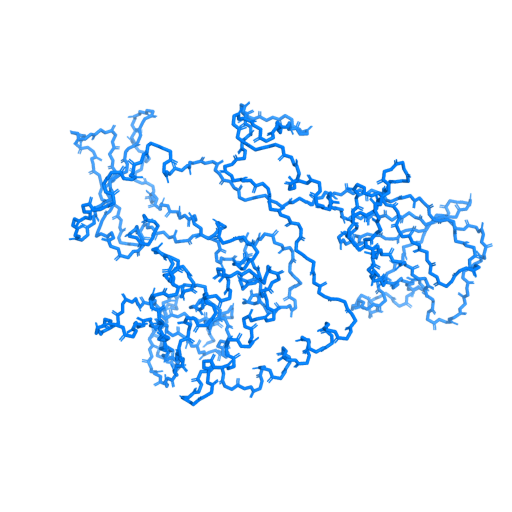4.56 360 GLY A CA 1
ATOM 2855 C C . GLY A 1 360 ? -8.819 9.007 12.120 1.00 74.56 360 GLY A C 1
ATOM 2856 O O . GLY A 1 360 ? -8.478 7.822 12.088 1.00 74.56 360 GLY A O 1
ATOM 2857 N N . ASN A 1 361 ? -8.018 9.974 11.656 1.00 85.69 361 ASN A N 1
ATOM 2858 C CA . ASN A 1 361 ? -6.746 9.673 10.987 1.00 85.69 361 ASN A CA 1
ATOM 2859 C C . ASN A 1 361 ? -5.709 9.077 11.946 1.00 85.69 361 ASN A C 1
ATOM 2861 O O . ASN A 1 361 ? -4.948 8.197 11.550 1.00 85.69 361 ASN A O 1
ATOM 2865 N N . MET A 1 362 ? -5.713 9.487 13.219 1.00 93.75 362 MET A N 1
ATOM 2866 C CA . MET A 1 362 ? -4.827 8.909 14.236 1.00 93.75 362 MET A CA 1
ATOM 2867 C C . MET A 1 362 ? -5.089 7.411 14.438 1.00 93.75 362 MET A C 1
ATOM 2869 O O . MET A 1 362 ? -4.145 6.627 14.508 1.00 93.75 362 MET A O 1
ATOM 2873 N N . TYR A 1 363 ? -6.361 6.998 14.504 1.00 94.81 363 TYR A N 1
ATOM 2874 C CA . TYR A 1 363 ? -6.727 5.588 14.656 1.00 94.81 363 TYR A CA 1
ATOM 2875 C C . TYR A 1 363 ? -6.258 4.754 13.462 1.00 94.81 363 TYR A C 1
ATOM 2877 O O . TYR A 1 363 ? -5.680 3.677 13.643 1.00 94.81 363 TYR A O 1
ATOM 2885 N N . LEU A 1 364 ? -6.483 5.256 12.243 1.00 95.06 364 LEU A N 1
ATOM 2886 C CA . LEU A 1 364 ? -6.052 4.566 11.034 1.00 95.06 364 LEU A CA 1
ATOM 2887 C C . LEU A 1 364 ? -4.524 4.445 10.987 1.00 95.06 364 LEU A C 1
ATOM 2889 O O . LEU A 1 364 ? -4.002 3.349 10.788 1.00 95.06 364 LEU A O 1
ATOM 2893 N N . PHE A 1 365 ? -3.806 5.537 11.252 1.00 95.88 365 PHE A N 1
ATOM 2894 C CA . PHE A 1 365 ? -2.346 5.539 11.281 1.00 95.88 365 PHE A CA 1
ATOM 2895 C C . PHE A 1 365 ? -1.782 4.572 12.329 1.00 95.88 365 PHE A C 1
ATOM 2897 O O . PHE A 1 365 ? -0.913 3.755 12.028 1.00 95.88 365 PHE A O 1
ATOM 2904 N N . ALA A 1 366 ? -2.328 4.588 13.547 1.00 96.06 366 ALA A N 1
ATOM 2905 C CA . ALA A 1 366 ? -1.938 3.655 14.597 1.00 96.06 366 ALA A CA 1
ATOM 2906 C C . ALA A 1 366 ? -2.261 2.191 14.233 1.00 96.06 366 ALA A C 1
ATOM 2908 O O . ALA A 1 366 ? -1.493 1.299 14.584 1.00 96.06 366 ALA A O 1
ATOM 2909 N N . SER A 1 367 ? -3.336 1.937 13.477 1.00 96.12 367 SER A N 1
ATOM 2910 C CA . SER A 1 367 ? -3.667 0.598 12.962 1.00 96.12 367 SER A CA 1
ATOM 2911 C C . SER A 1 367 ? -2.661 0.104 11.914 1.00 96.12 367 SER A C 1
ATOM 2913 O O . SER A 1 367 ? -2.346 -1.086 11.875 1.00 96.12 367 SER A O 1
ATOM 2915 N N . ILE A 1 368 ? -2.121 1.005 11.086 1.00 95.81 368 ILE A N 1
ATOM 2916 C CA . ILE A 1 368 ? -1.038 0.688 10.143 1.00 95.81 368 ILE A CA 1
ATOM 2917 C C . ILE A 1 368 ? 0.239 0.336 10.905 1.00 95.81 368 ILE A C 1
ATOM 2919 O O . ILE A 1 368 ? 0.863 -0.685 10.614 1.00 95.81 368 ILE A O 1
ATOM 2923 N N . LEU A 1 369 ? 0.592 1.132 11.919 1.00 95.06 369 LEU A N 1
ATOM 2924 C CA . LEU A 1 369 ? 1.748 0.856 12.772 1.00 95.06 369 LEU A CA 1
ATOM 2925 C C . LEU A 1 369 ? 1.587 -0.453 13.555 1.00 95.06 369 LEU A C 1
ATOM 2927 O O . LEU A 1 369 ? 2.554 -1.198 13.670 1.00 95.06 369 LEU A O 1
ATOM 2931 N N . ASP A 1 370 ? 0.378 -0.780 14.023 1.00 94.38 370 ASP A N 1
ATOM 2932 C CA . ASP A 1 370 ? 0.084 -2.070 14.658 1.00 94.38 370 ASP A CA 1
ATOM 2933 C C . ASP A 1 370 ? 0.444 -3.249 13.748 1.00 94.38 370 ASP A C 1
ATOM 2935 O O . ASP A 1 370 ? 1.165 -4.159 14.162 1.00 94.38 370 ASP A O 1
ATOM 2939 N N . ARG A 1 371 ? -0.008 -3.213 12.487 1.00 93.38 371 ARG A N 1
ATOM 2940 C CA . ARG A 1 371 ? 0.312 -4.261 11.509 1.00 93.38 371 ARG A CA 1
ATOM 2941 C C . ARG A 1 371 ? 1.787 -4.279 11.147 1.00 93.38 371 ARG A C 1
ATOM 2943 O O . ARG A 1 371 ? 2.377 -5.353 11.113 1.00 93.38 371 ARG A O 1
ATOM 2950 N N . PHE A 1 372 ? 2.389 -3.117 10.923 1.00 92.44 372 PHE A N 1
ATOM 2951 C CA . PHE A 1 372 ? 3.814 -3.007 10.631 1.00 92.44 372 PHE A CA 1
ATOM 2952 C C . PHE A 1 372 ? 4.672 -3.630 11.745 1.00 92.44 372 PHE A C 1
ATOM 2954 O O . PHE A 1 372 ? 5.507 -4.489 11.467 1.00 92.44 372 PHE A O 1
ATOM 2961 N N . LEU A 1 373 ? 4.429 -3.258 13.004 1.00 90.00 373 LEU A N 1
ATOM 2962 C CA . LEU A 1 373 ? 5.191 -3.749 14.154 1.00 90.00 373 LEU A CA 1
ATOM 2963 C C . LEU A 1 373 ? 4.963 -5.242 14.411 1.00 90.00 373 LEU A C 1
ATOM 2965 O O . LEU A 1 373 ? 5.901 -5.944 14.771 1.00 90.00 373 LEU A O 1
ATOM 2969 N N . ALA A 1 374 ? 3.740 -5.740 14.199 1.00 88.81 374 ALA A N 1
ATOM 2970 C CA . ALA A 1 374 ? 3.452 -7.171 14.284 1.00 88.81 374 ALA A CA 1
ATOM 2971 C C . ALA A 1 374 ? 4.237 -7.981 13.244 1.00 88.81 374 ALA A C 1
ATOM 2973 O O . ALA A 1 374 ? 4.798 -9.025 13.566 1.00 88.81 374 ALA A O 1
ATOM 2974 N N . LEU A 1 375 ? 4.319 -7.476 12.011 1.00 86.50 375 LEU A N 1
ATOM 2975 C CA . LEU A 1 375 ? 5.111 -8.091 10.949 1.00 86.50 375 LEU A CA 1
ATOM 2976 C C . LEU A 1 375 ? 6.614 -8.029 11.249 1.00 86.50 375 LEU A C 1
ATOM 2978 O O . LEU A 1 375 ? 7.338 -8.945 10.876 1.00 86.50 375 LEU A O 1
ATOM 2982 N N . TYR A 1 376 ? 7.067 -6.974 11.928 1.00 82.75 376 TYR A N 1
ATOM 2983 C CA . TYR A 1 376 ? 8.473 -6.752 12.266 1.00 82.75 376 TYR A CA 1
ATOM 2984 C C . TYR A 1 376 ? 8.962 -7.627 13.434 1.00 82.75 376 TYR A C 1
ATOM 2986 O O . TYR A 1 376 ? 10.160 -7.707 13.697 1.00 82.75 376 TYR A O 1
ATOM 2994 N N . CYS A 1 377 ? 8.058 -8.294 14.158 1.00 79.44 377 CYS A N 1
ATOM 2995 C CA . CYS A 1 377 ? 8.449 -9.206 15.224 1.00 79.44 377 CYS A CA 1
ATOM 2996 C C . CYS A 1 377 ? 9.216 -10.429 14.712 1.00 79.44 377 CYS A C 1
ATOM 2998 O O . CYS A 1 377 ? 8.915 -10.995 13.663 1.00 79.44 377 CYS A O 1
ATOM 3000 N N . ASN A 1 378 ? 10.165 -10.881 15.534 1.00 74.94 378 ASN A N 1
ATOM 3001 C CA . ASN A 1 378 ? 10.907 -12.116 15.304 1.00 74.94 378 ASN A CA 1
ATOM 3002 C C . ASN A 1 378 ? 9.984 -13.344 15.247 1.00 74.94 378 ASN A C 1
ATOM 3004 O O . ASN A 1 378 ? 8.879 -13.355 15.795 1.00 74.94 378 ASN A O 1
ATOM 3008 N N . ILE A 1 379 ? 10.501 -14.412 14.639 1.00 74.75 379 ILE A N 1
ATOM 3009 C CA . ILE A 1 379 ? 9.877 -15.739 14.616 1.00 74.75 379 ILE A CA 1
ATOM 3010 C C . ILE A 1 379 ? 9.548 -16.171 16.053 1.00 74.75 379 ILE A C 1
ATOM 3012 O O . ILE A 1 379 ? 10.341 -15.954 16.970 1.00 74.75 379 ILE A O 1
ATOM 3016 N N . ASN A 1 380 ? 8.380 -16.787 16.246 1.00 76.94 380 ASN A N 1
ATOM 3017 C CA . ASN A 1 380 ? 7.887 -17.243 17.551 1.00 76.94 380 ASN A CA 1
ATOM 3018 C C . ASN A 1 380 ? 7.735 -16.128 18.595 1.00 76.94 380 ASN A C 1
ATOM 3020 O O . ASN A 1 380 ? 7.932 -16.360 19.786 1.00 76.94 380 ASN A O 1
ATOM 3024 N N . SER A 1 381 ? 7.378 -14.927 18.141 1.00 84.19 381 SER A N 1
ATOM 3025 C CA . SER A 1 381 ? 7.040 -13.776 18.975 1.00 84.19 381 SER A CA 1
ATOM 3026 C C . SER A 1 381 ? 5.744 -13.126 18.483 1.00 84.19 381 SER A C 1
ATOM 3028 O O . SER A 1 381 ? 5.242 -13.426 17.397 1.00 84.19 381 SER A O 1
ATOM 3030 N N . PHE A 1 382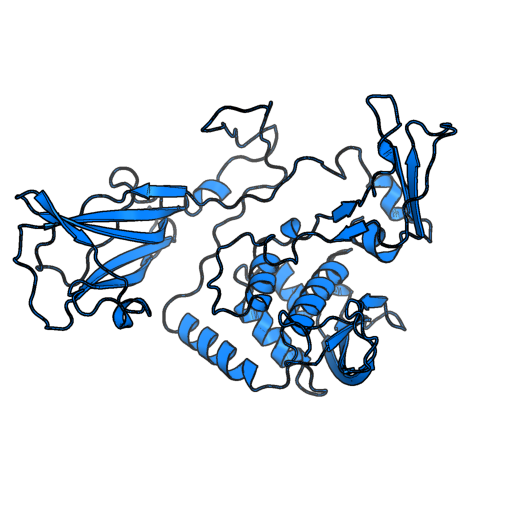 ? 5.196 -12.218 19.282 1.00 87.88 382 PHE A N 1
ATOM 3031 C CA . PHE A 1 382 ? 4.067 -11.377 18.899 1.00 87.88 382 PHE A CA 1
ATOM 3032 C C . PHE A 1 382 ? 4.294 -9.930 19.320 1.00 87.88 382 PHE A C 1
ATOM 3034 O O . PHE A 1 382 ? 5.005 -9.661 20.290 1.00 87.88 382 PHE A O 1
ATOM 3041 N N . ASN A 1 383 ? 3.614 -9.010 18.641 1.00 90.38 383 ASN A N 1
ATOM 3042 C CA . ASN A 1 383 ? 3.452 -7.641 19.106 1.00 90.38 383 ASN A CA 1
ATOM 3043 C C . ASN A 1 383 ? 2.017 -7.410 19.574 1.00 90.38 383 ASN A C 1
ATOM 3045 O O . ASN A 1 383 ? 1.061 -7.870 18.946 1.00 90.38 383 ASN A O 1
ATOM 3049 N N . GLN A 1 384 ? 1.853 -6.648 20.646 1.00 92.81 384 GLN A N 1
ATOM 3050 C CA . GLN A 1 384 ? 0.577 -6.057 21.019 1.00 92.81 384 GLN A CA 1
ATOM 3051 C C . GLN A 1 384 ? 0.724 -4.542 21.081 1.00 92.81 384 GLN A C 1
ATOM 3053 O O . GLN A 1 384 ? 1.448 -4.018 21.928 1.00 92.81 384 GLN A O 1
ATOM 3058 N N . THR A 1 385 ? -0.011 -3.835 20.229 1.00 95.25 385 THR A N 1
ATOM 3059 C CA . THR A 1 385 ? 0.073 -2.376 20.145 1.00 95.25 385 THR A CA 1
ATOM 3060 C C . THR A 1 385 ? -0.988 -1.711 21.017 1.00 95.25 385 THR A C 1
ATOM 3062 O O . THR A 1 385 ? -2.151 -2.122 21.063 1.00 95.25 385 THR A O 1
ATOM 3065 N N . SER A 1 386 ? -0.603 -0.656 21.728 1.00 96.06 386 SER A N 1
ATOM 3066 C CA . SER A 1 386 ? -1.506 0.257 22.430 1.00 96.06 386 SER A CA 1
ATOM 3067 C C . SER A 1 386 ? -1.182 1.695 22.036 1.00 96.06 386 SER A C 1
ATOM 3069 O O . SER A 1 386 ? -0.014 2.071 21.993 1.00 96.06 386 SER A O 1
ATOM 3071 N N . ALA A 1 387 ? -2.209 2.498 21.770 1.00 96.62 387 ALA A N 1
ATOM 3072 C CA . ALA A 1 387 ? -2.074 3.914 21.455 1.00 96.62 387 ALA A CA 1
ATOM 3073 C C . ALA A 1 387 ? -2.547 4.779 22.630 1.00 96.62 387 ALA A C 1
ATOM 3075 O O . ALA A 1 387 ? -3.637 4.574 23.176 1.00 96.62 387 ALA A O 1
ATOM 3076 N N . LEU A 1 388 ? -1.731 5.764 22.994 1.00 95.94 388 LEU A N 1
ATOM 3077 C CA . LEU A 1 388 ? -2.046 6.832 23.935 1.00 95.94 388 LEU A CA 1
ATOM 3078 C C . LEU A 1 388 ? -1.991 8.180 23.229 1.00 95.94 388 LEU A C 1
ATOM 3080 O O . LEU A 1 388 ? -1.389 8.333 22.169 1.00 95.94 388 LEU A O 1
ATOM 3084 N N . THR A 1 389 ? -2.579 9.176 23.873 1.00 94.44 389 THR A N 1
ATOM 3085 C CA . THR A 1 389 ? -2.477 10.577 23.459 1.00 94.44 389 THR A CA 1
ATOM 3086 C C . THR A 1 389 ? -1.801 11.386 24.552 1.00 94.44 389 THR A C 1
ATOM 3088 O O . THR A 1 389 ? -1.974 11.073 25.727 1.00 94.44 389 THR A O 1
ATOM 3091 N N . SER A 1 390 ? -1.113 12.467 24.193 1.00 90.00 390 SER A N 1
ATOM 3092 C CA . SER A 1 390 ? -0.528 13.399 25.167 1.00 90.00 390 SER A CA 1
ATOM 3093 C C . SER A 1 390 ? -1.569 14.115 26.040 1.00 90.00 390 SER A C 1
ATOM 3095 O O . SER A 1 390 ? -1.281 14.456 27.185 1.00 90.00 390 SER A O 1
ATOM 3097 N N . LYS A 1 391 ? -2.781 14.344 25.514 1.00 88.25 391 LYS A N 1
ATOM 3098 C CA . LYS A 1 391 ? -3.826 15.148 26.173 1.00 88.25 391 LYS A CA 1
ATOM 3099 C C . LYS A 1 391 ? -4.783 14.338 27.048 1.00 88.25 391 LYS A C 1
ATOM 3101 O O . LYS A 1 391 ? -5.237 14.838 28.075 1.00 88.25 391 LYS A O 1
ATOM 3106 N N . ARG A 1 392 ? -5.119 13.108 26.650 1.00 88.44 392 ARG A N 1
ATOM 3107 C CA . ARG A 1 392 ? -6.089 12.256 27.357 1.00 88.44 392 ARG A CA 1
ATOM 3108 C C . ARG A 1 392 ? -5.366 11.198 28.181 1.00 88.44 392 ARG A C 1
ATOM 3110 O O . ARG A 1 392 ? -4.398 10.596 27.723 1.00 88.44 392 ARG A O 1
ATOM 3117 N N . LYS A 1 393 ? -5.860 10.941 29.394 1.00 87.00 393 LYS A N 1
ATOM 3118 C CA . LYS A 1 393 ? -5.337 9.869 30.250 1.00 87.00 393 LYS A CA 1
ATOM 3119 C C . LYS A 1 393 ? -5.839 8.505 29.770 1.00 87.00 393 LYS A C 1
ATOM 3121 O O . LYS A 1 393 ? -6.985 8.371 29.352 1.00 87.00 393 LYS A O 1
ATOM 3126 N N . GLY A 1 394 ? -4.990 7.490 29.912 1.00 90.44 394 GLY A N 1
ATOM 3127 C CA . GLY A 1 394 ? -5.324 6.102 29.599 1.00 90.44 394 GLY A CA 1
ATOM 3128 C C . GLY A 1 394 ? -5.063 5.703 28.146 1.00 90.44 394 GLY A C 1
ATOM 3129 O O . GLY A 1 394 ? -4.726 6.520 27.287 1.00 90.44 394 GLY A O 1
ATOM 3130 N N . VAL A 1 395 ? -5.198 4.402 27.894 1.00 92.94 395 VAL A N 1
ATOM 3131 C CA . VAL A 1 395 ? -5.042 3.809 26.562 1.00 92.94 395 VAL A CA 1
ATOM 3132 C C . VAL A 1 395 ? -6.289 4.118 25.743 1.00 92.94 395 VAL A C 1
ATOM 3134 O O . VAL A 1 395 ? -7.382 3.723 26.137 1.00 92.94 395 VAL A O 1
ATOM 3137 N N . GLN A 1 396 ? -6.114 4.809 24.617 1.00 92.94 396 GLN A N 1
ATOM 3138 C CA . GLN A 1 396 ? -7.222 5.172 23.730 1.00 92.94 396 GLN A CA 1
ATOM 3139 C C . GLN A 1 396 ? -7.637 3.983 22.868 1.00 92.94 396 GLN A C 1
ATOM 3141 O O . GLN A 1 396 ? -8.817 3.660 22.761 1.00 92.94 396 GLN A O 1
ATOM 3146 N N . TYR A 1 397 ? -6.649 3.280 22.313 1.00 94.44 397 TYR A N 1
ATOM 3147 C CA . TYR A 1 397 ? -6.879 2.096 21.495 1.00 94.44 397 TYR A CA 1
ATOM 3148 C C . TYR A 1 397 ? -5.901 0.996 21.871 1.00 94.44 397 TYR A C 1
ATOM 3150 O O . TYR A 1 397 ? -4.728 1.246 22.161 1.00 94.44 397 TYR A O 1
ATOM 3158 N N . ARG A 1 398 ? -6.384 -0.241 21.836 1.00 94.56 398 ARG A N 1
ATOM 3159 C CA . ARG A 1 398 ? -5.568 -1.435 22.017 1.00 94.56 398 ARG A CA 1
ATOM 3160 C C . ARG A 1 398 ? -5.946 -2.441 20.947 1.00 94.56 398 ARG A C 1
ATOM 3162 O O . ARG A 1 398 ? -7.105 -2.838 20.859 1.00 94.56 398 ARG A O 1
ATOM 3169 N N . TRP A 1 399 ? -4.959 -2.860 20.171 1.00 93.69 399 TRP A N 1
ATOM 3170 C CA . TRP A 1 399 ? -5.122 -3.915 19.183 1.00 93.69 399 TRP A CA 1
ATOM 3171 C C . TRP A 1 399 ? -4.828 -5.277 19.833 1.00 93.69 399 TRP A C 1
ATOM 3173 O O . TRP A 1 399 ? -4.134 -5.347 20.858 1.00 93.69 399 TRP A O 1
ATOM 3183 N N . PRO A 1 400 ? -5.403 -6.375 19.310 1.00 90.50 400 PRO A N 1
ATOM 3184 C CA . PRO A 1 400 ? -5.092 -7.714 19.800 1.00 90.50 400 PRO A CA 1
ATOM 3185 C C . PRO A 1 400 ? -3.611 -8.047 19.576 1.00 90.50 400 PRO A C 1
ATOM 3187 O O . PRO A 1 400 ? -2.948 -7.437 18.743 1.00 90.50 400 PRO A O 1
ATOM 3190 N N . ALA A 1 401 ? -3.100 -9.032 20.315 1.00 89.75 401 ALA A N 1
ATOM 3191 C CA . ALA A 1 401 ? -1.773 -9.584 20.061 1.00 89.75 401 ALA A CA 1
ATOM 3192 C C . ALA A 1 401 ? -1.719 -10.212 18.659 1.00 89.75 401 ALA A C 1
ATOM 3194 O O . ALA A 1 401 ? -2.623 -10.964 18.285 1.00 89.75 401 ALA A O 1
ATOM 3195 N N . ARG A 1 402 ? -0.667 -9.909 17.895 1.00 87.19 402 ARG A N 1
ATOM 3196 C CA . ARG A 1 402 ? -0.474 -10.379 16.518 1.00 87.19 402 ARG A CA 1
ATOM 3197 C C . ARG A 1 402 ? 0.928 -10.945 16.337 1.00 87.19 402 ARG A C 1
ATOM 3199 O O . ARG A 1 402 ? 1.904 -10.297 16.707 1.00 87.19 402 ARG A O 1
ATOM 3206 N N . GLY A 1 403 ? 1.008 -12.145 15.770 1.00 81.69 403 GLY A N 1
ATOM 3207 C CA . GLY A 1 403 ? 2.262 -12.700 15.261 1.00 81.69 403 GLY A CA 1
ATOM 3208 C C . GLY A 1 403 ? 2.617 -12.120 13.888 1.00 81.69 403 GLY A C 1
ATOM 3209 O O . GLY A 1 403 ? 1.782 -11.478 13.246 1.00 81.69 403 GLY A O 1
ATOM 3210 N N . GLY A 1 404 ? 3.851 -12.363 13.444 1.00 73.62 404 GLY A N 1
ATOM 3211 C CA . GLY A 1 404 ? 4.289 -12.055 12.080 1.00 73.62 404 GLY A CA 1
ATOM 3212 C C . GLY A 1 404 ? 3.691 -12.998 11.022 1.00 73.62 404 GLY A C 1
ATOM 3213 O O . GLY A 1 404 ? 2.806 -13.802 11.306 1.00 73.62 404 GLY A O 1
ATOM 3214 N N . LEU A 1 405 ? 4.197 -12.926 9.784 1.00 61.19 405 LEU A N 1
ATOM 3215 C CA . LEU A 1 405 ? 3.718 -13.744 8.648 1.00 61.19 405 LEU A CA 1
ATOM 3216 C C . LEU A 1 405 ? 3.996 -15.246 8.787 1.00 61.19 405 LEU A C 1
ATOM 3218 O O . LEU A 1 405 ? 3.388 -16.053 8.085 1.00 61.19 405 LEU A O 1
ATOM 3222 N N . GLN A 1 406 ? 4.929 -15.632 9.653 1.00 53.78 406 GLN A N 1
ATOM 3223 C CA . GLN A 1 406 ? 5.267 -17.033 9.863 1.00 53.78 406 GLN A CA 1
ATOM 3224 C C . GLN A 1 406 ? 4.411 -17.610 10.987 1.00 53.78 406 GLN A C 1
ATOM 3226 O O . GLN A 1 406 ? 4.296 -17.018 12.062 1.00 53.78 406 GLN A O 1
ATOM 3231 N N . ARG A 1 407 ? 3.818 -18.785 10.736 1.00 49.25 407 ARG A N 1
ATOM 3232 C CA . ARG A 1 407 ? 3.184 -19.572 11.798 1.00 49.25 407 ARG A CA 1
ATOM 3233 C C . ARG A 1 407 ? 4.220 -19.822 12.886 1.00 49.25 407 ARG A C 1
ATOM 3235 O O . ARG A 1 407 ? 5.337 -20.236 12.592 1.00 49.25 407 ARG A O 1
ATOM 3242 N N . ILE A 1 408 ? 3.826 -19.540 14.116 1.00 51.03 408 ILE A N 1
ATOM 3243 C CA . ILE A 1 408 ? 4.649 -19.789 15.291 1.00 51.03 408 ILE A CA 1
ATOM 3244 C C . ILE A 1 408 ? 4.724 -21.304 15.474 1.00 51.03 408 ILE A C 1
ATOM 3246 O O . ILE A 1 408 ? 3.693 -21.972 15.386 1.00 51.03 408 ILE A O 1
ATOM 3250 N N . LEU A 1 409 ? 5.952 -21.810 15.593 1.00 44.84 409 LEU A N 1
ATOM 3251 C CA . LEU A 1 409 ? 6.282 -23.236 15.648 1.00 44.84 409 LEU A CA 1
ATOM 3252 C C . LEU A 1 409 ? 5.842 -23.891 16.955 1.00 44.84 409 LEU A C 1
ATOM 3254 O O . LEU A 1 409 ? 6.010 -23.247 18.019 1.00 44.84 409 LEU A O 1
#

Secondary structure (DSSP, 8-state):
-HHHHHHTEEEEEEESSTT-TT-EEPPTT-EEEES-SGGG-SS---TTS-HHHHHHHHHHH-GGGG-EEEE--TTTTTT--SS--EEEEEESS--TTTGGG--TTSS-SS-------EEEEPPPEE--SSSS-EE--S-TT-TTT-EEEEEEEEEEEETTS-EEEPEETT-GGGGT-TT---EEEEEEEEE--BTTB-SEEEEEEEEE-TT--PPPTTSEEEEEEEEEE-TTHHHHS--BTTBS----SS--S-S----SSPPPPPP----THHHHHHHHHHHHHTTS-TT-TTTHHHHHHHHHHHH-SS--HHHHHHHHTEEEEEEEEEEEEPTT-TT--EEEEEEEEEEE-GGGS-TTHHHHHHHHHHHHHHHHSPTT-EEEEEEEESSSSSEEEEPPPEE-SSPP-